Protein AF-0000000078982694 (afdb_homodimer)

Sequence (396 aa):
MKDDSRAERQQQIEEAAYTLLEQKGYAGTSMQGIARLARASNETLYSWYGDKQGLFRALVIRNAAEVRAQLEADLAAARPPRDTLTALGPRLLSLLLGDRAVALNRAAAADPSGELGGLIAQSGRDSVMPLIVQVLEAARAEGLLHFDDAGAAAGLYLDLLVGDQQIRRVIGRLPAPSEAACQARGAAAVTHLCRLLGMKDDSRAERQQQIEEAAYTLLEQKGYAGTSMQGIARLARASNETLYSWYGDKQGLFRALVIRNAAEVRAQLEADLAAARPPRDTLTALGPRLLSLLLGDRAVALNRAAAADPSGELGGLIAQSGRDSVMPLIVQVLEAARAEGLLHFDDAGAAAGLYLDLLVGDQQIRRVIGRLPAPSEAACQARGAAAVTHLCRLLG

Solvent-accessible surface area (backbone atoms only — not comparable to full-atom values): 20043 Å² total; per-residue (Å²): 119,71,66,66,44,50,55,50,49,48,49,41,39,52,52,29,43,51,52,36,33,67,74,48,32,51,88,65,43,45,64,63,57,28,17,60,69,39,72,47,53,58,64,57,51,38,70,73,31,59,48,66,66,41,41,50,44,50,51,36,35,56,64,40,40,62,60,43,52,50,51,52,49,44,63,72,65,65,54,57,38,68,59,50,51,48,58,41,32,28,50,49,44,51,46,58,46,24,71,68,38,34,43,51,47,31,35,11,30,70,36,89,82,18,58,56,20,46,39,41,40,61,45,28,52,62,62,41,47,60,57,50,30,49,46,50,51,50,23,32,76,70,65,55,34,59,79,94,48,56,66,58,52,43,50,50,45,47,12,55,49,55,17,60,49,50,46,34,37,38,16,50,69,41,77,69,76,48,70,67,54,27,47,54,39,14,50,49,22,52,54,50,43,40,67,74,25,78,121,71,65,65,45,49,55,49,49,50,49,40,39,51,50,29,42,52,52,36,32,67,75,47,32,52,88,65,43,46,64,64,57,27,17,61,71,39,72,47,51,58,66,57,51,37,72,74,31,58,49,67,66,42,41,50,44,49,52,34,36,55,64,40,40,61,58,43,51,51,51,52,50,46,60,72,64,64,53,58,39,68,59,50,51,48,59,42,32,28,50,49,44,52,47,59,46,26,69,68,38,34,45,53,48,32,36,11,32,71,34,88,82,17,60,54,20,46,41,43,39,62,43,28,50,62,62,43,48,61,57,50,31,49,48,51,50,51,21,32,75,71,65,54,33,59,79,94,48,56,68,60,52,41,50,51,45,47,12,56,48,54,17,58,50,51,47,35,39,37,17,50,69,42,77,70,75,49,71,68,55,28,46,53,39,13,48,50,23,51,55,52,44,40,68,73,25,77

Organism: Ruegeria pomeroyi (strain ATCC 700808 / DSM 15171 / DSS-3) (NCBI:txid246200)

pLDDT: mean 94.28, std 7.27, range [38.31, 98.44]

Nearest PDB structures (foldseek):
  3whc-assembly3_F  TM=7.906E-01  e=3.212E-05  Bacillus subtilis subsp. subtilis str. 168
  2gen-assembly1_A-2  TM=7.444E-01  e=3.070E-05  Pseudomonas aeruginosa PAO1
  3him-assembly1_A  TM=6.788E-01  e=2.804E-05  Rhodococcus jostii
  3dew-assembly1_A-2  TM=6.842E-01  e=4.831E-05  Geobacter sulfurreducens
  3anp-assembly2_B  TM=6.779E-01  e=6.341E-05  Thermus thermophilus

Secondary structure (DSSP, 8-state):
--HHHHHHHHHHHHHHHHHHHHHHTTTT--HHHHHHHHT--HHHHHHHH-SHHHHHHHHHHHHHHHHHHHHHHHHHTT--HHHHHHHHHHHHHHHHHSHHHHHHHHHHHT-TT-HHHHHHIIIIIHHHHHHHHHHHHHHHHTTS---S-HHHHHHHHHHHHHTTHHHHHHTTSSPPPPHHHHHHHHHHHHHHHHHHH-/--HHHHHHHHHHHHHHHHHHHHHHTTTT--HHHHHHHHT--HHHHHHHH-SHHHHHHHHHHHHHHHHHHHHHHHHHTT--HHHHHHHHHHHHHHHHHSHHHHHHHHHHHT-TTSHHHHHHIIIIIHHHHHHHHHHHHHHHHTTS---S-HHHHHHHHHHHHHTTHHHHHHTTSSPPPPHHHHHHHHHHHHHHHHHHH-

Structure (mmCIF, N/CA/C/O backbone):
data_AF-0000000078982694-model_v1
#
loop_
_entity.id
_entity.type
_entity.pdbx_description
1 polymer 'Transcriptional regulator, TetR family'
#
loop_
_atom_site.group_PDB
_atom_site.id
_atom_site.type_symbol
_atom_site.label_atom_id
_atom_site.label_alt_id
_atom_site.label_comp_id
_atom_site.label_asym_id
_atom_site.label_entity_id
_atom_site.label_seq_id
_atom_site.pdbx_PDB_ins_code
_atom_site.Cartn_x
_atom_site.Cartn_y
_atom_site.Cartn_z
_atom_site.occupancy
_atom_site.B_iso_or_equiv
_atom_site.auth_seq_id
_atom_site.auth_comp_id
_atom_site.auth_asym_id
_atom_site.auth_atom_id
_atom_site.pdbx_PDB_model_num
ATOM 1 N N . MET A 1 1 ? 40.438 6.848 8.984 1 38.56 1 MET A N 1
ATOM 2 C CA . MET A 1 1 ? 40.031 7.629 10.148 1 38.56 1 MET A CA 1
ATOM 3 C C . MET A 1 1 ? 39 8.688 9.758 1 38.56 1 MET A C 1
ATOM 5 O O . MET A 1 1 ? 38.031 8.914 10.477 1 38.56 1 MET A O 1
ATOM 9 N N . LYS A 1 2 ? 39.219 9.555 8.602 1 46 2 LYS A N 1
ATOM 10 C CA . LYS A 1 2 ? 38.469 10.688 8.078 1 46 2 LYS A CA 1
ATOM 11 C C . LYS A 1 2 ? 37.188 10.211 7.355 1 46 2 LYS A C 1
ATOM 13 O O . LYS A 1 2 ? 36.156 10.852 7.445 1 46 2 LYS A O 1
ATOM 18 N N . ASP A 1 3 ? 37.25 9.18 6.496 1 51.84 3 ASP A N 1
ATOM 19 C CA . ASP A 1 3 ? 36.219 8.477 5.734 1 51.84 3 ASP A CA 1
ATOM 20 C C . ASP A 1 3 ? 35.188 7.844 6.664 1 51.84 3 ASP A C 1
ATOM 22 O O . ASP A 1 3 ? 34 7.824 6.348 1 51.84 3 ASP A O 1
ATOM 26 N N . ASP A 1 4 ? 35.625 7.141 7.715 1 55.62 4 ASP A N 1
ATOM 27 C CA . ASP A 1 4 ? 34.844 6.547 8.789 1 55.62 4 ASP A CA 1
ATOM 28 C C . ASP A 1 4 ? 33.969 7.594 9.461 1 55.62 4 ASP A C 1
ATOM 30 O O . ASP A 1 4 ? 32.812 7.297 9.852 1 55.62 4 ASP A O 1
ATOM 34 N N . SER A 1 5 ? 34.469 8.852 9.133 1 79.56 5 SER A N 1
ATOM 35 C CA . SER A 1 5 ? 33.844 10.008 9.773 1 79.56 5 SER A CA 1
ATOM 36 C C . SER A 1 5 ? 32.656 10.523 8.961 1 79.56 5 SER A C 1
ATOM 38 O O . SER A 1 5 ? 31.609 10.844 9.516 1 79.56 5 SER A O 1
ATOM 40 N N . ARG A 1 6 ? 32.875 10.266 7.625 1 86.19 6 ARG A N 1
ATOM 41 C CA . ARG A 1 6 ? 31.812 10.773 6.766 1 86.19 6 ARG A CA 1
ATOM 42 C C . ARG A 1 6 ? 30.594 9.852 6.805 1 86.19 6 ARG A C 1
ATOM 44 O O . ARG A 1 6 ? 29.453 10.328 6.836 1 86.19 6 ARG A O 1
ATOM 51 N N . ALA A 1 7 ? 30.984 8.547 6.84 1 89.88 7 ALA A N 1
ATOM 52 C CA . ALA A 1 7 ? 29.906 7.566 6.887 1 89.88 7 ALA A CA 1
ATOM 53 C C . ALA A 1 7 ? 29.109 7.676 8.188 1 89.88 7 ALA A C 1
ATOM 55 O O . ALA A 1 7 ? 27.891 7.551 8.195 1 89.88 7 ALA A O 1
ATOM 56 N N . GLU A 1 8 ? 29.797 7.863 9.164 1 91.81 8 GLU A N 1
ATOM 57 C CA . GLU A 1 8 ? 29.141 8.016 10.461 1 91.81 8 GLU A CA 1
ATOM 58 C C . GLU A 1 8 ? 28.281 9.281 10.508 1 91.81 8 GLU A C 1
ATOM 60 O O . GLU A 1 8 ? 27.172 9.258 11.031 1 91.81 8 GLU A O 1
ATOM 65 N N . ARG A 1 9 ? 28.859 10.32 9.961 1 93.38 9 ARG A N 1
ATOM 66 C CA . ARG A 1 9 ? 28.125 11.578 9.922 1 93.38 9 ARG A CA 1
ATOM 67 C C . ARG A 1 9 ? 26.891 11.453 9.031 1 93.38 9 ARG A C 1
ATOM 69 O O . ARG A 1 9 ? 25.812 11.969 9.367 1 93.38 9 ARG A O 1
ATOM 76 N N . GLN A 1 10 ? 27.016 10.789 7.98 1 95.25 10 GLN A N 1
ATOM 77 C CA . GLN A 1 10 ? 25.891 10.539 7.078 1 95.25 10 GLN A CA 1
ATOM 78 C C . GLN A 1 10 ? 24.781 9.766 7.777 1 95.25 10 GLN A C 1
ATOM 80 O O . GLN A 1 10 ? 2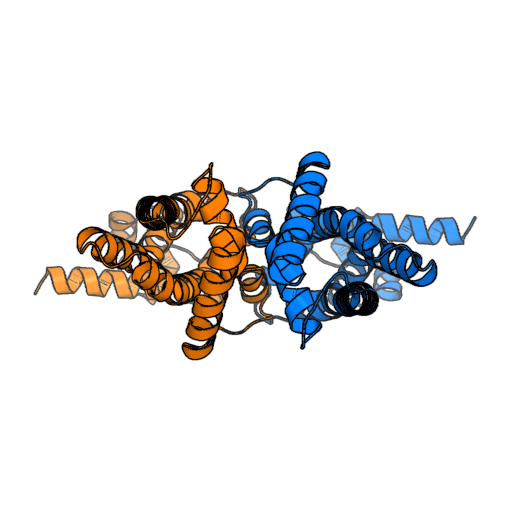3.609 10.109 7.664 1 95.25 10 GLN A O 1
ATOM 85 N N . GLN A 1 11 ? 25.203 8.781 8.5 1 95.12 11 GLN A N 1
ATOM 86 C CA . GLN A 1 11 ? 24.234 7.98 9.242 1 95.12 11 GLN A CA 1
ATOM 87 C C . GLN A 1 11 ? 23.5 8.828 10.281 1 95.12 11 GLN A C 1
ATOM 89 O O . GLN A 1 11 ? 22.281 8.703 10.453 1 95.12 11 GLN A O 1
ATOM 94 N N . GLN A 1 12 ? 24.219 9.648 10.898 1 96.12 12 GLN A N 1
ATOM 95 C CA . GLN A 1 12 ? 23.641 10.531 11.906 1 96.12 12 GLN A CA 1
ATOM 96 C C . GLN A 1 12 ? 22.609 11.469 11.281 1 96.12 12 GLN A C 1
ATOM 98 O O . GLN A 1 12 ? 21.516 11.672 11.844 1 96.12 12 GLN A O 1
ATOM 103 N N . ILE A 1 13 ? 22.953 12.023 10.195 1 97.38 13 ILE A N 1
ATOM 104 C CA . ILE A 1 13 ? 22.062 12.953 9.508 1 97.38 13 ILE A CA 1
ATOM 105 C C . ILE A 1 13 ? 20.812 12.227 9.031 1 97.38 13 ILE A C 1
ATOM 107 O O . ILE A 1 13 ? 19.703 12.703 9.234 1 97.38 13 ILE A O 1
ATOM 111 N N . GLU A 1 14 ? 21.016 11.086 8.5 1 97.56 14 GLU A N 1
ATOM 112 C CA . GLU A 1 14 ? 19.891 10.352 7.938 1 97.56 14 GLU A CA 1
ATOM 113 C C . GLU A 1 14 ? 18.984 9.789 9.047 1 97.56 14 GLU A C 1
ATOM 115 O O . GLU A 1 14 ? 17.766 9.75 8.898 1 97.56 14 GLU A O 1
ATOM 120 N N . GLU A 1 15 ? 19.578 9.414 10.164 1 97.81 15 GLU A N 1
ATOM 121 C CA . GLU A 1 15 ? 18.781 8.992 11.312 1 97.81 15 GLU A CA 1
ATOM 122 C C . GLU A 1 15 ? 17.938 10.148 11.859 1 97.81 15 GLU A C 1
ATOM 124 O O . GLU A 1 15 ? 16.781 9.961 12.227 1 97.81 15 GLU A O 1
ATOM 129 N N . ALA A 1 16 ? 18.516 11.336 11.891 1 98.25 16 ALA A N 1
ATOM 130 C CA . ALA A 1 16 ? 17.797 12.531 12.305 1 98.25 16 ALA A CA 1
ATOM 131 C C . ALA A 1 16 ? 16.641 12.82 11.352 1 98.25 16 ALA A C 1
ATOM 133 O O . ALA A 1 16 ? 15.539 13.172 11.781 1 98.25 16 ALA A O 1
ATOM 134 N N . ALA A 1 17 ? 16.891 12.656 10.078 1 98.44 17 ALA A N 1
ATOM 135 C CA . ALA A 1 17 ? 15.852 12.883 9.07 1 98.44 17 ALA A CA 1
ATOM 136 C C . ALA A 1 17 ? 14.672 11.938 9.273 1 98.44 17 ALA A C 1
ATOM 138 O O . ALA A 1 17 ? 13.516 12.375 9.289 1 98.44 17 ALA A O 1
ATOM 139 N N . TYR A 1 18 ? 14.977 10.656 9.484 1 98.06 18 TYR A N 1
ATOM 140 C CA . TYR A 1 18 ? 13.914 9.68 9.703 1 98.06 18 TYR A CA 1
ATOM 141 C C . TYR A 1 18 ? 13.133 10 10.969 1 98.06 18 TYR A C 1
ATOM 143 O O . TYR A 1 18 ? 11.906 9.891 10.992 1 98.06 18 TYR A O 1
ATOM 151 N N . THR A 1 19 ? 13.82 10.383 12.008 1 97.81 19 THR A N 1
ATOM 152 C CA . THR A 1 19 ? 13.18 10.734 13.266 1 97.81 19 THR A CA 1
ATOM 153 C C . THR A 1 19 ? 12.195 11.883 13.078 1 97.81 19 THR A C 1
ATOM 155 O O . THR A 1 19 ? 11.047 11.805 13.523 1 97.81 19 THR A O 1
ATOM 158 N N . LEU A 1 20 ? 12.594 12.914 12.367 1 97.5 20 LEU A N 1
ATOM 159 C CA . LEU A 1 20 ? 11.734 14.07 12.164 1 97.5 20 LEU A CA 1
ATOM 160 C C . LEU A 1 20 ? 10.578 13.734 11.227 1 97.5 20 LEU A C 1
ATOM 162 O O . LEU A 1 20 ? 9.461 14.211 11.422 1 97.5 20 LEU A O 1
ATOM 166 N N . LEU A 1 21 ? 10.852 12.906 10.203 1 96.62 21 LEU A N 1
ATOM 167 C CA . LEU A 1 21 ? 9.773 12.469 9.312 1 96.62 21 LEU A CA 1
ATOM 168 C C . LEU A 1 21 ? 8.695 11.727 10.094 1 96.62 21 LEU A C 1
ATOM 170 O O . LEU A 1 21 ? 7.504 11.914 9.836 1 96.62 21 LEU A O 1
ATOM 174 N N . GLU A 1 22 ? 9.109 10.93 11 1 93.75 22 GLU A N 1
ATOM 175 C CA . GLU A 1 22 ? 8.172 10.148 11.797 1 93.75 22 GLU A CA 1
ATOM 176 C C . GLU A 1 22 ? 7.379 11.039 12.75 1 93.75 22 GLU A C 1
ATOM 178 O O . GLU A 1 22 ? 6.18 10.844 12.945 1 93.75 22 GLU A O 1
ATOM 183 N N . GLN A 1 23 ? 8.031 12.078 13.258 1 92.94 23 GLN A N 1
ATOM 184 C CA . GLN A 1 23 ? 7.426 12.922 14.289 1 92.94 23 GLN A CA 1
ATOM 185 C C . GLN A 1 23 ? 6.574 14.023 13.664 1 92.94 23 GLN A C 1
ATOM 187 O O . GLN A 1 23 ? 5.492 14.336 14.164 1 92.94 23 GLN A O 1
ATOM 192 N N . LYS A 1 24 ? 7.086 14.57 12.484 1 92.88 24 LYS A N 1
ATOM 193 C CA . LYS A 1 24 ? 6.492 15.812 12.016 1 92.88 24 LYS A CA 1
ATOM 194 C C . LYS A 1 24 ? 5.973 15.672 10.586 1 92.88 24 LYS A C 1
ATOM 196 O O . LYS A 1 24 ? 5.355 16.594 10.047 1 92.88 24 LYS A O 1
ATOM 201 N N . GLY A 1 25 ? 6.199 14.5 10 1 92.12 25 GLY A N 1
ATOM 202 C CA . GLY A 1 25 ? 5.898 14.391 8.586 1 92.12 25 GLY A CA 1
ATOM 203 C C . GLY A 1 25 ? 6.867 15.164 7.703 1 92.12 25 GLY A C 1
ATOM 204 O O . GLY A 1 25 ? 7.762 15.844 8.211 1 92.12 25 GLY A O 1
ATOM 205 N N . TYR A 1 26 ? 6.723 15.086 6.422 1 93.75 26 TYR A N 1
ATOM 206 C CA . TYR A 1 26 ? 7.629 15.719 5.469 1 93.75 26 TYR A CA 1
ATOM 207 C C . TYR A 1 26 ? 7.484 17.234 5.5 1 93.75 26 TYR A C 1
ATOM 209 O O . TYR A 1 26 ? 8.477 17.953 5.5 1 93.75 26 TYR A O 1
ATOM 217 N N . ALA A 1 27 ? 6.242 17.672 5.484 1 91.38 27 ALA A N 1
ATOM 218 C CA . ALA A 1 27 ? 6.004 19.109 5.488 1 91.38 27 ALA A CA 1
ATOM 219 C C . ALA A 1 27 ? 6.605 19.766 6.73 1 91.38 27 ALA A C 1
ATOM 221 O O . ALA A 1 27 ? 7.164 20.859 6.652 1 91.38 27 ALA A O 1
ATOM 222 N N . GLY A 1 28 ? 6.605 19.078 7.852 1 93.38 28 GLY A N 1
ATOM 223 C CA . GLY A 1 28 ? 7.082 19.625 9.117 1 93.38 28 GLY A CA 1
ATOM 224 C C . GLY A 1 28 ? 8.578 19.453 9.305 1 93.38 28 GLY A C 1
ATOM 225 O O . GLY A 1 28 ? 9.141 19.938 10.297 1 93.38 28 GLY A O 1
ATOM 226 N N . THR A 1 29 ? 9.18 18.797 8.391 1 96.56 29 THR A N 1
ATOM 227 C CA . THR A 1 29 ? 10.617 18.547 8.461 1 96.56 29 THR A CA 1
ATOM 228 C C . THR A 1 29 ? 11.375 19.547 7.582 1 96.56 29 THR A C 1
ATOM 230 O O . THR A 1 29 ? 10.969 19.812 6.445 1 96.56 29 THR A O 1
ATOM 233 N N . SER A 1 30 ? 12.445 20.156 8.141 1 97.25 30 SER A N 1
ATOM 234 C CA . SER A 1 30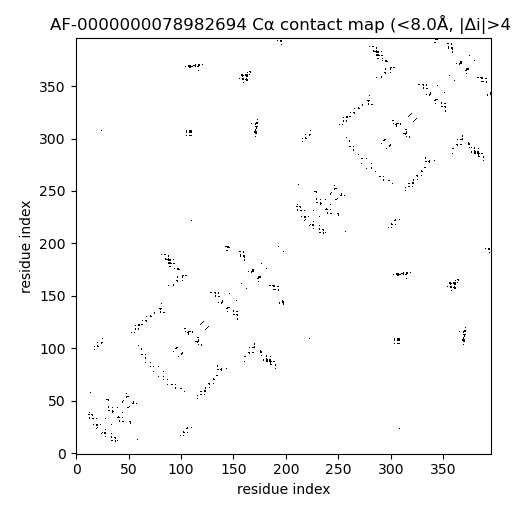 ? 13.258 21.109 7.391 1 97.25 30 SER A CA 1
ATOM 235 C C . SER A 1 30 ? 14.734 20.734 7.445 1 97.25 30 SER A C 1
ATOM 237 O O . SER A 1 30 ? 15.164 20 8.344 1 97.25 30 SER A O 1
ATOM 239 N N . MET A 1 31 ? 15.445 21.281 6.441 1 97.75 31 MET A N 1
ATOM 240 C CA . MET A 1 31 ? 16.891 21.062 6.445 1 97.75 31 MET A CA 1
ATOM 241 C C . MET A 1 31 ? 17.516 21.594 7.723 1 97.75 31 MET A C 1
ATOM 243 O O . MET A 1 31 ? 18.375 20.953 8.32 1 97.75 31 MET A O 1
ATOM 247 N N . GLN A 1 32 ? 17.062 22.688 8.133 1 97.69 32 GLN A N 1
ATOM 248 C CA . GLN A 1 32 ? 17.578 23.297 9.359 1 97.69 32 GLN A CA 1
ATOM 249 C C . GLN A 1 32 ? 17.25 22.438 10.578 1 97.69 32 GLN A C 1
ATOM 251 O O . GLN A 1 32 ? 18.094 22.234 11.453 1 97.69 32 GLN A O 1
ATOM 256 N N . GLY A 1 33 ? 16.047 21.953 10.648 1 98 33 GLY A N 1
ATOM 257 C CA . GLY A 1 33 ? 15.656 21.078 11.742 1 98 33 GLY A CA 1
ATOM 258 C C . GLY A 1 33 ? 16.484 19.812 11.812 1 98 33 GLY A C 1
ATOM 259 O O . GLY A 1 33 ? 16.859 19.359 12.898 1 98 33 GLY A O 1
ATOM 260 N N . ILE A 1 34 ? 16.75 19.203 10.648 1 98.38 34 ILE A N 1
ATOM 261 C CA . ILE A 1 34 ? 17.562 18 10.578 1 98.38 34 ILE A CA 1
ATOM 262 C C . ILE A 1 34 ? 18.984 18.297 11.039 1 98.38 34 ILE A C 1
ATOM 264 O O . ILE A 1 34 ? 19.578 17.547 11.812 1 98.38 34 ILE A O 1
ATOM 268 N N . ALA A 1 35 ? 19.5 19.391 10.562 1 97.88 35 ALA A N 1
ATOM 269 C CA . ALA A 1 35 ? 20.859 19.797 10.945 1 97.88 35 ALA A CA 1
ATOM 270 C C . ALA A 1 35 ? 20.969 19.953 12.461 1 97.88 35 ALA A C 1
ATOM 272 O O . ALA A 1 35 ? 21.922 19.438 13.07 1 97.88 35 ALA A O 1
ATOM 273 N N . ARG A 1 36 ? 20.047 20.578 13.039 1 97.88 36 ARG A N 1
ATOM 274 C CA . ARG A 1 36 ? 20.031 20.797 14.477 1 97.88 36 ARG A CA 1
ATOM 275 C C . ARG A 1 36 ? 19.984 19.484 15.242 1 97.88 36 ARG A C 1
ATOM 277 O O . ARG A 1 36 ? 20.797 19.25 16.141 1 97.88 36 ARG A O 1
ATOM 284 N N . LEU A 1 37 ? 19.156 18.609 14.844 1 97.75 37 LEU A N 1
ATOM 285 C CA . LEU A 1 37 ? 19 17.344 15.539 1 97.75 37 LEU A CA 1
ATOM 286 C C . LEU A 1 37 ? 20.234 16.469 15.359 1 97.75 37 LEU A C 1
ATOM 288 O O . LEU A 1 37 ? 20.625 15.734 16.266 1 97.75 37 LEU A O 1
ATOM 292 N N . ALA A 1 38 ? 20.828 16.547 14.211 1 97.44 38 ALA A N 1
ATOM 293 C CA . ALA A 1 38 ? 21.984 15.727 13.883 1 97.44 38 ALA A CA 1
ATOM 294 C C . ALA A 1 38 ? 23.281 16.359 14.406 1 97.44 38 ALA A C 1
ATOM 296 O O . ALA A 1 38 ? 24.359 15.773 14.281 1 97.44 38 ALA A O 1
ATOM 297 N N . ARG A 1 39 ? 23.172 17.547 14.93 1 96.5 39 ARG A N 1
ATOM 298 C CA . ARG A 1 39 ? 24.344 18.297 15.344 1 96.5 39 ARG A CA 1
ATOM 299 C C . ARG A 1 39 ? 25.328 18.484 14.188 1 9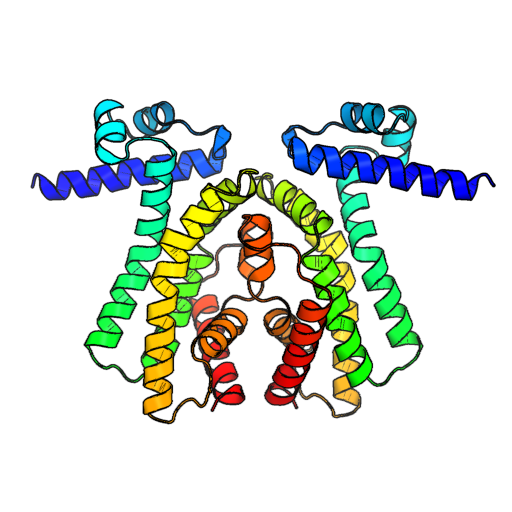6.5 39 ARG A C 1
ATOM 301 O O . ARG A 1 39 ? 26.516 18.219 14.328 1 96.5 39 ARG A O 1
ATOM 308 N N . ALA A 1 40 ? 24.781 18.812 13.07 1 95.56 40 ALA A N 1
ATOM 309 C CA . ALA A 1 40 ? 25.531 19.141 11.852 1 95.56 40 ALA A CA 1
ATOM 310 C C . ALA A 1 40 ? 25.25 20.578 11.414 1 95.56 40 ALA A C 1
ATOM 312 O O . ALA A 1 40 ? 24.281 21.188 11.867 1 95.56 40 ALA A O 1
ATOM 313 N N . SER A 1 41 ? 26.141 21.031 10.562 1 94.81 41 SER A N 1
ATOM 314 C CA . SER A 1 41 ? 25.906 22.375 10.039 1 94.81 41 SER A CA 1
ATOM 315 C C . SER A 1 41 ? 24.953 22.344 8.844 1 94.81 41 SER A C 1
ATOM 317 O O . SER A 1 41 ? 24.922 21.375 8.102 1 94.81 41 SER A O 1
ATOM 319 N N . ASN A 1 42 ? 24.234 23.438 8.648 1 95 42 ASN A N 1
ATOM 320 C CA . ASN A 1 42 ? 23.422 23.594 7.445 1 95 42 ASN A CA 1
ATOM 321 C C . ASN A 1 42 ? 24.281 23.516 6.188 1 95 42 ASN A C 1
ATOM 323 O O . ASN A 1 42 ? 23.875 22.938 5.18 1 95 42 ASN A O 1
ATOM 327 N N . GLU A 1 43 ? 25.438 24.062 6.301 1 94.94 43 GLU A N 1
ATOM 328 C CA . GLU A 1 43 ? 26.359 24.062 5.164 1 94.94 43 GLU A CA 1
ATOM 329 C C . GLU A 1 43 ? 26.703 22.641 4.723 1 94.94 43 GLU A C 1
ATOM 331 O O . GLU A 1 43 ? 26.672 22.344 3.529 1 94.94 43 GLU A O 1
ATOM 336 N N . THR A 1 44 ? 26.969 21.812 5.633 1 94.19 44 THR A N 1
ATOM 337 C CA . THR A 1 44 ? 27.266 20.422 5.348 1 94.19 44 THR A CA 1
ATOM 338 C C . THR A 1 44 ? 26.078 19.734 4.68 1 94.19 44 THR A C 1
ATOM 340 O O . THR A 1 44 ? 26.234 19.047 3.67 1 94.19 44 THR A O 1
ATOM 343 N N . LEU A 1 45 ? 24.828 19.922 5.207 1 96.25 45 LEU A N 1
ATOM 344 C CA . LEU A 1 45 ? 23.625 19.281 4.668 1 96.25 45 LEU A CA 1
ATOM 345 C C . LEU A 1 45 ? 23.359 19.734 3.236 1 96.25 45 LEU A C 1
ATOM 347 O O . LEU A 1 45 ? 23.141 18.906 2.35 1 96.25 45 LEU A O 1
ATOM 351 N N . TYR A 1 46 ? 23.5 21.031 3.049 1 96.75 46 TYR A N 1
ATOM 352 C CA . TYR A 1 46 ? 23.203 21.562 1.723 1 96.75 46 TYR A CA 1
ATOM 353 C C . TYR A 1 46 ? 24.297 21.188 0.729 1 96.75 46 TYR A C 1
ATOM 355 O O . TYR A 1 46 ? 24.016 20.953 -0.451 1 96.75 46 TYR A O 1
ATOM 363 N N . SER A 1 47 ? 25.5 21.109 1.21 1 96.12 47 SER A N 1
ATOM 364 C CA . SER A 1 47 ? 26.609 20.703 0.348 1 96.12 47 SER A CA 1
ATOM 365 C C . SER A 1 47 ? 26.453 19.25 -0.08 1 96.12 47 SER A C 1
ATOM 367 O O . SER A 1 47 ? 26.734 18.906 -1.229 1 96.12 47 SER A O 1
ATOM 369 N N . TRP A 1 48 ? 25.953 18.438 0.84 1 96.69 48 TRP A N 1
ATOM 370 C CA . TRP A 1 48 ? 25.906 17 0.597 1 96.69 48 TRP A CA 1
ATOM 371 C C . TRP A 1 48 ? 24.625 16.625 -0.155 1 96.69 48 TRP A C 1
ATOM 373 O O . TRP A 1 48 ? 24.641 15.742 -1.013 1 96.69 48 TRP A O 1
ATOM 383 N N . TYR A 1 49 ? 23.484 17.312 0.145 1 97.81 49 TYR A N 1
ATOM 384 C CA . TYR A 1 49 ? 22.188 16.828 -0.34 1 97.81 49 TYR A CA 1
ATOM 385 C C . TYR A 1 49 ? 21.531 17.844 -1.246 1 97.81 49 TYR A C 1
ATOM 387 O O . TYR A 1 49 ? 20.578 17.531 -1.97 1 97.81 49 TYR A O 1
ATOM 395 N N . GLY A 1 50 ? 22.016 19.094 -1.245 1 97.25 50 GLY A N 1
ATOM 396 C CA . GLY A 1 50 ? 21.359 20.172 -1.966 1 97.25 50 GLY A CA 1
ATOM 397 C C . GLY A 1 50 ? 20.156 20.734 -1.237 1 97.25 50 GLY A C 1
ATOM 398 O O . GLY A 1 50 ? 20.25 21.797 -0.614 1 97.25 50 GLY A O 1
ATOM 399 N N . ASP A 1 51 ? 18.984 20.141 -1.347 1 96.69 51 ASP A N 1
ATOM 400 C CA . ASP A 1 51 ? 17.75 20.578 -0.699 1 96.69 51 ASP A CA 1
ATOM 401 C C . ASP A 1 51 ? 17.016 19.391 -0.074 1 96.69 51 ASP A C 1
ATOM 403 O O . ASP A 1 51 ? 17.562 18.281 0.003 1 96.69 51 ASP A O 1
ATOM 407 N N . LYS A 1 52 ? 15.922 19.672 0.419 1 96.69 52 LYS A N 1
ATOM 408 C CA . LYS A 1 52 ? 15.125 18.672 1.128 1 96.69 52 LYS A CA 1
ATOM 409 C C . LYS A 1 52 ? 14.797 17.484 0.223 1 96.69 52 LYS A C 1
ATOM 411 O O . LYS A 1 52 ? 14.836 16.328 0.66 1 96.69 52 LYS A O 1
ATOM 416 N N . GLN A 1 53 ? 14.508 17.719 -1.056 1 96.69 53 GLN A N 1
ATOM 417 C CA . GLN A 1 53 ? 14.234 16.656 -2.014 1 96.69 53 GLN A CA 1
ATOM 418 C C . GLN A 1 53 ? 15.484 15.812 -2.281 1 96.69 53 GLN A C 1
ATOM 420 O O . GLN A 1 53 ? 15.398 14.594 -2.439 1 96.69 53 GLN A O 1
ATOM 425 N N . GLY A 1 54 ? 16.516 16.516 -2.379 1 97.69 54 GLY A N 1
ATOM 426 C CA . GLY A 1 54 ? 17.766 15.789 -2.531 1 97.69 54 GLY A CA 1
ATOM 427 C C . GLY A 1 54 ? 18.062 14.859 -1.37 1 97.69 54 GLY A C 1
ATOM 428 O O . GLY A 1 54 ? 18.547 13.742 -1.57 1 97.69 54 GLY A O 1
ATOM 429 N N . LEU A 1 55 ? 17.875 15.344 -0.146 1 98.12 55 LEU A N 1
ATOM 430 C CA . LEU A 1 55 ? 18.047 14.492 1.023 1 98.12 55 LEU A CA 1
ATOM 431 C C . LEU A 1 55 ? 17.078 13.312 0.982 1 98.12 55 LEU A C 1
ATOM 433 O O . LEU A 1 55 ? 17.469 12.172 1.251 1 98.12 55 LEU A O 1
ATOM 437 N N . PHE A 1 56 ? 15.836 13.562 0.615 1 98.19 56 PHE A N 1
ATOM 438 C CA . PHE A 1 56 ? 14.852 12.5 0.5 1 98.19 56 PHE A CA 1
ATOM 439 C C . PHE A 1 56 ? 15.297 11.453 -0.509 1 98.19 56 PHE A C 1
ATOM 441 O O . PHE A 1 56 ? 15.234 10.25 -0.235 1 98.19 56 PHE A O 1
ATOM 448 N N . ARG A 1 57 ? 15.781 11.867 -1.624 1 97.88 57 ARG A N 1
ATOM 449 C CA . ARG A 1 57 ? 16.297 10.961 -2.643 1 97.88 57 ARG A CA 1
ATOM 450 C C . ARG A 1 57 ? 17.422 10.094 -2.084 1 97.88 57 ARG A C 1
ATOM 452 O O . ARG A 1 57 ? 17.469 8.891 -2.336 1 97.88 57 ARG A O 1
ATOM 459 N N . ALA A 1 58 ? 18.281 10.695 -1.347 1 97.75 58 ALA A N 1
ATOM 460 C CA . ALA A 1 58 ? 19.391 9.969 -0.744 1 97.75 58 ALA A CA 1
ATOM 461 C C . ALA A 1 58 ? 18.891 8.906 0.229 1 97.75 58 ALA A C 1
ATOM 463 O O . ALA A 1 58 ? 19.422 7.793 0.277 1 97.75 58 ALA A O 1
ATOM 464 N N . LEU A 1 59 ? 17.875 9.258 1.039 1 98.19 59 LEU A N 1
ATOM 465 C CA . LEU A 1 59 ? 17.266 8.297 1.956 1 98.19 59 LEU A CA 1
ATOM 466 C C . LEU A 1 59 ? 16.703 7.102 1.195 1 98.19 59 LEU A C 1
ATOM 468 O O . LEU A 1 59 ? 16.891 5.953 1.598 1 98.19 59 LEU A O 1
ATOM 472 N N . VAL A 1 60 ? 15.992 7.332 0.076 1 97.94 60 VAL A N 1
ATOM 473 C CA . VAL A 1 60 ? 15.398 6.273 -0.733 1 97.94 60 VAL A CA 1
ATOM 474 C C . VAL A 1 60 ? 16.5 5.363 -1.28 1 97.94 60 VAL A C 1
ATOM 476 O O . VAL A 1 60 ? 16.406 4.137 -1.165 1 97.94 60 VAL A O 1
ATOM 479 N N . ILE A 1 61 ? 17.562 5.969 -1.813 1 97.06 61 ILE A N 1
ATOM 480 C CA . ILE A 1 61 ? 18.656 5.234 -2.422 1 97.06 61 ILE A CA 1
ATOM 481 C C . ILE A 1 61 ? 19.328 4.344 -1.375 1 97.06 61 ILE A C 1
ATOM 483 O O . ILE A 1 61 ? 19.547 3.154 -1.611 1 97.06 61 ILE A O 1
ATOM 487 N N . ARG A 1 62 ? 19.562 4.879 -0.237 1 96.06 62 ARG A N 1
ATOM 488 C CA . ARG A 1 62 ? 20.297 4.137 0.783 1 96.06 62 ARG A CA 1
ATOM 489 C C . ARG A 1 62 ? 19.406 3.062 1.414 1 96.06 62 ARG A C 1
ATOM 491 O O . ARG A 1 62 ? 19.906 1.997 1.795 1 96.06 62 ARG A O 1
ATOM 498 N N . ASN A 1 63 ? 18.141 3.371 1.541 1 95.62 63 ASN A N 1
ATOM 499 C CA . ASN A 1 63 ? 17.234 2.348 2.049 1 95.62 63 ASN A CA 1
ATOM 500 C C . ASN A 1 63 ? 17.25 1.101 1.17 1 95.62 63 ASN A C 1
ATOM 502 O O . ASN A 1 63 ? 17.125 -0.02 1.67 1 95.62 63 ASN A O 1
ATOM 506 N N . ALA A 1 64 ? 17.422 1.273 -0.147 1 95.75 64 ALA A N 1
ATOM 507 C CA . ALA A 1 64 ? 17.391 0.16 -1.092 1 95.75 64 ALA A CA 1
ATOM 508 C C . ALA A 1 64 ? 18.781 -0.431 -1.301 1 95.75 64 ALA A C 1
ATOM 510 O O . ALA A 1 64 ? 18.922 -1.49 -1.916 1 95.75 64 ALA A O 1
ATOM 511 N N . ALA A 1 65 ? 19.797 0.174 -0.803 1 94.38 65 ALA A N 1
ATOM 512 C CA . ALA A 1 65 ? 21.172 -0.094 -1.184 1 94.38 65 ALA A CA 1
ATOM 513 C C . ALA A 1 65 ? 21.594 -1.5 -0.766 1 94.38 65 ALA A C 1
ATOM 515 O O . ALA A 1 65 ? 22.266 -2.207 -1.525 1 94.38 65 ALA A O 1
ATOM 516 N N . GLU A 1 66 ? 21.219 -1.88 0.417 1 89.12 66 GLU A N 1
ATOM 517 C CA . GLU A 1 66 ? 21.641 -3.188 0.915 1 89.12 66 GLU A CA 1
ATOM 518 C C . GLU A 1 66 ? 21.047 -4.312 0.07 1 89.12 66 GLU A C 1
ATOM 520 O O . GLU A 1 66 ? 21.75 -5.25 -0.301 1 89.12 66 GLU A O 1
ATOM 525 N N . VAL A 1 67 ? 19.766 -4.25 -0.239 1 91.31 67 VAL A N 1
ATOM 526 C CA . VAL A 1 67 ? 19.125 -5.281 -1.038 1 91.31 67 VAL A CA 1
ATOM 527 C C . VAL A 1 67 ? 19.719 -5.309 -2.441 1 91.31 67 VAL A C 1
ATOM 529 O O . VAL A 1 67 ? 20 -6.379 -2.982 1 91.31 67 VAL A O 1
ATOM 532 N N . ARG A 1 68 ? 19.969 -4.164 -2.969 1 93.94 68 ARG A N 1
ATOM 533 C CA . ARG A 1 68 ? 20.578 -4.074 -4.289 1 93.94 68 ARG A CA 1
ATOM 534 C C . ARG A 1 68 ? 21.953 -4.727 -4.293 1 93.94 68 ARG A C 1
ATOM 536 O O . ARG A 1 68 ? 22.281 -5.52 -5.18 1 93.94 68 ARG A O 1
ATOM 543 N N . ALA A 1 69 ? 22.719 -4.383 -3.301 1 93.69 69 ALA A N 1
ATOM 544 C CA . ALA A 1 69 ? 24.094 -4.906 -3.213 1 93.69 69 ALA A CA 1
ATOM 545 C C . ALA A 1 69 ? 24.078 -6.426 -3.084 1 93.69 69 ALA A C 1
ATOM 547 O O . ALA A 1 69 ? 24.891 -7.113 -3.717 1 93.69 69 ALA A O 1
ATOM 548 N N . GLN A 1 70 ? 23.188 -6.926 -2.324 1 89.94 70 GLN A N 1
ATOM 549 C CA . GLN A 1 70 ? 23.094 -8.367 -2.127 1 89.94 70 GLN A CA 1
ATOM 550 C C . GLN A 1 70 ? 22.672 -9.078 -3.41 1 89.94 70 GLN A C 1
ATOM 552 O O . GLN A 1 70 ? 23.219 -10.125 -3.756 1 89.94 70 GLN A O 1
ATOM 557 N N . LEU A 1 71 ? 21.703 -8.531 -4.113 1 89.25 71 LEU A N 1
ATOM 558 C CA . LEU A 1 71 ? 21.234 -9.109 -5.367 1 89.25 71 LEU A CA 1
ATOM 559 C C . LEU A 1 71 ? 22.344 -9.109 -6.41 1 89.25 71 LEU A C 1
ATOM 561 O O . LEU A 1 71 ? 22.547 -10.102 -7.113 1 89.25 71 LEU A O 1
ATOM 565 N N . GLU A 1 72 ? 23.047 -8.016 -6.449 1 93.06 72 GLU A N 1
ATOM 566 C CA . GLU A 1 72 ? 24.156 -7.918 -7.387 1 93.06 72 GLU A CA 1
ATOM 567 C C . GLU A 1 72 ? 25.234 -8.953 -7.082 1 93.06 72 GLU A C 1
ATOM 569 O O . GLU A 1 72 ? 25.766 -9.594 -7.992 1 93.06 72 GLU A O 1
ATOM 574 N N . ALA A 1 73 ? 25.469 -9.141 -5.836 1 92.88 73 ALA A N 1
ATOM 575 C CA . ALA A 1 73 ? 26.469 -10.117 -5.414 1 92.88 73 ALA A CA 1
ATOM 576 C C . ALA A 1 73 ? 26.016 -11.539 -5.746 1 92.88 73 ALA A C 1
ATOM 578 O O . ALA A 1 73 ? 26.812 -12.352 -6.219 1 92.88 73 ALA A O 1
ATOM 579 N N . ASP A 1 74 ? 24.766 -11.891 -5.488 1 90.19 74 ASP A N 1
ATOM 580 C CA . ASP A 1 74 ? 24.234 -13.227 -5.773 1 90.19 74 ASP A CA 1
ATOM 581 C C . ASP A 1 74 ? 24.281 -13.523 -7.27 1 90.19 74 ASP A C 1
ATOM 583 O O . ASP A 1 74 ? 24.609 -14.641 -7.68 1 90.19 74 ASP A O 1
ATOM 587 N N . LEU A 1 75 ? 23.922 -12.555 -8.086 1 89.94 75 LEU A N 1
ATOM 588 C CA . LEU A 1 75 ? 23.922 -12.695 -9.539 1 89.94 75 LEU A CA 1
ATOM 589 C C . LEU A 1 75 ? 25.328 -12.883 -10.078 1 89.94 75 LEU A C 1
ATOM 591 O O . LEU A 1 75 ? 25.562 -13.711 -10.953 1 89.94 75 LEU A O 1
ATOM 595 N N . ALA A 1 76 ? 26.281 -12.156 -9.438 1 92.44 76 ALA A N 1
ATOM 596 C CA . ALA A 1 76 ? 27.672 -12.242 -9.852 1 92.44 76 ALA A CA 1
ATOM 597 C C . ALA A 1 76 ? 28.266 -13.609 -9.492 1 92.44 76 ALA A C 1
ATOM 599 O O . ALA A 1 76 ? 29.078 -14.156 -10.242 1 92.44 76 ALA A O 1
ATOM 600 N N . ALA A 1 77 ? 27.781 -14.18 -8.406 1 92.44 77 ALA A N 1
ATOM 601 C CA . ALA A 1 77 ? 28.312 -15.445 -7.91 1 92.44 77 ALA A CA 1
ATOM 602 C C . ALA A 1 77 ? 27.625 -16.625 -8.586 1 92.44 77 ALA A C 1
ATOM 604 O O . ALA A 1 77 ? 27.938 -17.781 -8.297 1 92.44 77 ALA A O 1
ATOM 605 N N . ALA A 1 78 ? 26.688 -16.422 -9.414 1 89.12 78 ALA A N 1
ATOM 606 C CA . ALA A 1 78 ? 25.938 -17.453 -10.141 1 89.12 78 ALA A CA 1
ATOM 607 C C . ALA A 1 78 ? 25.328 -18.469 -9.18 1 89.12 78 ALA A C 1
ATOM 609 O O . ALA A 1 78 ? 25.422 -19.672 -9.414 1 89.12 78 ALA A O 1
ATOM 610 N N . ARG A 1 79 ? 24.797 -18 -8.062 1 89.69 79 ARG A N 1
ATOM 611 C CA . ARG A 1 79 ? 24.062 -18.875 -7.148 1 89.69 79 ARG A CA 1
ATOM 612 C C . ARG A 1 79 ? 22.828 -19.469 -7.824 1 89.69 79 ARG A C 1
ATOM 614 O O . ARG A 1 79 ? 22.234 -18.828 -8.703 1 89.69 79 ARG A O 1
ATOM 621 N N . PRO A 1 80 ? 22.469 -20.688 -7.418 1 92.19 80 PRO A N 1
ATOM 622 C CA . PRO A 1 80 ? 21.25 -21.234 -8.008 1 92.19 80 PRO A CA 1
ATOM 623 C C . PRO A 1 80 ? 20.047 -20.297 -7.859 1 92.19 80 PRO A C 1
ATOM 625 O O . PRO A 1 80 ? 19.812 -19.766 -6.77 1 92.19 80 PRO A O 1
ATOM 628 N N . PRO A 1 81 ? 19.344 -20.109 -8.906 1 90.88 81 PRO A N 1
ATOM 629 C CA . PRO A 1 81 ? 18.266 -19.109 -8.906 1 90.88 81 PRO A CA 1
ATOM 630 C C . PRO A 1 81 ? 17.219 -19.375 -7.824 1 90.88 81 PRO A C 1
ATOM 632 O O . PRO A 1 81 ? 16.688 -18.438 -7.23 1 90.88 81 PRO A O 1
ATOM 635 N N . ARG A 1 82 ? 16.969 -20.609 -7.559 1 90.5 82 ARG A N 1
ATOM 636 C CA . ARG A 1 82 ? 16 -20.922 -6.516 1 90.5 82 ARG A CA 1
ATOM 637 C C . ARG A 1 82 ? 16.484 -20.438 -5.152 1 90.5 82 ARG A C 1
ATOM 639 O O . ARG A 1 82 ? 15.703 -19.891 -4.367 1 90.5 82 ARG A O 1
ATOM 646 N N . ASP A 1 83 ? 17.766 -20.641 -4.918 1 92.12 83 ASP A N 1
ATOM 647 C CA . ASP A 1 83 ? 18.344 -20.172 -3.666 1 92.12 83 ASP A CA 1
ATOM 648 C C . ASP A 1 83 ? 18.344 -18.641 -3.596 1 92.12 83 ASP A C 1
ATOM 650 O O . ASP A 1 83 ? 18.062 -18.062 -2.539 1 92.12 83 ASP A O 1
ATOM 654 N N . THR A 1 84 ? 18.594 -18.031 -4.68 1 93.19 84 THR A N 1
ATOM 655 C CA . THR A 1 84 ? 18.609 -16.562 -4.75 1 93.19 84 THR A CA 1
ATOM 656 C C . THR A 1 84 ? 17.203 -16 -4.484 1 93.19 84 THR A C 1
ATOM 658 O O . THR A 1 84 ? 17.047 -15.07 -3.693 1 93.19 84 THR A O 1
ATOM 661 N N . LEU A 1 85 ? 16.203 -16.672 -5.082 1 91.31 85 LEU A N 1
ATOM 662 C CA . LEU A 1 85 ? 14.828 -16.219 -4.883 1 91.31 85 LEU A CA 1
ATOM 663 C C . LEU A 1 85 ? 14.398 -16.422 -3.432 1 91.31 85 LEU A C 1
ATOM 665 O O . LEU A 1 85 ? 13.758 -15.539 -2.852 1 91.31 85 LEU A O 1
ATOM 669 N N . THR A 1 86 ? 14.789 -17.516 -2.879 1 91.38 86 THR A N 1
ATOM 670 C CA . THR A 1 86 ? 14.414 -17.844 -1.507 1 91.38 86 THR A CA 1
ATOM 671 C C . THR A 1 86 ? 15.055 -16.859 -0.525 1 91.38 86 THR A C 1
ATOM 673 O O . THR A 1 86 ? 14.438 -16.469 0.465 1 91.38 86 THR A O 1
ATOM 676 N N . ALA A 1 87 ? 16.266 -16.422 -0.799 1 93 87 ALA A N 1
ATOM 677 C CA . ALA A 1 87 ? 16.969 -15.492 0.071 1 93 87 ALA A CA 1
ATOM 678 C C . ALA A 1 87 ? 16.484 -14.062 -0.161 1 93 87 ALA A C 1
ATOM 680 O O . ALA A 1 87 ? 16.531 -13.227 0.748 1 93 87 ALA A O 1
ATOM 681 N N . LEU A 1 88 ? 16.016 -13.766 -1.299 1 93.31 88 LEU A N 1
ATOM 682 C CA . LEU A 1 88 ? 15.625 -12.43 -1.72 1 93.31 88 LEU A CA 1
ATOM 683 C C . LEU A 1 88 ? 14.328 -12 -1.036 1 93.31 88 LEU A C 1
ATOM 685 O O . LEU A 1 88 ? 14.195 -10.852 -0.62 1 93.31 88 LEU A O 1
ATOM 689 N N . GLY A 1 89 ? 13.406 -12.922 -0.901 1 95.75 89 GLY A N 1
ATOM 690 C CA . GLY A 1 89 ? 12.078 -12.625 -0.379 1 95.75 89 GLY A CA 1
ATOM 691 C C . GLY A 1 89 ? 12.117 -11.914 0.962 1 95.75 89 GLY A C 1
ATOM 692 O O . GLY A 1 89 ? 11.648 -10.781 1.082 1 95.75 89 GLY A O 1
ATOM 693 N N . PRO A 1 90 ? 12.781 -12.562 1.921 1 96.25 90 PRO A N 1
ATOM 694 C CA . PRO A 1 90 ? 12.836 -11.953 3.25 1 96.25 90 PRO A CA 1
ATOM 695 C C . PRO A 1 90 ? 13.539 -10.594 3.246 1 96.25 90 PRO A C 1
ATOM 697 O O . PRO A 1 90 ? 13.133 -9.68 3.967 1 96.25 90 PRO A O 1
ATOM 700 N N . ARG A 1 91 ? 14.523 -10.43 2.461 1 94.38 91 ARG A N 1
ATOM 701 C CA . ARG A 1 91 ? 15.25 -9.172 2.379 1 94.38 91 ARG A CA 1
ATOM 702 C C . ARG A 1 91 ? 14.367 -8.07 1.781 1 94.38 91 ARG A C 1
ATOM 704 O O . ARG A 1 91 ? 14.367 -6.941 2.268 1 94.38 91 ARG A O 1
ATOM 711 N N . LEU A 1 92 ? 13.664 -8.422 0.746 1 96 92 LEU A N 1
ATOM 712 C CA . LEU A 1 92 ? 12.758 -7.473 0.117 1 96 92 LEU A CA 1
ATOM 713 C C . LEU A 1 92 ? 11.641 -7.07 1.075 1 96 92 LEU A C 1
ATOM 715 O O . LEU A 1 92 ? 11.281 -5.895 1.159 1 96 92 LEU A O 1
ATOM 719 N N . LEU A 1 93 ? 11.133 -8.047 1.787 1 96.94 93 LEU A N 1
ATOM 720 C CA . LEU A 1 93 ? 10.078 -7.762 2.752 1 96.94 93 LEU A CA 1
ATOM 721 C C . LEU A 1 93 ? 10.578 -6.816 3.838 1 96.94 93 LEU A C 1
ATOM 723 O O . LEU A 1 93 ? 9.898 -5.844 4.184 1 96.94 93 LEU A O 1
ATOM 727 N N . SER A 1 94 ? 11.758 -7.07 4.367 1 94.31 94 SER A N 1
ATOM 728 C CA . SER A 1 94 ? 12.328 -6.203 5.391 1 94.31 94 SER A CA 1
ATOM 729 C C . SER A 1 94 ? 12.531 -4.785 4.867 1 94.31 94 SER A C 1
ATOM 731 O O . SER A 1 94 ? 12.305 -3.812 5.59 1 94.31 94 SER A O 1
ATOM 733 N N . LEU A 1 95 ? 12.914 -4.664 3.652 1 93.81 95 LEU A N 1
ATOM 734 C CA . LEU A 1 95 ? 13.117 -3.371 3.006 1 93.81 95 LEU A CA 1
ATOM 735 C C . LEU A 1 95 ? 11.789 -2.637 2.838 1 93.81 95 LEU A C 1
ATOM 737 O O . LEU A 1 95 ? 11.641 -1.497 3.289 1 93.81 95 LEU A O 1
ATOM 741 N N . LEU A 1 96 ? 10.836 -3.328 2.316 1 96.5 96 LEU A N 1
ATOM 742 C CA . LEU A 1 96 ? 9.609 -2.688 1.859 1 96.5 96 LEU A CA 1
ATOM 743 C C . LEU A 1 96 ? 8.656 -2.445 3.025 1 96.5 96 LEU A C 1
ATOM 745 O O . LEU A 1 96 ? 7.824 -1.536 2.973 1 96.5 96 LEU A O 1
ATOM 749 N N . LEU A 1 97 ? 8.836 -3.246 4.078 1 97.31 97 LEU A N 1
ATOM 750 C CA . LEU A 1 97 ? 7.875 -3.176 5.18 1 97.31 97 LEU A CA 1
ATOM 751 C C . LEU A 1 97 ? 8.531 -2.609 6.434 1 97.31 97 LEU A C 1
ATOM 753 O O . LEU A 1 97 ? 7.871 -2.455 7.465 1 97.31 97 LEU A O 1
ATOM 757 N N . GLY A 1 98 ? 9.766 -2.297 6.328 1 96.19 98 GLY A N 1
ATOM 758 C CA . GLY A 1 98 ? 10.477 -1.754 7.477 1 96.19 98 GLY A CA 1
ATOM 759 C C . GLY A 1 98 ? 10.047 -0.338 7.824 1 96.19 98 GLY A C 1
ATOM 760 O O . GLY A 1 98 ? 9.367 0.322 7.035 1 96.19 98 GLY A O 1
ATOM 761 N N . ASP A 1 99 ? 10.516 0.139 8.938 1 95.94 99 ASP A N 1
ATOM 762 C CA . ASP A 1 99 ? 10.086 1.436 9.453 1 95.94 99 ASP A CA 1
ATOM 763 C C . ASP A 1 99 ? 10.562 2.57 8.555 1 95.94 99 ASP A C 1
ATOM 765 O O . ASP A 1 99 ? 9.875 3.576 8.391 1 95.94 99 ASP A O 1
ATOM 769 N N . ARG A 1 100 ? 11.711 2.451 8 1 96.69 100 ARG A N 1
ATOM 770 C CA . ARG A 1 100 ? 12.234 3.48 7.105 1 96.69 100 ARG A CA 1
ATOM 771 C C . ARG A 1 100 ? 11.367 3.598 5.852 1 96.69 100 ARG A C 1
ATOM 773 O O . ARG A 1 100 ? 11.039 4.703 5.418 1 96.69 100 ARG A O 1
ATOM 780 N N . ALA A 1 101 ? 10.992 2.455 5.289 1 97 101 ALA A N 1
ATOM 781 C CA . ALA A 1 101 ? 10.117 2.443 4.121 1 97 101 ALA A CA 1
ATOM 782 C C . ALA A 1 101 ? 8.766 3.07 4.441 1 97 101 ALA A C 1
ATOM 784 O O . ALA A 1 101 ? 8.211 3.814 3.629 1 97 101 ALA A O 1
ATOM 785 N N . VAL A 1 102 ? 8.258 2.795 5.598 1 96.81 102 VAL A N 1
ATOM 786 C CA . VAL A 1 102 ? 6.977 3.348 6.027 1 96.81 102 VAL A CA 1
ATOM 787 C C . VAL A 1 102 ? 7.074 4.871 6.113 1 96.81 102 VAL A C 1
ATOM 789 O O . VAL A 1 102 ? 6.203 5.586 5.617 1 96.81 102 VAL A O 1
ATOM 792 N N . ALA A 1 103 ? 8.141 5.352 6.73 1 97.31 103 ALA A N 1
ATOM 793 C CA . ALA A 1 103 ? 8.336 6.793 6.867 1 97.31 103 ALA A CA 1
ATOM 794 C C . ALA A 1 103 ? 8.398 7.469 5.5 1 97.31 103 ALA A C 1
ATOM 796 O O . ALA A 1 103 ? 7.793 8.523 5.293 1 97.31 103 ALA A O 1
ATOM 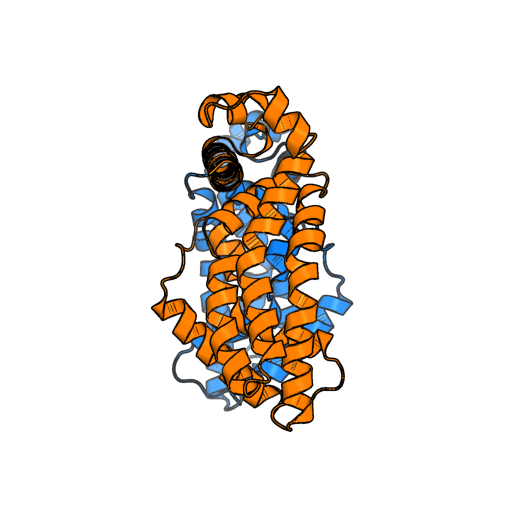797 N N . LEU A 1 104 ? 9.109 6.855 4.609 1 98 104 LEU A N 1
ATOM 798 C CA . LEU A 1 104 ? 9.258 7.406 3.268 1 98 104 LEU A CA 1
ATOM 799 C C . LEU A 1 104 ? 7.93 7.395 2.521 1 98 104 LEU A C 1
ATOM 801 O O . LEU A 1 104 ? 7.562 8.383 1.881 1 98 104 LEU A O 1
ATOM 805 N N . ASN A 1 105 ? 7.184 6.348 2.588 1 97.94 105 ASN A N 1
ATOM 806 C CA . ASN A 1 105 ? 5.902 6.25 1.902 1 97.94 105 ASN A CA 1
ATOM 807 C C . ASN A 1 105 ? 4.871 7.199 2.504 1 97.94 105 ASN A C 1
ATOM 809 O O . ASN A 1 105 ? 4.039 7.754 1.784 1 97.94 105 ASN A O 1
ATOM 813 N N . ARG A 1 106 ? 4.906 7.375 3.83 1 97.56 106 ARG A N 1
ATOM 814 C CA . ARG A 1 106 ? 4.008 8.336 4.457 1 97.56 106 ARG A CA 1
ATOM 815 C C . ARG A 1 106 ? 4.312 9.758 3.992 1 97.56 106 ARG A C 1
ATOM 817 O O . ARG A 1 106 ? 3.398 10.547 3.736 1 97.56 106 ARG A O 1
ATOM 824 N N . ALA A 1 107 ? 5.574 10.086 3.867 1 97.38 107 ALA A N 1
ATOM 825 C CA . ALA A 1 107 ? 5.961 11.391 3.332 1 97.38 107 ALA A CA 1
ATOM 826 C C . ALA A 1 107 ? 5.43 11.586 1.916 1 97.38 107 ALA A C 1
ATOM 828 O O . ALA A 1 107 ? 4.863 12.633 1.596 1 97.38 107 ALA A O 1
ATOM 829 N N . ALA A 1 108 ? 5.551 10.555 1.128 1 97.44 108 ALA A N 1
ATOM 830 C CA . ALA A 1 108 ? 5.102 10.617 -0.26 1 97.44 108 ALA A CA 1
ATOM 831 C C . ALA A 1 108 ? 3.58 10.703 -0.342 1 97.44 108 ALA A C 1
ATOM 833 O O . ALA A 1 108 ? 3.035 11.398 -1.2 1 97.44 108 ALA A O 1
ATOM 834 N N . ALA A 1 109 ? 2.912 9.992 0.509 1 96.75 109 ALA A N 1
ATOM 835 C CA . ALA A 1 109 ? 1.451 10 0.533 1 96.75 109 ALA A CA 1
ATOM 836 C C . ALA A 1 109 ? 0.917 11.398 0.851 1 96.75 109 ALA A C 1
ATOM 838 O O . ALA A 1 109 ? -0.17 11.766 0.4 1 96.75 109 ALA A O 1
ATOM 839 N N . ALA A 1 110 ? 1.668 12.156 1.59 1 94.56 110 ALA A N 1
ATOM 840 C CA . ALA A 1 110 ? 1.237 13.484 2.021 1 94.56 110 ALA A CA 1
ATOM 841 C C . ALA A 1 110 ? 1.599 14.539 0.984 1 94.56 110 ALA A C 1
ATOM 843 O O . ALA A 1 110 ? 1.281 15.719 1.154 1 94.56 110 ALA A O 1
ATOM 844 N N . ASP A 1 111 ? 2.297 14.078 -0.103 1 92.81 111 ASP A N 1
ATOM 845 C CA . ASP A 1 111 ? 2.756 14.992 -1.144 1 92.81 111 ASP A CA 1
ATOM 846 C C . ASP A 1 111 ? 1.828 14.953 -2.355 1 92.81 111 ASP A C 1
ATOM 848 O O . ASP A 1 111 ? 1.947 14.078 -3.211 1 92.81 111 ASP A O 1
ATOM 852 N N . PRO A 1 112 ? 0.98 15.906 -2.502 1 83.81 112 PRO A N 1
ATOM 853 C CA . PRO A 1 112 ? 0.004 15.883 -3.594 1 83.81 112 PRO A CA 1
ATOM 854 C C . PRO A 1 112 ? 0.651 16.047 -4.969 1 83.81 112 PRO A C 1
ATOM 856 O O . PRO A 1 112 ? 0.046 15.695 -5.984 1 83.81 112 PRO A O 1
ATOM 859 N N . SER A 1 113 ? 1.854 16.531 -4.996 1 89.12 113 SER A N 1
ATOM 860 C CA . SER A 1 113 ? 2.51 16.734 -6.281 1 89.12 113 SER A CA 1
ATOM 861 C C . SER A 1 113 ? 2.932 15.406 -6.906 1 89.12 113 SER A C 1
ATOM 863 O O . SER A 1 113 ? 3.154 15.328 -8.117 1 89.12 113 SER A O 1
ATOM 865 N N . GLY A 1 114 ? 3.104 14.414 -6.098 1 93.44 114 GLY A N 1
ATOM 866 C CA . GLY A 1 114 ? 3.574 13.125 -6.574 1 93.44 114 GLY A CA 1
ATOM 867 C C . GLY A 1 114 ? 5.074 13.078 -6.789 1 93.44 114 GLY A C 1
ATOM 868 O O . GLY A 1 114 ? 5.617 12.047 -7.207 1 93.44 114 GLY A O 1
ATOM 869 N N . GLU A 1 115 ? 5.758 14.164 -6.461 1 95.75 115 GLU A N 1
ATOM 870 C CA . GLU A 1 115 ? 7.199 14.242 -6.68 1 95.75 115 GLU A CA 1
ATOM 871 C C . GLU A 1 115 ? 7.945 13.242 -5.801 1 95.75 115 GLU A C 1
ATOM 873 O O . GLU A 1 115 ? 8.859 12.555 -6.266 1 95.75 115 GLU A O 1
ATOM 878 N N . LEU A 1 116 ? 7.582 13.164 -4.555 1 97.38 116 LEU A N 1
ATOM 879 C CA . LEU A 1 116 ? 8.242 12.234 -3.645 1 97.38 116 LEU A CA 1
ATOM 880 C C . LEU A 1 116 ? 7.961 10.789 -4.047 1 97.38 116 LEU A C 1
ATOM 882 O O . LEU A 1 116 ? 8.852 9.938 -3.967 1 97.38 116 LEU A O 1
ATOM 886 N N . GLY A 1 117 ? 6.711 10.508 -4.465 1 97.69 117 GLY A N 1
ATOM 887 C CA . GLY A 1 117 ? 6.426 9.188 -5.008 1 97.69 117 GLY A CA 1
ATOM 888 C C . GLY A 1 117 ? 7.273 8.844 -6.215 1 97.69 117 GLY A C 1
ATOM 889 O O . GLY A 1 117 ? 7.703 7.699 -6.375 1 97.69 117 GLY A O 1
ATOM 890 N N . GLY A 1 118 ? 7.461 9.82 -7.004 1 97.5 118 GLY A N 1
ATOM 891 C CA . GLY A 1 118 ? 8.352 9.641 -8.141 1 97.5 118 GLY A CA 1
ATOM 892 C C . GLY A 1 118 ? 9.766 9.273 -7.742 1 97.5 118 GLY A C 1
ATOM 893 O O . GLY A 1 118 ? 10.391 8.414 -8.367 1 97.5 118 GLY A O 1
ATOM 894 N N . LEU A 1 119 ? 10.266 9.859 -6.715 1 96.81 119 LEU A N 1
ATOM 895 C CA . LEU A 1 119 ? 11.609 9.578 -6.223 1 96.81 119 LEU A CA 1
ATOM 896 C C . LEU A 1 119 ? 11.688 8.164 -5.66 1 96.81 119 LEU A C 1
ATOM 898 O O . LEU A 1 119 ? 12.688 7.461 -5.863 1 96.81 119 LEU A O 1
ATOM 902 N N . ILE A 1 120 ? 10.664 7.75 -4.961 1 97.31 120 ILE A N 1
ATOM 903 C CA . ILE A 1 120 ? 10.625 6.391 -4.441 1 97.31 120 ILE A CA 1
ATOM 904 C C . ILE A 1 120 ? 10.648 5.395 -5.598 1 97.31 120 ILE A C 1
ATOM 906 O O . ILE A 1 120 ? 11.398 4.414 -5.566 1 97.31 120 ILE A O 1
ATOM 910 N N . ALA A 1 121 ? 9.898 5.68 -6.605 1 95.38 121 ALA A N 1
ATOM 911 C CA . ALA A 1 121 ? 9.867 4.797 -7.766 1 95.38 121 ALA A CA 1
ATOM 912 C C . ALA A 1 121 ? 11.211 4.793 -8.492 1 95.38 121 ALA A C 1
ATOM 914 O O . ALA A 1 121 ? 11.82 3.74 -8.672 1 95.38 121 ALA A O 1
ATOM 915 N N . GLN A 1 122 ? 11.727 5.863 -8.781 1 93.69 122 GLN A N 1
ATOM 916 C CA . GLN A 1 122 ? 12.906 6.02 -9.617 1 93.69 122 GLN A CA 1
ATOM 917 C C . GLN A 1 122 ? 14.164 5.535 -8.898 1 93.69 122 GLN A C 1
ATOM 919 O O . GLN A 1 122 ? 15.008 4.871 -9.5 1 93.69 122 GLN A O 1
ATOM 924 N N . SER A 1 123 ? 14.203 5.844 -7.598 1 92.44 123 SER A N 1
ATOM 925 C CA . SER A 1 123 ? 15.445 5.594 -6.867 1 92.44 123 SER A CA 1
ATOM 926 C C . SER A 1 123 ? 15.328 4.359 -5.984 1 92.44 123 SER A C 1
ATOM 928 O O . SER A 1 123 ? 16.312 3.93 -5.375 1 92.44 123 SER A O 1
ATOM 930 N N . GLY A 1 124 ? 14.172 3.779 -5.926 1 94.38 124 GLY A N 1
ATOM 931 C CA . GLY A 1 124 ? 13.93 2.576 -5.145 1 94.38 124 GLY A CA 1
ATOM 932 C C . GLY A 1 124 ? 13.477 1.398 -5.984 1 94.38 124 GLY A C 1
ATOM 933 O O . GLY A 1 124 ? 14.289 0.576 -6.402 1 94.38 124 GLY A O 1
ATOM 934 N N . ARG A 1 125 ? 12.25 1.46 -6.387 1 91.25 125 ARG A N 1
ATOM 935 C CA . ARG A 1 125 ? 11.633 0.348 -7.098 1 91.25 125 ARG A CA 1
ATOM 936 C C . ARG A 1 125 ? 12.344 0.078 -8.422 1 91.25 125 ARG A C 1
ATOM 938 O O . ARG A 1 125 ? 12.688 -1.065 -8.727 1 91.25 125 ARG A O 1
ATOM 945 N N . ASP A 1 126 ? 12.547 1.096 -9.148 1 92.94 126 ASP A N 1
ATOM 946 C CA . ASP A 1 126 ? 13.109 0.948 -10.484 1 92.94 126 ASP A CA 1
ATOM 947 C C . ASP A 1 126 ? 14.578 0.527 -10.43 1 92.94 126 ASP A C 1
ATOM 949 O O . ASP A 1 126 ? 15.148 0.094 -11.43 1 92.94 126 ASP A O 1
ATOM 953 N N . SER A 1 127 ? 15.164 0.698 -9.281 1 92.81 127 SER A N 1
ATOM 954 C CA . SER A 1 127 ? 16.562 0.292 -9.133 1 92.81 127 SER A CA 1
ATOM 955 C C . SER A 1 127 ? 16.672 -1.18 -8.75 1 92.81 127 SER A C 1
ATOM 957 O O . SER A 1 127 ? 17.703 -1.815 -8.992 1 92.81 127 SER A O 1
ATOM 959 N N . VAL A 1 128 ? 15.656 -1.738 -8.172 1 94.19 128 VAL A N 1
ATOM 960 C CA . VAL A 1 128 ? 15.688 -3.105 -7.664 1 94.19 128 VAL A CA 1
ATOM 961 C C . VAL A 1 128 ? 15.016 -4.043 -8.664 1 94.19 128 VAL A C 1
ATOM 963 O O . VAL A 1 128 ? 15.445 -5.188 -8.836 1 94.19 128 VAL A O 1
ATOM 966 N N . MET A 1 129 ? 14.039 -3.59 -9.398 1 94.88 129 MET A N 1
ATOM 967 C CA . MET A 1 129 ? 13.195 -4.398 -10.273 1 94.88 129 MET A CA 1
ATOM 968 C C . MET A 1 129 ? 14.031 -5.074 -11.359 1 94.88 129 MET A C 1
ATOM 970 O O . MET A 1 129 ? 13.891 -6.273 -11.602 1 94.88 129 MET A O 1
ATOM 974 N N . PRO A 1 130 ? 14.984 -4.367 -11.977 1 95.69 130 PRO A N 1
ATOM 975 C CA . PRO A 1 130 ? 15.789 -5.023 -13.016 1 95.69 130 PRO A CA 1
ATOM 976 C C . PRO A 1 130 ? 16.594 -6.203 -12.477 1 95.69 130 PRO A C 1
ATOM 978 O O . PRO A 1 130 ? 16.828 -7.176 -13.195 1 95.69 130 PRO A O 1
ATOM 981 N N . LEU A 1 131 ? 17 -6.078 -11.242 1 94.44 131 LEU A N 1
ATOM 982 C CA . LEU A 1 131 ? 17.766 -7.168 -10.633 1 94.44 131 LEU A CA 1
ATOM 983 C C . LEU A 1 131 ? 16.859 -8.367 -10.367 1 94.44 131 LEU A C 1
ATOM 985 O O . LEU A 1 131 ? 17.281 -9.516 -10.539 1 94.44 131 LEU A O 1
ATOM 989 N N . ILE A 1 132 ? 15.625 -8.133 -9.961 1 95.31 132 ILE A N 1
ATOM 990 C CA . ILE A 1 132 ? 14.656 -9.211 -9.773 1 95.31 132 ILE A CA 1
ATOM 991 C C . ILE A 1 132 ? 14.391 -9.906 -11.109 1 95.31 132 ILE A C 1
ATOM 993 O O . ILE A 1 132 ? 14.375 -11.133 -11.18 1 95.31 132 ILE A O 1
ATOM 997 N N . VAL A 1 133 ? 14.234 -9.133 -12.125 1 97.06 133 VAL A N 1
ATOM 998 C CA . VAL A 1 133 ? 14.016 -9.648 -13.469 1 97.06 133 VAL A CA 1
ATOM 999 C C . VAL A 1 133 ? 15.188 -10.539 -13.883 1 97.06 133 VAL A C 1
ATOM 1001 O O . VAL A 1 133 ? 14.984 -11.625 -14.438 1 97.06 133 VAL A O 1
ATOM 1004 N N . GLN A 1 134 ? 16.375 -10.117 -13.578 1 95.88 134 GLN A N 1
ATOM 1005 C CA . GLN A 1 134 ? 17.562 -10.891 -13.914 1 95.88 134 GLN A CA 1
ATOM 1006 C C . GLN A 1 134 ? 17.562 -12.234 -13.188 1 95.88 134 GLN A C 1
ATOM 1008 O O . GLN A 1 134 ? 17.922 -13.266 -13.773 1 95.88 134 GLN A O 1
ATOM 1013 N N . VAL A 1 135 ? 17.188 -12.242 -11.93 1 95.38 135 VAL A N 1
ATOM 1014 C CA . VAL A 1 135 ? 17.125 -13.484 -11.172 1 95.38 135 VAL A CA 1
ATOM 1015 C C . VAL A 1 135 ? 16.094 -14.422 -11.797 1 95.38 135 VAL A C 1
ATOM 1017 O O . VAL A 1 135 ? 16.344 -15.625 -11.938 1 95.38 135 VAL A O 1
ATOM 1020 N N . LEU A 1 136 ? 14.938 -13.891 -12.25 1 96.81 136 LEU A N 1
ATOM 1021 C CA . LEU A 1 136 ? 13.883 -14.703 -12.852 1 96.81 136 LEU A CA 1
ATOM 1022 C C . LEU A 1 136 ? 14.312 -15.234 -14.211 1 96.81 136 LEU A C 1
ATOM 1024 O O . LEU A 1 136 ? 13.992 -16.375 -14.562 1 96.81 136 LEU A O 1
ATOM 1028 N N . GLU A 1 137 ? 15.039 -14.398 -14.922 1 96.75 137 GLU A N 1
ATOM 1029 C CA . GLU A 1 137 ? 15.555 -14.844 -16.219 1 96.75 137 GLU A CA 1
ATOM 1030 C C . GLU A 1 137 ? 16.547 -15.992 -16.031 1 96.75 137 GLU A C 1
ATOM 1032 O O . GLU A 1 137 ? 16.578 -16.938 -16.828 1 96.75 137 GLU A O 1
ATOM 1037 N N . ALA A 1 138 ? 17.375 -15.891 -15.031 1 95.19 138 ALA A N 1
ATOM 1038 C CA . ALA A 1 138 ? 18.297 -16.984 -14.719 1 95.19 138 ALA A CA 1
ATOM 1039 C C . ALA A 1 138 ? 17.531 -18.25 -14.375 1 95.19 138 ALA A C 1
ATOM 1041 O O . ALA A 1 138 ? 17.922 -19.344 -14.797 1 95.19 138 ALA A O 1
ATOM 1042 N N . ALA A 1 139 ? 16.484 -18.141 -13.609 1 95.81 139 ALA A N 1
ATOM 1043 C CA . ALA A 1 139 ? 15.641 -19.281 -13.242 1 95.81 139 ALA A CA 1
ATOM 1044 C C . ALA A 1 139 ? 14.984 -19.891 -14.477 1 95.81 139 ALA A C 1
ATOM 1046 O O . ALA A 1 139 ? 14.844 -21.109 -14.562 1 95.81 139 ALA A O 1
ATOM 1047 N N . ARG A 1 140 ? 14.586 -19.047 -15.406 1 97.12 140 ARG A N 1
ATOM 1048 C CA . ARG A 1 140 ? 14.008 -19.516 -16.656 1 97.12 140 ARG A CA 1
ATOM 1049 C C . ARG A 1 140 ? 15.047 -20.266 -17.484 1 97.12 140 ARG A C 1
ATOM 1051 O O . ARG A 1 140 ? 14.75 -21.328 -18.031 1 97.12 140 ARG A O 1
ATOM 1058 N N . ALA A 1 141 ? 16.203 -19.703 -17.562 1 95.25 141 ALA A N 1
ATOM 1059 C CA . ALA A 1 141 ? 17.281 -20.312 -18.344 1 95.25 141 ALA A CA 1
ATOM 1060 C C . ALA A 1 141 ? 17.609 -21.703 -17.812 1 95.25 141 ALA A C 1
ATOM 1062 O O . ALA A 1 141 ? 17.969 -22.594 -18.578 1 95.25 141 ALA A O 1
ATOM 1063 N N . GLU A 1 142 ? 17.375 -21.906 -16.531 1 94.38 142 GLU A N 1
ATOM 1064 C CA . GLU A 1 142 ? 17.672 -23.188 -15.906 1 94.38 142 GLU A CA 1
ATOM 1065 C C . GLU A 1 142 ? 16.453 -24.109 -15.938 1 94.38 142 GLU A C 1
ATOM 1067 O O . GLU A 1 142 ? 16.5 -25.234 -15.438 1 94.38 142 GLU A O 1
ATOM 1072 N N . GLY A 1 143 ? 15.414 -23.625 -16.422 1 95.44 143 GLY A N 1
ATOM 1073 C CA . GLY A 1 143 ? 14.227 -24.438 -16.594 1 95.44 143 GLY A CA 1
ATOM 1074 C C . GLY A 1 143 ? 13.352 -24.5 -15.352 1 95.44 143 GLY A C 1
ATOM 1075 O O . GLY A 1 143 ? 12.383 -25.266 -15.305 1 95.44 143 GLY A O 1
ATOM 1076 N N . LEU A 1 144 ? 13.672 -23.656 -14.352 1 95.06 144 LEU A N 1
ATOM 1077 C CA . LEU A 1 144 ? 12.898 -23.625 -13.109 1 95.06 144 LEU A CA 1
ATOM 1078 C C . LEU A 1 144 ? 11.57 -22.922 -13.32 1 95.06 144 LEU A C 1
ATOM 1080 O O . LEU A 1 144 ? 10.562 -23.297 -12.711 1 95.06 144 LEU A O 1
ATOM 1084 N N . LEU A 1 145 ? 11.602 -21.875 -14.148 1 97.5 145 LEU A N 1
ATOM 1085 C CA . LEU A 1 145 ? 10.414 -21.078 -14.43 1 97.5 145 LEU A CA 1
ATOM 1086 C C . LEU A 1 145 ? 10.195 -20.938 -15.938 1 97.5 145 LEU A C 1
ATOM 1088 O O . LEU A 1 145 ? 11.148 -20.953 -16.719 1 97.5 145 LEU A O 1
ATOM 1092 N N . HIS A 1 146 ? 8.961 -20.812 -16.359 1 98.12 146 HIS A N 1
ATOM 1093 C CA . HIS A 1 146 ? 8.562 -20.578 -17.75 1 98.12 146 HIS A CA 1
ATOM 1094 C C . HIS A 1 146 ? 7.641 -19.375 -17.859 1 98.12 146 HIS A C 1
ATOM 1096 O O . HIS A 1 146 ? 6.59 -19.328 -17.219 1 98.12 146 HIS A O 1
ATOM 1102 N N . PHE A 1 147 ? 8.031 -18.422 -18.625 1 97.69 147 PHE A N 1
ATOM 1103 C CA . PHE A 1 147 ? 7.234 -17.219 -18.875 1 97.69 147 PHE A CA 1
ATOM 1104 C C . PHE A 1 147 ? 7.684 -16.531 -20.156 1 97.69 147 PHE A C 1
ATOM 1106 O O . PHE A 1 147 ? 8.828 -16.688 -20.594 1 97.69 147 PHE A O 1
ATOM 1113 N N . ASP A 1 148 ? 6.773 -15.727 -20.75 1 97.06 148 ASP A N 1
ATOM 1114 C CA . ASP A 1 148 ? 7.082 -14.984 -21.969 1 97.06 148 ASP A CA 1
ATOM 1115 C C . ASP A 1 148 ? 7.555 -13.57 -21.641 1 97.06 148 ASP A C 1
ATOM 1117 O O . ASP A 1 148 ? 8.359 -13 -22.375 1 97.06 148 ASP A O 1
ATOM 1121 N N . ASP A 1 149 ? 7.066 -13.008 -20.5 1 97.56 149 ASP A N 1
ATOM 1122 C CA . ASP A 1 149 ? 7.355 -11.633 -20.109 1 97.56 149 ASP A CA 1
ATOM 1123 C C . ASP A 1 149 ? 7.957 -11.578 -18.703 1 97.56 149 ASP A C 1
ATOM 1125 O O . ASP A 1 149 ? 7.25 -11.773 -17.703 1 97.56 149 ASP A O 1
ATOM 1129 N N . ALA A 1 150 ? 9.258 -11.234 -18.625 1 97.44 150 ALA A N 1
ATOM 1130 C CA . ALA A 1 150 ? 9.977 -11.25 -17.359 1 97.44 150 ALA A CA 1
ATOM 1131 C C . ALA A 1 150 ? 9.438 -10.188 -16.406 1 97.44 150 ALA A C 1
ATOM 1133 O O . ALA A 1 150 ? 9.43 -10.375 -15.188 1 97.44 150 ALA A O 1
ATOM 1134 N N . GLY A 1 151 ? 9.023 -9.094 -16.984 1 96.81 151 GLY A N 1
ATOM 1135 C CA . GLY A 1 151 ? 8.406 -8.055 -16.172 1 96.81 151 GLY A CA 1
ATOM 1136 C C . GLY A 1 151 ? 7.133 -8.508 -15.484 1 96.81 151 GLY A C 1
ATOM 1137 O O . GLY A 1 151 ? 6.934 -8.25 -14.297 1 96.81 151 GLY A O 1
ATOM 1138 N N . ALA A 1 152 ? 6.336 -9.227 -16.25 1 96.25 152 ALA A N 1
ATOM 1139 C CA . ALA A 1 152 ? 5.098 -9.758 -15.695 1 96.25 152 ALA A CA 1
ATOM 1140 C C . ALA A 1 152 ? 5.383 -10.805 -14.625 1 96.25 152 ALA A C 1
ATOM 1142 O O . ALA A 1 152 ? 4.707 -10.844 -13.594 1 96.25 152 ALA A O 1
ATOM 1143 N N . ALA A 1 153 ? 6.383 -11.625 -14.875 1 97.56 153 ALA A N 1
ATOM 1144 C CA . ALA A 1 153 ? 6.777 -12.633 -13.898 1 97.56 153 ALA A CA 1
ATOM 1145 C C . ALA A 1 153 ? 7.273 -11.984 -12.609 1 97.56 153 ALA A C 1
ATOM 1147 O O . ALA A 1 153 ? 6.938 -12.43 -11.508 1 97.56 153 ALA A O 1
ATOM 1148 N N . ALA A 1 154 ? 8.055 -10.906 -12.758 1 96.94 154 ALA A N 1
ATOM 1149 C CA . ALA A 1 154 ? 8.555 -10.188 -11.586 1 96.94 154 ALA A CA 1
ATOM 1150 C C . ALA A 1 154 ? 7.418 -9.539 -10.805 1 96.94 154 ALA A C 1
ATOM 1152 O O . ALA A 1 154 ? 7.414 -9.562 -9.57 1 96.94 154 ALA A O 1
ATOM 1153 N N . GLY A 1 155 ? 6.477 -8.961 -11.492 1 96.06 155 GLY A N 1
ATOM 1154 C CA . GLY A 1 155 ? 5.289 -8.414 -10.852 1 96.06 155 GLY A CA 1
ATOM 1155 C C . GLY A 1 155 ? 4.504 -9.453 -10.078 1 96.06 155 GLY A C 1
ATOM 1156 O O . GLY A 1 155 ? 4.074 -9.195 -8.953 1 96.06 155 GLY A O 1
ATOM 1157 N N . LEU A 1 156 ? 4.363 -10.594 -10.703 1 97.06 156 LEU A N 1
ATOM 1158 C CA . LEU A 1 156 ? 3.65 -11.688 -10.047 1 97.06 156 LEU A CA 1
ATOM 1159 C C . LEU A 1 156 ? 4.375 -12.117 -8.781 1 97.06 156 LEU A C 1
ATOM 1161 O O . LEU A 1 156 ? 3.742 -12.344 -7.746 1 97.06 156 LEU A O 1
ATOM 1165 N N . TYR A 1 157 ? 5.691 -12.227 -8.852 1 97 157 TYR A N 1
ATOM 1166 C CA . TYR A 1 157 ? 6.48 -12.57 -7.676 1 97 157 TYR A CA 1
ATOM 1167 C C . TYR A 1 157 ? 6.262 -11.562 -6.551 1 97 157 TYR A C 1
ATOM 1169 O O . TYR A 1 157 ? 6.031 -11.945 -5.402 1 97 157 TYR A O 1
ATOM 1177 N N . LEU A 1 158 ? 6.305 -10.312 -6.871 1 96.31 158 LEU A N 1
ATOM 1178 C CA . LEU A 1 158 ? 6.133 -9.273 -5.863 1 96.31 158 LEU A CA 1
ATOM 1179 C C . LEU A 1 158 ? 4.719 -9.289 -5.301 1 96.31 158 LEU A C 1
ATOM 1181 O O . LEU A 1 158 ? 4.516 -9.047 -4.109 1 96.31 158 LEU A O 1
ATOM 1185 N N . ASP A 1 159 ? 3.738 -9.539 -6.168 1 96.75 159 ASP A N 1
ATOM 1186 C CA . ASP A 1 159 ? 2.365 -9.672 -5.691 1 96.75 159 ASP A CA 1
ATOM 1187 C C . ASP A 1 159 ? 2.252 -10.758 -4.625 1 96.75 159 ASP A C 1
ATOM 1189 O O . ASP A 1 159 ? 1.696 -10.531 -3.551 1 96.75 159 ASP A O 1
ATOM 1193 N N . LEU A 1 160 ? 2.838 -11.883 -4.91 1 96.81 160 LEU A N 1
ATOM 1194 C CA . LEU A 1 160 ? 2.781 -13.031 -4.016 1 96.81 160 LEU A CA 1
ATOM 1195 C C . LEU A 1 160 ? 3.564 -12.758 -2.734 1 96.81 160 LEU A C 1
ATOM 1197 O O . LEU A 1 160 ? 3.195 -13.242 -1.662 1 96.81 160 LEU A O 1
ATOM 1201 N N . LEU A 1 161 ? 4.609 -11.984 -2.863 1 97.38 161 LEU A N 1
ATOM 1202 C CA . LEU A 1 161 ? 5.539 -11.781 -1.758 1 97.38 161 LEU A CA 1
ATOM 1203 C C . LEU A 1 161 ? 5.027 -10.695 -0.815 1 97.38 161 LEU A C 1
ATOM 1205 O O . LEU A 1 161 ? 4.988 -10.891 0.401 1 97.38 161 LEU A O 1
ATOM 1209 N N . VAL A 1 162 ? 4.613 -9.578 -1.309 1 96.69 162 VAL A N 1
ATOM 1210 C CA . VAL A 1 162 ? 4.324 -8.391 -0.508 1 96.69 162 VAL A CA 1
ATOM 1211 C C . VAL A 1 162 ? 2.822 -8.281 -0.264 1 96.69 162 VAL A C 1
ATOM 1213 O O . VAL A 1 162 ? 2.383 -8.109 0.875 1 96.69 162 VAL A O 1
ATOM 1216 N N . GLY A 1 163 ? 2.02 -8.492 -1.308 1 94.81 163 GLY A N 1
ATOM 1217 C CA . GLY A 1 163 ? 0.584 -8.289 -1.202 1 94.81 163 GLY A CA 1
ATOM 1218 C C . GLY A 1 163 ? 0.208 -6.879 -0.793 1 94.81 163 GLY A C 1
ATOM 1219 O O . GLY A 1 163 ? 0.798 -5.906 -1.274 1 94.81 163 GLY A O 1
ATOM 1220 N N . ASP A 1 164 ? -0.73 -6.77 0.093 1 94.06 164 ASP A N 1
ATOM 1221 C CA . ASP A 1 164 ? -1.214 -5.453 0.501 1 94.06 164 ASP A CA 1
ATOM 1222 C C . ASP A 1 164 ? -0.544 -5 1.796 1 94.06 164 ASP A C 1
ATOM 1224 O O . ASP A 1 164 ? -1.043 -4.102 2.479 1 94.06 164 ASP A O 1
ATOM 1228 N N . GLN A 1 165 ? 0.523 -5.613 2.166 1 96.56 165 GLN A N 1
ATOM 1229 C CA . GLN A 1 165 ? 1.137 -5.375 3.469 1 96.56 165 GLN A CA 1
ATOM 1230 C C . GLN A 1 165 ? 1.701 -3.959 3.559 1 96.56 165 GLN A C 1
ATOM 1232 O O . GLN A 1 165 ? 1.715 -3.357 4.633 1 96.56 165 GLN A O 1
ATOM 1237 N N . GLN A 1 166 ? 2.143 -3.426 2.439 1 97.12 166 GLN A N 1
ATOM 1238 C CA . GLN A 1 166 ? 2.746 -2.098 2.482 1 97.12 166 GLN A CA 1
ATOM 1239 C C . GLN A 1 166 ? 1.721 -1.042 2.885 1 97.12 166 GLN A C 1
ATOM 1241 O O . GLN A 1 166 ? 1.995 -0.197 3.738 1 97.12 166 GLN A O 1
ATOM 1246 N N . ILE A 1 167 ? 0.533 -1.117 2.279 1 97.38 167 ILE A N 1
ATOM 1247 C CA . ILE A 1 167 ? -0.478 -0.116 2.6 1 97.38 167 ILE A CA 1
ATOM 1248 C C . ILE A 1 167 ? -0.953 -0.305 4.039 1 97.38 167 ILE A C 1
ATOM 1250 O O . ILE A 1 167 ? -1.2 0.671 4.75 1 97.38 167 ILE A O 1
ATOM 1254 N N . ARG A 1 168 ? -1.028 -1.525 4.516 1 96.69 168 ARG A N 1
ATOM 1255 C CA . ARG A 1 168 ? -1.45 -1.792 5.887 1 96.69 168 ARG A CA 1
ATOM 1256 C C . ARG A 1 168 ? -0.423 -1.272 6.887 1 96.69 168 ARG A C 1
ATOM 1258 O O . ARG A 1 168 ? -0.782 -0.822 7.977 1 96.69 168 ARG A O 1
ATOM 1265 N N . ARG A 1 169 ? 0.858 -1.387 6.512 1 97.06 169 ARG A N 1
ATOM 1266 C CA . ARG A 1 169 ? 1.916 -0.797 7.328 1 97.06 169 ARG A CA 1
ATOM 1267 C C . ARG A 1 169 ? 1.791 0.722 7.371 1 97.06 169 ARG A C 1
ATOM 1269 O O . ARG A 1 169 ? 1.831 1.322 8.445 1 97.06 169 ARG A O 1
ATOM 1276 N N . VAL A 1 170 ? 1.581 1.302 6.262 1 97.44 170 VAL A N 1
ATOM 1277 C CA . VAL A 1 170 ? 1.604 2.752 6.098 1 97.44 170 VAL A CA 1
ATOM 1278 C C . VAL A 1 170 ? 0.428 3.375 6.844 1 97.44 170 VAL A C 1
ATOM 1280 O O . VAL A 1 170 ? 0.561 4.445 7.441 1 97.44 170 VAL A O 1
ATOM 1283 N N . ILE A 1 171 ? -0.693 2.66 6.941 1 97.38 171 ILE A N 1
ATOM 1284 C CA . ILE A 1 171 ? -1.857 3.236 7.605 1 97.38 171 ILE A CA 1
ATOM 1285 C C . ILE A 1 171 ? -1.891 2.789 9.062 1 97.38 171 ILE A C 1
ATOM 1287 O O . ILE A 1 171 ? -2.869 3.039 9.773 1 97.38 171 ILE A O 1
ATOM 1291 N N . GLY A 1 172 ? -0.928 1.985 9.508 1 96.19 172 GLY A N 1
ATOM 1292 C CA . GLY A 1 172 ? -0.729 1.695 10.922 1 96.19 172 GLY A CA 1
ATOM 1293 C C . GLY A 1 172 ? -1.48 0.464 11.391 1 96.19 172 GLY A C 1
ATOM 1294 O O . GLY A 1 172 ? -1.746 0.308 12.586 1 96.19 172 GLY A O 1
ATOM 1295 N N . ARG A 1 173 ? -1.793 -0.458 10.469 1 95.25 173 ARG A N 1
ATOM 1296 C CA . ARG A 1 173 ? -2.604 -1.616 10.828 1 95.25 173 ARG A CA 1
ATOM 1297 C C . ARG A 1 173 ? -1.731 -2.85 11.039 1 95.25 173 ARG A C 1
ATOM 1299 O O . ARG A 1 173 ? -2.18 -3.842 11.617 1 95.25 173 ARG A O 1
ATOM 1306 N N . LEU A 1 174 ? -0.6 -2.824 10.516 1 95.06 174 LEU A N 1
ATOM 1307 C CA . LEU A 1 174 ? 0.333 -3.938 10.648 1 95.06 174 LEU A CA 1
ATOM 1308 C C . LEU A 1 174 ? 1.637 -3.479 11.297 1 95.06 174 LEU A C 1
ATOM 1310 O O . LEU A 1 174 ? 2.17 -2.424 10.945 1 95.06 174 LEU A O 1
ATOM 1314 N N . PRO A 1 175 ? 2.1 -4.207 12.258 1 94.75 175 PRO A N 1
ATOM 1315 C CA . PRO A 1 175 ? 3.449 -3.914 12.742 1 94.75 175 PRO A CA 1
ATOM 1316 C C . PRO A 1 175 ? 4.539 -4.371 11.781 1 94.75 175 PRO A C 1
ATOM 1318 O O . PRO A 1 175 ? 4.25 -5.039 10.781 1 94.75 175 PRO A O 1
ATOM 1321 N N . ALA A 1 176 ? 5.777 -3.928 12 1 95.62 176 ALA A N 1
ATOM 1322 C CA . ALA A 1 176 ? 6.902 -4.453 11.234 1 95.62 176 ALA A CA 1
ATOM 1323 C C . ALA A 1 176 ? 6.957 -5.977 11.312 1 95.62 176 ALA A C 1
ATOM 1325 O O . ALA A 1 176 ? 6.727 -6.559 12.375 1 95.62 176 ALA A O 1
ATOM 1326 N N . PRO A 1 177 ? 7.199 -6.574 10.227 1 95.75 177 PRO A N 1
ATOM 1327 C CA . PRO A 1 177 ? 7.215 -8.039 10.242 1 95.75 177 PRO A CA 1
ATOM 1328 C C . PRO A 1 177 ? 8.414 -8.602 11 1 95.75 177 PRO A C 1
ATOM 1330 O O . PRO A 1 177 ? 9.5 -8.016 10.977 1 95.75 177 PRO A O 1
ATOM 1333 N N . SER A 1 178 ? 8.203 -9.742 11.648 1 96.56 178 SER A N 1
ATOM 1334 C CA . SER A 1 178 ? 9.305 -10.477 12.258 1 96.56 178 SER A CA 1
ATOM 1335 C C . SER A 1 178 ? 10.141 -11.188 11.195 1 96.56 178 SER A C 1
ATOM 1337 O O . SER A 1 178 ? 9.68 -11.414 10.078 1 96.56 178 SER A O 1
ATOM 1339 N N . GLU A 1 179 ? 11.312 -11.469 11.562 1 95.25 179 GLU A N 1
ATOM 1340 C CA . GLU A 1 179 ? 12.18 -12.227 10.664 1 95.25 179 GLU A CA 1
ATOM 1341 C C . GLU A 1 179 ? 11.531 -13.555 10.273 1 95.25 179 GLU A C 1
ATOM 1343 O O . GLU A 1 179 ? 11.594 -13.961 9.109 1 95.25 179 GLU A O 1
ATOM 1348 N N . ALA A 1 180 ? 10.898 -14.211 11.203 1 96.69 180 ALA A N 1
ATOM 1349 C CA . ALA A 1 180 ? 10.25 -15.5 10.953 1 96.69 180 ALA A CA 1
ATOM 1350 C C . ALA A 1 180 ? 9.094 -15.344 9.961 1 96.69 180 ALA A C 1
ATOM 1352 O O . ALA A 1 180 ? 8.914 -16.188 9.078 1 96.69 180 ALA A O 1
ATOM 1353 N N . ALA A 1 181 ? 8.352 -14.297 10.094 1 96.38 181 ALA A N 1
ATOM 1354 C CA . ALA A 1 181 ? 7.238 -14.039 9.18 1 96.38 181 ALA A CA 1
ATOM 1355 C C . ALA A 1 181 ? 7.742 -13.773 7.766 1 96.38 181 ALA A C 1
ATOM 1357 O O . ALA A 1 181 ? 7.141 -14.227 6.789 1 96.38 181 ALA A O 1
ATOM 1358 N N . CYS A 1 182 ? 8.867 -13.047 7.688 1 97.19 182 CYS A N 1
ATOM 1359 C CA . CYS A 1 182 ? 9.453 -12.758 6.387 1 97.19 182 CYS A CA 1
ATOM 1360 C C . CYS A 1 182 ? 9.953 -14.023 5.715 1 97.19 182 CYS A C 1
ATOM 1362 O O . CYS A 1 182 ? 9.773 -14.211 4.508 1 97.19 182 CYS A O 1
ATOM 1364 N N . GLN A 1 183 ? 10.547 -14.891 6.508 1 96.56 183 GLN A N 1
ATOM 1365 C CA . GLN A 1 183 ? 11.039 -16.156 5.965 1 96.56 183 GLN A CA 1
ATOM 1366 C C . GLN A 1 183 ? 9.891 -17.016 5.457 1 96.56 183 GLN A C 1
ATOM 1368 O O . GLN A 1 183 ? 9.953 -17.547 4.352 1 96.56 183 GLN A O 1
ATOM 1373 N N . ALA A 1 184 ? 8.852 -17.109 6.277 1 96.81 184 ALA A N 1
ATOM 1374 C CA . ALA A 1 184 ? 7.703 -17.922 5.906 1 96.81 184 ALA A CA 1
ATOM 1375 C C . ALA A 1 184 ? 7.027 -17.391 4.652 1 96.81 184 ALA A C 1
ATOM 1377 O O . ALA A 1 184 ? 6.688 -18.156 3.744 1 96.81 184 ALA A O 1
ATOM 1378 N N . ARG A 1 185 ? 6.879 -16.062 4.57 1 97.06 185 ARG A N 1
ATOM 1379 C CA . ARG A 1 185 ? 6.242 -15.422 3.424 1 97.06 185 ARG A CA 1
ATOM 1380 C C . ARG A 1 185 ? 7.098 -15.57 2.17 1 97.06 185 ARG A C 1
ATOM 1382 O O . ARG A 1 185 ? 6.574 -15.789 1.076 1 97.06 185 ARG A O 1
ATOM 1389 N N . GLY A 1 186 ? 8.383 -15.383 2.348 1 96.88 186 GLY A N 1
ATOM 1390 C CA . GLY A 1 186 ? 9.289 -15.57 1.222 1 96.88 186 GLY A CA 1
ATOM 1391 C C . GLY A 1 186 ? 9.242 -16.969 0.644 1 96.88 186 GLY A C 1
ATOM 1392 O O . GLY A 1 186 ? 9.164 -17.141 -0.574 1 96.88 186 GLY A O 1
ATOM 1393 N N . ALA A 1 187 ? 9.281 -17.953 1.518 1 96.5 187 ALA A N 1
ATOM 1394 C CA . ALA A 1 187 ? 9.219 -19.359 1.079 1 96.5 187 ALA A CA 1
ATOM 1395 C C . ALA A 1 187 ? 7.902 -19.656 0.371 1 96.5 187 ALA A C 1
ATOM 1397 O O . ALA A 1 187 ? 7.883 -20.328 -0.664 1 96.5 187 ALA A O 1
ATOM 1398 N N . ALA A 1 188 ? 6.836 -19.125 0.877 1 96.38 188 ALA A N 1
ATOM 1399 C CA . ALA A 1 188 ? 5.523 -19.344 0.272 1 96.38 188 ALA A CA 1
ATOM 1400 C C . ALA A 1 188 ? 5.449 -18.703 -1.11 1 96.38 188 ALA A C 1
ATOM 1402 O O . ALA A 1 188 ? 4.883 -19.281 -2.039 1 96.38 188 ALA A O 1
ATOM 1403 N N . ALA A 1 189 ? 6.004 -17.516 -1.239 1 97.19 189 ALA A N 1
ATOM 1404 C CA . ALA A 1 189 ? 5.973 -16.797 -2.516 1 97.19 189 ALA A CA 1
ATOM 1405 C C . ALA A 1 189 ? 6.703 -17.594 -3.6 1 97.19 189 ALA A C 1
ATOM 1407 O O . ALA A 1 189 ? 6.215 -17.703 -4.727 1 97.19 189 ALA A O 1
ATOM 1408 N N . VAL A 1 190 ? 7.863 -18.156 -3.248 1 96.5 190 VAL A N 1
ATOM 1409 C CA . VAL A 1 190 ? 8.633 -18.922 -4.215 1 96.5 190 VAL A CA 1
ATOM 1410 C C . VAL A 1 190 ? 7.875 -20.203 -4.586 1 96.5 190 VAL A C 1
ATOM 1412 O O . VAL A 1 190 ? 7.793 -20.562 -5.766 1 96.5 190 VAL A O 1
ATOM 1415 N N . THR A 1 191 ? 7.281 -20.875 -3.625 1 95.88 191 THR A N 1
ATOM 1416 C CA . THR A 1 191 ? 6.5 -22.078 -3.873 1 95.88 191 THR A CA 1
ATOM 1417 C C . THR A 1 191 ? 5.336 -21.781 -4.816 1 95.88 191 THR A C 1
ATOM 1419 O O . THR A 1 191 ? 5.121 -22.516 -5.789 1 95.88 191 THR A O 1
ATOM 1422 N N . HIS A 1 192 ? 4.598 -20.703 -4.543 1 96.88 192 HIS A N 1
ATOM 1423 C CA . HIS A 1 192 ? 3.467 -20.328 -5.383 1 96.88 192 HIS A CA 1
ATOM 1424 C C . HIS A 1 192 ? 3.926 -19.938 -6.785 1 96.88 192 HIS A C 1
ATOM 1426 O O . HIS A 1 192 ? 3.277 -20.297 -7.773 1 96.88 192 HIS A O 1
ATOM 1432 N N . LEU A 1 193 ? 5.027 -19.188 -6.836 1 97.25 193 LEU A N 1
ATOM 1433 C CA . LEU A 1 193 ? 5.535 -18.781 -8.141 1 97.25 193 LEU A CA 1
ATOM 1434 C C . LEU A 1 193 ? 5.906 -19.984 -8.984 1 97.25 193 LEU A C 1
ATOM 1436 O O . LEU A 1 193 ? 5.57 -20.047 -10.172 1 97.25 193 LEU A O 1
ATOM 1440 N N . CYS A 1 194 ? 6.574 -20.969 -8.383 1 95.88 194 CYS A N 1
ATOM 1441 C CA . CYS A 1 194 ? 6.98 -22.188 -9.094 1 95.88 194 CYS A CA 1
ATOM 1442 C C . CYS A 1 194 ? 5.766 -22.984 -9.547 1 95.88 194 CYS A C 1
ATOM 1444 O O . CYS A 1 194 ? 5.781 -23.594 -10.617 1 95.88 194 CYS A O 1
ATOM 1446 N N . ARG A 1 195 ? 4.762 -22.984 -8.781 1 95.62 195 ARG A N 1
ATOM 1447 C CA . ARG A 1 195 ? 3.539 -23.672 -9.172 1 95.62 195 ARG A CA 1
ATOM 1448 C C . ARG A 1 195 ? 2.875 -22.984 -10.359 1 95.62 195 ARG A C 1
ATOM 1450 O O . ARG A 1 195 ? 2.314 -23.641 -11.234 1 95.62 195 ARG A O 1
ATOM 1457 N N . LEU A 1 196 ? 2.98 -21.672 -10.414 1 97 196 LEU A N 1
ATOM 1458 C CA . LEU A 1 196 ? 2.287 -20.906 -11.438 1 97 196 LEU A CA 1
ATOM 1459 C C . LEU A 1 196 ? 3.09 -20.875 -12.734 1 97 196 LEU A C 1
ATOM 1461 O O . LEU A 1 196 ? 2.518 -20.922 -13.828 1 97 196 LEU A O 1
ATOM 1465 N N . LEU A 1 197 ? 4.457 -20.828 -12.531 1 96.31 197 LEU A N 1
ATOM 1466 C CA . LEU A 1 197 ? 5.281 -20.594 -13.703 1 96.31 197 LEU A CA 1
ATOM 1467 C C . LEU A 1 197 ? 6.25 -21.75 -13.93 1 96.31 197 LEU A C 1
ATOM 1469 O O . LEU A 1 197 ? 7.16 -21.656 -14.758 1 96.31 197 LEU A O 1
ATOM 1473 N N . GLY A 1 198 ? 6.148 -22.75 -13.117 1 89.5 198 GLY A N 1
ATOM 1474 C CA . GLY A 1 198 ? 7.07 -23.859 -13.273 1 89.5 198 GLY A CA 1
ATOM 1475 C C . GLY A 1 198 ? 6.703 -24.781 -14.422 1 89.5 198 GLY A C 1
ATOM 1476 O O . GLY A 1 198 ? 5.605 -24.703 -14.969 1 89.5 198 GLY A O 1
ATOM 1477 N N . MET B 1 1 ? -40.188 12.133 -1.207 1 38.31 1 MET B N 1
ATOM 1478 C CA . MET B 1 1 ? -39.781 13.516 -1.461 1 38.31 1 MET B CA 1
ATOM 1479 C C . MET B 1 1 ? -38.719 13.969 -0.455 1 38.31 1 MET B C 1
ATOM 1481 O O . MET B 1 1 ? -37.75 14.633 -0.821 1 38.31 1 MET B O 1
ATOM 1485 N N . LYS B 1 2 ? -38.906 13.742 0.969 1 45.69 2 LYS B N 1
ATOM 1486 C CA . LYS B 1 2 ? -38.125 14.141 2.131 1 45.69 2 LYS B CA 1
ATOM 1487 C C . LYS B 1 2 ? -36.875 13.273 2.264 1 45.69 2 LYS B C 1
ATOM 1489 O O . LYS B 1 2 ? -35.781 13.766 2.639 1 45.69 2 LYS B O 1
ATOM 1494 N N . ASP B 1 3 ? -36.906 11.945 2.141 1 51.88 3 ASP B N 1
ATOM 1495 C CA . ASP B 1 3 ? -35.906 10.891 2.141 1 51.88 3 ASP B CA 1
ATOM 1496 C C . ASP B 1 3 ? -34.906 11.102 1.025 1 51.88 3 ASP B C 1
ATOM 1498 O O . ASP B 1 3 ? -33.719 10.812 1.201 1 51.88 3 ASP B O 1
ATOM 1502 N N . ASP B 1 4 ? -35.344 11.375 -0.194 1 55.81 4 ASP B N 1
ATOM 1503 C CA . ASP B 1 4 ? -34.594 11.711 -1.384 1 55.81 4 ASP B CA 1
ATOM 1504 C C . ASP B 1 4 ? -33.656 12.898 -1.122 1 55.81 4 ASP B C 1
ATOM 1506 O O . ASP B 1 4 ? -32.531 12.938 -1.622 1 55.81 4 ASP B O 1
ATOM 1510 N N . SER B 1 5 ? -34.125 13.57 0.025 1 79.62 5 SER B N 1
ATOM 1511 C CA . SER B 1 5 ? -33.469 14.82 0.391 1 79.62 5 SER B CA 1
ATOM 1512 C C . SER B 1 5 ? -32.281 14.57 1.311 1 79.62 5 SER B C 1
ATOM 1514 O O . SER B 1 5 ? -31.219 15.164 1.131 1 79.62 5 SER B O 1
ATOM 1516 N N . ARG B 1 6 ? -32.5 13.453 2.068 1 85.94 6 ARG B N 1
ATOM 1517 C CA . ARG B 1 6 ? -31.438 13.172 3.018 1 85.94 6 ARG B CA 1
ATOM 1518 C C . ARG B 1 6 ? -30.25 12.523 2.322 1 85.94 6 ARG B C 1
ATOM 1520 O O . ARG B 1 6 ? -29.094 12.852 2.617 1 85.94 6 ARG B O 1
ATOM 1527 N N . ALA B 1 7 ? -30.656 11.641 1.373 1 89.75 7 ALA B N 1
ATOM 1528 C CA . ALA B 1 7 ? -29.609 10.953 0.625 1 89.75 7 ALA B CA 1
ATOM 1529 C C . ALA B 1 7 ? -28.812 11.945 -0.223 1 89.75 7 ALA B C 1
ATOM 1531 O O . ALA B 1 7 ? -27.594 11.828 -0.333 1 89.75 7 ALA B O 1
ATOM 1532 N N . GLU B 1 8 ? -29.484 12.773 -0.771 1 91.75 8 GLU B N 1
ATOM 1533 C CA . GLU B 1 8 ? -28.828 13.797 -1.583 1 91.75 8 GLU B CA 1
ATOM 1534 C C . GLU B 1 8 ? -27.938 14.695 -0.729 1 91.75 8 GLU B C 1
ATOM 1536 O O . GLU B 1 8 ? -26.828 15.031 -1.129 1 91.75 8 GLU B O 1
ATOM 1541 N N . ARG B 1 9 ? -28.484 15.047 0.414 1 93.31 9 ARG B N 1
ATOM 1542 C CA . ARG B 1 9 ? -27.703 15.883 1.328 1 93.31 9 ARG B CA 1
ATOM 1543 C C . ARG B 1 9 ? -26.484 15.141 1.846 1 93.31 9 ARG B C 1
ATOM 1545 O O . ARG B 1 9 ? -25.406 15.711 1.956 1 93.31 9 ARG B O 1
ATOM 1552 N N . GLN B 1 10 ? -26.625 13.938 2.119 1 95.12 10 GLN B N 1
ATOM 1553 C CA . GLN B 1 10 ? -25.516 13.102 2.562 1 95.12 10 GLN B CA 1
ATOM 1554 C C . GLN B 1 10 ? -24.422 13.023 1.502 1 95.12 10 GLN B C 1
ATOM 1556 O O . GLN B 1 10 ? -23.234 13.164 1.814 1 95.12 10 GLN B O 1
ATOM 1561 N N . GLN B 1 11 ? -24.859 12.852 0.294 1 95 11 GLN B N 1
ATOM 1562 C CA . GLN B 1 11 ? -23.906 12.805 -0.81 1 95 11 GLN B CA 1
ATOM 1563 C C . GLN B 1 11 ? -23.141 14.117 -0.946 1 95 11 GLN B C 1
ATOM 1565 O O . GLN B 1 11 ? -21.938 14.125 -1.171 1 95 11 GLN B O 1
ATOM 1570 N N . GLN B 1 12 ? -23.844 15.141 -0.792 1 96.06 12 GLN B N 1
ATOM 1571 C CA . GLN B 1 12 ? -23.234 16.469 -0.881 1 96.06 12 GLN B CA 1
ATOM 1572 C C . GLN B 1 12 ? -22.188 16.672 0.209 1 96.06 12 GLN B C 1
ATOM 1574 O O . GLN B 1 12 ? -21.094 17.172 -0.057 1 96.06 12 GLN B O 1
ATOM 1579 N N . ILE B 1 13 ? -22.531 16.281 1.375 1 97.38 13 ILE B N 1
ATOM 1580 C CA . ILE B 1 13 ? -21.625 16.438 2.514 1 97.38 13 ILE B CA 1
ATOM 1581 C C . ILE B 1 13 ? -20.391 15.562 2.312 1 97.38 13 ILE B C 1
ATOM 1583 O O . ILE B 1 13 ? -19.266 16.016 2.5 1 97.38 13 ILE B O 1
ATOM 1587 N N . GLU B 1 14 ? -20.625 14.383 1.892 1 97.5 14 GLU B N 1
ATOM 1588 C CA . GLU B 1 14 ? -19.5 13.445 1.752 1 97.5 14 GLU B CA 1
ATOM 1589 C C . GLU B 1 14 ? -18.625 13.82 0.568 1 97.5 14 GLU B C 1
ATOM 1591 O O . GLU B 1 14 ? -17.406 13.664 0.626 1 97.5 14 GLU B O 1
ATOM 1596 N N . GLU B 1 15 ? -19.203 14.367 -0.495 1 97.75 15 GLU B N 1
ATOM 1597 C CA . GLU B 1 15 ? -18.406 14.875 -1.61 1 97.75 15 GLU B CA 1
ATOM 1598 C C . GLU B 1 15 ? -17.531 16.047 -1.181 1 97.75 15 GLU B C 1
ATOM 1600 O O . GLU B 1 15 ? -16.375 16.156 -1.586 1 97.75 15 GLU B O 1
ATOM 1605 N N . ALA B 1 16 ? -18.094 16.906 -0.353 1 98.25 16 ALA B N 1
ATOM 1606 C CA . ALA B 1 16 ? -17.344 18.031 0.195 1 98.25 16 ALA B CA 1
ATOM 1607 C C . ALA B 1 16 ? -16.188 17.531 1.062 1 98.25 16 ALA B C 1
ATOM 1609 O O . ALA B 1 16 ? -15.078 18.078 0.998 1 98.25 16 ALA B O 1
ATOM 1610 N N . ALA B 1 17 ? -16.438 16.531 1.843 1 98.38 17 ALA B N 1
ATOM 1611 C CA . ALA B 1 17 ? -15.414 15.961 2.703 1 98.38 17 ALA B CA 1
ATOM 1612 C C . ALA B 1 17 ? -14.25 15.414 1.877 1 98.38 17 ALA B C 1
ATOM 1614 O O . ALA B 1 17 ? -13.086 15.711 2.162 1 98.38 17 ALA B O 1
ATOM 1615 N N . TYR B 1 18 ? -14.57 14.664 0.823 1 98 18 TYR B N 1
ATOM 1616 C CA . TYR B 1 18 ? -13.531 14.109 -0.033 1 98 18 TYR B CA 1
ATOM 1617 C C . TYR B 1 18 ? -12.727 15.219 -0.706 1 98 18 TYR B C 1
ATOM 1619 O O . TYR B 1 18 ? -11.508 15.133 -0.813 1 98 18 TYR B O 1
ATOM 1627 N N . THR B 1 19 ? -13.398 16.234 -1.166 1 97.62 19 THR B N 1
ATOM 1628 C CA . THR B 1 19 ? -12.75 17.375 -1.814 1 97.62 19 THR B CA 1
ATOM 1629 C C . THR B 1 19 ? -11.734 18.016 -0.875 1 97.62 19 THR B C 1
ATOM 1631 O O . THR B 1 19 ? -10.586 18.266 -1.257 1 97.62 19 THR B O 1
ATOM 1634 N N . LEU B 1 20 ? -12.125 18.234 0.357 1 97.38 20 LEU B N 1
ATOM 1635 C CA . LEU B 1 20 ? -11.242 18.891 1.317 1 97.38 20 LEU B CA 1
ATOM 1636 C C . LEU B 1 20 ? -10.102 17.969 1.727 1 97.38 20 LEU B C 1
ATOM 1638 O O . LEU B 1 20 ? -8.969 18.422 1.912 1 97.38 20 LEU B O 1
ATOM 1642 N N . LEU B 1 21 ? -10.391 16.672 1.848 1 96.38 21 LEU B N 1
ATOM 1643 C CA . LEU B 1 21 ? -9.336 15.719 2.145 1 96.38 21 LEU B CA 1
ATOM 1644 C C . LEU B 1 21 ? -8.266 15.734 1.058 1 96.38 21 LEU B C 1
ATOM 1646 O O . LEU B 1 21 ? -7.07 15.664 1.354 1 96.38 21 LEU B O 1
ATOM 1650 N N . GLU B 1 22 ? -8.695 15.812 -0.134 1 93.5 22 GLU B N 1
ATOM 1651 C CA . GLU B 1 22 ? -7.773 15.812 -1.265 1 93.5 22 GLU B CA 1
ATOM 1652 C C . GLU B 1 22 ? -6.957 17.094 -1.313 1 93.5 22 GLU B C 1
ATOM 1654 O O . GLU B 1 22 ? -5.758 17.078 -1.606 1 93.5 22 GLU B O 1
ATOM 1659 N N . GLN B 1 23 ? -7.574 18.203 -0.925 1 92.69 23 GLN B N 1
ATOM 1660 C CA . GLN B 1 23 ? -6.949 19.516 -1.058 1 92.69 23 GLN B CA 1
ATOM 1661 C C . GLN B 1 23 ? -6.074 19.828 0.154 1 92.69 23 GLN B C 1
ATOM 1663 O O . GLN B 1 23 ? -4.984 20.391 0.01 1 92.69 23 GLN B O 1
ATOM 1668 N N . LYS B 1 24 ? -6.586 19.391 1.387 1 92.69 24 LYS B N 1
ATOM 1669 C CA . LYS B 1 24 ? -5.969 19.922 2.598 1 92.69 24 LYS B CA 1
ATOM 1670 C C . LYS B 1 24 ? -5.465 18.797 3.496 1 92.69 24 LYS B C 1
ATOM 1672 O O . LYS B 1 24 ? -4.836 19.047 4.527 1 92.69 24 LYS B O 1
ATOM 1677 N N . GLY B 1 25 ? -5.727 17.562 3.07 1 91.75 25 GLY B N 1
ATOM 1678 C CA . GLY B 1 25 ? -5.434 16.469 3.984 1 91.75 25 GLY B CA 1
ATOM 1679 C C . GLY B 1 25 ? -6.383 16.406 5.164 1 91.75 25 GLY B C 1
ATOM 1680 O O . GLY B 1 25 ? -7.258 17.266 5.312 1 91.75 25 GLY B O 1
ATOM 1681 N N . TYR B 1 26 ? -6.25 15.43 6.012 1 93.5 26 TYR B N 1
ATOM 1682 C CA . TYR B 1 26 ? -7.145 15.219 7.145 1 93.5 26 TYR B CA 1
ATOM 1683 C C . TYR B 1 26 ? -6.961 16.312 8.195 1 93.5 26 TYR B C 1
ATOM 1685 O O . TYR B 1 26 ? -7.938 16.844 8.727 1 93.5 26 TYR B O 1
ATOM 1693 N N . ALA B 1 27 ? -5.703 16.578 8.508 1 91.12 27 ALA B N 1
ATOM 1694 C CA . ALA B 1 27 ? -5.43 17.578 9.523 1 91.12 27 ALA B CA 1
ATOM 1695 C C . ALA B 1 27 ? -6.012 18.938 9.125 1 91.12 27 ALA B C 1
ATOM 1697 O O . ALA B 1 27 ? -6.543 19.672 9.961 1 91.12 27 ALA B O 1
ATOM 1698 N N . GLY B 1 28 ? -6.012 19.25 7.855 1 93.31 28 GLY B N 1
ATOM 1699 C CA . GLY B 1 28 ? -6.469 20.531 7.355 1 93.31 28 GLY B CA 1
ATOM 1700 C C . GLY B 1 28 ? -7.969 20.594 7.121 1 93.31 28 GLY B C 1
ATOM 1701 O O . GLY B 1 28 ? -8.508 21.641 6.773 1 93.31 28 GLY B O 1
ATOM 1702 N N . THR B 1 29 ? -8.609 19.484 7.297 1 96.5 29 THR B N 1
ATOM 1703 C CA . THR B 1 29 ? -10.047 19.391 7.094 1 96.5 29 THR B CA 1
ATOM 1704 C C . THR B 1 29 ? -10.789 19.469 8.422 1 96.5 29 THR B C 1
ATOM 1706 O O . THR B 1 29 ? -10.383 18.844 9.406 1 96.5 29 THR B O 1
ATOM 1709 N N . SER B 1 30 ? -11.844 20.312 8.484 1 97.19 30 SER B N 1
ATOM 1710 C CA . SER B 1 30 ? -12.648 20.469 9.695 1 97.19 30 SER B CA 1
ATOM 1711 C C . SER B 1 30 ? -14.133 20.281 9.406 1 97.19 30 SER B C 1
ATOM 1713 O O . SER B 1 30 ? -14.57 20.406 8.266 1 97.19 30 SER B O 1
ATOM 1715 N N . MET B 1 31 ? -14.836 19.969 10.508 1 97.75 31 MET B N 1
ATOM 1716 C CA . MET B 1 31 ? -16.281 19.844 10.367 1 97.75 31 MET B CA 1
ATOM 1717 C C . MET B 1 31 ? -16.891 21.141 9.859 1 97.75 31 MET B C 1
ATOM 1719 O O . MET B 1 31 ? -17.766 21.125 8.992 1 97.75 31 MET B O 1
ATOM 1723 N N . GLN B 1 32 ? -16.406 22.188 10.336 1 97.69 32 GLN B N 1
ATOM 1724 C CA . GLN B 1 32 ? -16.891 23.5 9.906 1 97.69 32 GLN B CA 1
ATOM 1725 C C . GLN B 1 32 ? -16.578 23.75 8.438 1 97.69 32 GLN B C 1
ATOM 1727 O O . GLN B 1 32 ? -17.422 24.25 7.695 1 97.69 32 GLN B O 1
ATOM 1732 N N . GLY B 1 33 ? -15.383 23.438 8.031 1 97.94 33 GLY B N 1
ATOM 1733 C CA . GLY B 1 33 ? -15.008 23.594 6.633 1 97.94 33 GLY B CA 1
ATOM 1734 C C . GLY B 1 33 ? -15.867 22.766 5.695 1 97.94 33 GLY B C 1
ATOM 1735 O O . GLY B 1 33 ? -16.25 23.234 4.621 1 97.94 33 GLY B O 1
ATOM 1736 N N . ILE B 1 34 ? -16.172 21.516 6.105 1 98.38 34 ILE B N 1
ATOM 1737 C CA . ILE B 1 34 ? -17 20.641 5.305 1 98.38 34 ILE B CA 1
ATOM 1738 C C . ILE B 1 34 ? -18.422 21.203 5.215 1 98.38 34 ILE B C 1
ATOM 1740 O O . ILE B 1 34 ? -19.016 21.234 4.137 1 98.38 34 ILE B O 1
ATOM 1744 N N . ALA B 1 35 ? -18.906 21.641 6.324 1 97.88 35 ALA B N 1
ATOM 1745 C CA . ALA B 1 35 ? -20.25 22.234 6.359 1 97.88 35 ALA B CA 1
ATOM 1746 C C . ALA B 1 35 ? -20.359 23.406 5.398 1 97.88 35 ALA B C 1
ATOM 1748 O O . ALA B 1 35 ? -21.297 23.5 4.613 1 97.88 35 ALA B O 1
ATOM 1749 N N . ARG B 1 36 ? -19.406 24.25 5.438 1 97.81 36 ARG B N 1
ATOM 1750 C CA . ARG B 1 36 ? -19.375 25.438 4.586 1 97.81 36 ARG B CA 1
ATOM 1751 C C . ARG B 1 36 ? -19.359 25.047 3.109 1 97.81 36 ARG B C 1
ATOM 1753 O O . ARG B 1 36 ? -20.172 25.547 2.322 1 97.81 36 ARG B O 1
ATOM 1760 N N . LEU B 1 37 ? -18.547 24.141 2.764 1 97.75 37 LEU B N 1
ATOM 1761 C CA . LEU B 1 37 ? -18.422 23.734 1.367 1 97.75 37 LEU B CA 1
ATOM 1762 C C . LEU B 1 37 ? -19.672 23.016 0.889 1 97.75 37 LEU B C 1
ATOM 1764 O O . LEU B 1 37 ? -20.078 23.156 -0.268 1 97.75 37 LEU B O 1
ATOM 1768 N N . ALA B 1 38 ? -20.297 22.266 1.763 1 97.38 38 ALA B N 1
ATOM 1769 C CA . ALA B 1 38 ? -21.469 21.469 1.424 1 97.38 38 ALA B CA 1
ATOM 1770 C C . ALA B 1 38 ? -22.734 22.312 1.523 1 97.38 38 ALA B C 1
ATOM 1772 O O . ALA B 1 38 ? -23.828 21.844 1.205 1 97.38 38 ALA B O 1
ATOM 1773 N N . ARG B 1 39 ? -22.609 23.516 1.987 1 96.44 39 ARG B N 1
ATOM 1774 C CA . ARG B 1 39 ? -23.766 24.375 2.242 1 96.44 39 ARG B CA 1
ATOM 1775 C C . ARG B 1 39 ? -24.75 23.688 3.193 1 96.44 39 ARG B C 1
ATOM 1777 O O . ARG B 1 39 ? -25.938 23.625 2.92 1 96.44 39 ARG B O 1
ATOM 1784 N N . ALA B 1 40 ? -24.203 23.125 4.207 1 95.5 40 ALA B N 1
ATOM 1785 C CA . ALA B 1 40 ? -24.953 22.5 5.301 1 95.5 40 ALA B CA 1
ATOM 1786 C C . ALA B 1 40 ? -24.641 23.188 6.629 1 95.5 40 ALA B C 1
ATOM 1788 O O . ALA B 1 40 ? -23.656 23.922 6.742 1 95.5 40 ALA B O 1
ATOM 1789 N N . SER B 1 41 ? -25.5 22.906 7.578 1 94.75 41 SER B N 1
ATOM 1790 C CA . SER B 1 41 ? -25.25 23.484 8.898 1 94.75 41 SER B CA 1
ATOM 1791 C C . SER B 1 41 ? -24.312 22.594 9.703 1 94.75 41 SER B C 1
ATOM 1793 O O . SER B 1 41 ? -24.297 21.375 9.531 1 94.75 41 SER B O 1
ATOM 1795 N N . ASN B 1 42 ? -23.562 23.219 10.602 1 95 42 ASN B N 1
ATOM 1796 C CA . ASN B 1 42 ? -22.766 22.453 11.555 1 95 42 ASN B CA 1
ATOM 1797 C C . ASN B 1 42 ? -23.625 21.516 12.398 1 95 42 ASN B C 1
ATOM 1799 O O . ASN B 1 42 ? -23.234 20.391 12.688 1 95 42 ASN B O 1
ATOM 1803 N N . GLU B 1 43 ? -24.766 22.016 12.719 1 95 43 GLU B N 1
ATOM 1804 C CA . GLU B 1 43 ? -25.688 21.219 13.523 1 95 43 GLU B CA 1
ATOM 1805 C C . GLU B 1 43 ? -26.062 19.922 12.828 1 95 43 GLU B C 1
ATOM 1807 O O . GLU B 1 43 ? -26.047 18.859 13.453 1 95 43 GLU B O 1
ATOM 1812 N N . THR B 1 44 ? -26.344 19.984 11.609 1 94.25 44 THR B N 1
ATOM 1813 C CA . THR B 1 44 ? -26.672 18.812 10.812 1 94.25 44 THR B CA 1
ATOM 1814 C C . THR B 1 44 ? -25.5 17.828 10.781 1 94.25 44 THR B C 1
ATOM 1816 O O . THR B 1 44 ? -25.688 16.625 11.008 1 94.25 44 THR B O 1
ATOM 1819 N N . LEU B 1 45 ? -24.25 18.312 10.531 1 96.31 45 LEU B N 1
ATOM 1820 C CA . LEU B 1 45 ? -23.078 17.453 10.438 1 96.31 45 LEU B CA 1
ATOM 1821 C C . LEU B 1 45 ? -22.812 16.75 11.766 1 96.31 45 LEU B C 1
ATOM 1823 O O . LEU B 1 45 ? -22.609 15.531 11.797 1 96.31 45 LEU B O 1
ATOM 1827 N N . TYR B 1 46 ? -22.906 17.547 12.82 1 96.81 46 TYR B N 1
ATOM 1828 C CA . TYR B 1 46 ? -22.609 16.969 14.133 1 96.81 46 TYR B CA 1
ATOM 1829 C C . TYR B 1 46 ? -23.719 16.016 14.57 1 96.81 46 TYR B C 1
ATOM 1831 O O . TYR B 1 46 ? -23.453 15.008 15.234 1 96.81 46 TYR B O 1
ATOM 1839 N N . SER B 1 47 ? -24.922 16.328 14.203 1 96.12 47 SER B N 1
ATOM 1840 C CA . SER B 1 47 ? -26.047 15.453 14.523 1 96.12 47 SER B CA 1
ATOM 1841 C C . SER B 1 47 ? -25.922 14.125 13.789 1 96.12 47 SER B C 1
ATOM 1843 O O . SER B 1 47 ? -26.219 13.062 14.352 1 96.12 47 SER B O 1
ATOM 1845 N N . TRP B 1 48 ? -25.453 14.203 12.555 1 96.62 48 TRP B N 1
ATOM 1846 C CA . TRP B 1 48 ? -25.422 13.016 11.703 1 96.62 48 TRP B CA 1
ATOM 1847 C C . TRP B 1 48 ? -24.172 12.188 11.945 1 96.62 48 TRP B C 1
ATOM 1849 O O . TRP B 1 48 ? -24.203 10.961 11.922 1 96.62 48 TRP B O 1
ATOM 1859 N N . TYR B 1 49 ? -23.016 12.867 12.211 1 97.81 49 TYR B N 1
ATOM 1860 C CA . TYR B 1 49 ? -21.734 12.156 12.188 1 97.81 49 TYR B CA 1
ATOM 1861 C C . TYR B 1 49 ? -21.062 12.219 13.547 1 97.81 49 TYR B C 1
ATOM 1863 O O . TYR B 1 49 ? -20.125 11.461 13.82 1 97.81 49 TYR B O 1
ATOM 1871 N N . GLY B 1 50 ? -21.516 13.094 14.438 1 97.25 50 GLY B N 1
ATOM 1872 C CA . GLY B 1 50 ? -20.844 13.336 15.703 1 97.25 50 GLY B CA 1
ATOM 1873 C C . GLY B 1 50 ? -19.625 14.227 15.562 1 97.25 50 GLY B C 1
ATOM 1874 O O . GLY B 1 50 ? -19.688 15.422 15.852 1 97.25 50 GLY B O 1
ATOM 1875 N N . ASP B 1 51 ? -18.469 13.695 15.227 1 96.75 51 ASP B N 1
ATOM 1876 C CA . ASP B 1 51 ? -17.219 14.438 15.062 1 96.75 51 ASP B CA 1
ATOM 1877 C C . ASP B 1 51 ? -16.5 14.039 13.773 1 96.75 51 ASP B C 1
ATOM 1879 O O . ASP B 1 51 ? -17.078 13.328 12.938 1 96.75 51 ASP B O 1
ATOM 1883 N N . LYS B 1 52 ? -15.398 14.562 13.609 1 96.56 52 LYS B N 1
ATOM 1884 C CA . LYS B 1 52 ? -14.617 14.352 12.398 1 96.56 52 LYS B CA 1
ATOM 1885 C C . LYS B 1 52 ? -14.32 12.875 12.18 1 96.56 52 LYS B C 1
ATOM 1887 O O . LYS B 1 52 ? -14.383 12.375 11.055 1 96.56 52 LYS B O 1
ATOM 1892 N N . GLN B 1 53 ? -14.039 12.117 13.242 1 96.56 53 GLN B N 1
ATOM 1893 C CA . GLN B 1 53 ? -13.797 10.68 13.148 1 96.56 53 GLN B CA 1
ATOM 1894 C C . GLN B 1 53 ? -15.062 9.93 12.758 1 96.56 53 GLN B C 1
ATOM 1896 O O . GLN B 1 53 ? -15.008 8.961 12 1 96.56 53 GLN B O 1
ATOM 1901 N N . GLY B 1 54 ? -16.078 10.375 13.328 1 97.69 54 GLY B N 1
ATOM 1902 C CA . GLY B 1 54 ? -17.359 9.781 12.938 1 97.69 54 GLY B CA 1
ATOM 1903 C C . GLY B 1 54 ? -17.672 9.961 11.461 1 97.69 54 GLY B C 1
ATOM 1904 O O . GLY B 1 54 ? -18.172 9.039 10.82 1 97.69 54 GLY B O 1
ATOM 1905 N N . LEU B 1 55 ? -17.438 11.164 10.945 1 98.06 55 LEU B N 1
ATOM 1906 C CA . LEU B 1 55 ? -17.625 11.398 9.516 1 98.06 55 LEU B CA 1
ATOM 1907 C C . LEU B 1 55 ? -16.688 10.516 8.695 1 98.06 55 LEU B C 1
ATOM 1909 O O . LEU B 1 55 ? -17.109 9.914 7.703 1 98.06 55 LEU B O 1
ATOM 1913 N N . PHE B 1 56 ? -15.453 10.406 9.125 1 98.12 56 PHE B N 1
ATOM 1914 C CA . PHE B 1 56 ? -14.484 9.562 8.438 1 98.12 56 PHE B CA 1
ATOM 1915 C C . PHE B 1 56 ? -14.969 8.109 8.398 1 98.12 56 PHE B C 1
ATOM 1917 O O . PHE B 1 56 ? -14.93 7.465 7.355 1 98.12 56 PHE B O 1
ATOM 1924 N N . ARG B 1 57 ? -15.453 7.633 9.492 1 97.75 57 ARG B N 1
ATOM 1925 C CA . ARG B 1 57 ? -16 6.281 9.57 1 97.75 57 ARG B CA 1
ATOM 1926 C C . ARG B 1 57 ? -17.141 6.098 8.578 1 97.75 57 ARG B C 1
ATOM 1928 O O . ARG B 1 57 ? -17.234 5.074 7.895 1 97.75 57 ARG B O 1
ATOM 1935 N N . ALA B 1 58 ? -17.969 7.066 8.492 1 97.62 58 ALA B N 1
ATOM 1936 C CA . ALA B 1 58 ? -19.094 7.004 7.562 1 97.62 58 ALA B CA 1
ATOM 1937 C C . ALA B 1 58 ? -18.609 6.941 6.121 1 97.62 58 ALA B C 1
ATOM 1939 O O . ALA B 1 58 ? -19.172 6.211 5.301 1 97.62 58 ALA B O 1
ATOM 1940 N N . LEU B 1 59 ? -17.578 7.738 5.785 1 98 59 LEU B N 1
ATOM 1941 C CA . LEU B 1 59 ? -17 7.699 4.449 1 98 59 LEU B CA 1
ATOM 1942 C C . LEU B 1 59 ? -16.469 6.309 4.125 1 98 59 LEU B C 1
ATOM 1944 O O . LEU B 1 59 ? -16.688 5.793 3.027 1 98 59 LEU B O 1
ATOM 1948 N N . VAL B 1 60 ? -15.773 5.652 5.078 1 97.88 60 VAL B N 1
ATOM 1949 C CA . VAL B 1 60 ? -15.211 4.32 4.887 1 97.88 60 VAL B CA 1
ATOM 1950 C C . VAL B 1 60 ? -16.344 3.316 4.633 1 97.88 60 VAL B C 1
ATOM 1952 O O . VAL B 1 60 ? -16.281 2.541 3.676 1 97.88 60 VAL B O 1
ATOM 1955 N N . ILE B 1 61 ? -17.375 3.389 5.461 1 96.94 61 ILE B N 1
ATOM 1956 C CA . ILE B 1 61 ? -18.5 2.465 5.375 1 96.94 61 ILE B CA 1
ATOM 1957 C C . ILE B 1 61 ? -19.188 2.604 4.016 1 96.94 61 ILE B C 1
ATOM 1959 O O . ILE B 1 61 ? -19.422 1.606 3.332 1 96.94 61 ILE B O 1
ATOM 1963 N N . ARG B 1 62 ? -19.391 3.797 3.6 1 95.81 62 ARG B N 1
ATOM 1964 C CA . ARG B 1 62 ? -20.125 4.02 2.359 1 95.81 62 ARG B CA 1
ATOM 1965 C C . ARG B 1 62 ? -19.266 3.686 1.145 1 95.81 62 ARG B C 1
ATOM 1967 O O . ARG B 1 62 ? -19.766 3.203 0.131 1 95.81 62 ARG B O 1
ATOM 1974 N N . ASN B 1 63 ? -17.984 3.982 1.247 1 95.38 63 ASN B N 1
ATOM 1975 C CA . ASN B 1 63 ? -17.094 3.609 0.15 1 95.38 63 ASN B CA 1
ATOM 1976 C C . ASN B 1 63 ? -17.141 2.107 -0.116 1 95.38 63 ASN B C 1
ATOM 1978 O O . ASN B 1 63 ? -17.047 1.674 -1.266 1 95.38 63 ASN B O 1
ATOM 1982 N N . ALA B 1 64 ? -17.297 1.301 0.952 1 95.56 64 ALA B N 1
ATOM 1983 C CA . ALA B 1 64 ? -17.297 -0.154 0.825 1 95.56 64 ALA B CA 1
ATOM 1984 C C . ALA B 1 64 ? -18.688 -0.692 0.558 1 95.56 64 ALA B C 1
ATOM 1986 O O . ALA B 1 64 ? -18.859 -1.872 0.24 1 95.56 64 ALA B O 1
ATOM 1987 N N . ALA B 1 65 ? -19.688 0.123 0.677 1 93.44 65 ALA B N 1
ATOM 1988 C CA . ALA B 1 65 ? -21.078 -0.311 0.743 1 93.44 65 ALA B CA 1
ATOM 1989 C C . ALA B 1 65 ? -21.516 -0.966 -0.566 1 93.44 65 ALA B C 1
ATOM 1991 O O . ALA B 1 65 ? -22.203 -1.985 -0.557 1 93.44 65 ALA B O 1
ATOM 1992 N N . GLU B 1 66 ? -21.109 -0.346 -1.656 1 87.38 66 GLU B N 1
ATOM 1993 C CA . GLU B 1 66 ? -21.547 -0.88 -2.943 1 87.38 66 GLU B CA 1
ATOM 1994 C C . GLU B 1 66 ? -20.984 -2.279 -3.178 1 87.38 66 GLU B C 1
ATOM 1996 O O . GLU B 1 66 ? -21.703 -3.178 -3.617 1 87.38 66 GLU B O 1
ATOM 2001 N N . VAL B 1 67 ? -19.719 -2.496 -2.904 1 89.62 67 VAL B N 1
ATOM 2002 C CA . VAL B 1 67 ? -19.094 -3.801 -3.096 1 89.62 67 VAL B CA 1
ATOM 2003 C C . VAL B 1 67 ? -19.719 -4.82 -2.146 1 89.62 67 VAL B C 1
ATOM 2005 O O . VAL B 1 67 ? -20.031 -5.945 -2.545 1 89.62 67 VAL B O 1
ATOM 2008 N N . ARG B 1 68 ? -19.938 -4.422 -0.951 1 92.75 68 ARG B N 1
ATOM 2009 C CA . ARG B 1 68 ? -20.578 -5.301 0.024 1 92.75 68 ARG B CA 1
ATOM 2010 C C . ARG B 1 68 ? -21.953 -5.738 -0.452 1 92.75 68 ARG B C 1
ATOM 2012 O O . ARG B 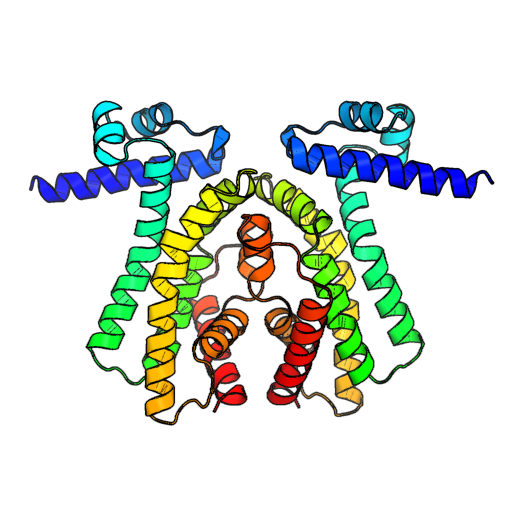1 68 ? -22.281 -6.93 -0.432 1 92.75 68 ARG B O 1
ATOM 2019 N N . ALA B 1 69 ? -22.703 -4.77 -0.883 1 92.25 69 ALA B N 1
ATOM 2020 C CA . ALA B 1 69 ? -24.078 -5.047 -1.322 1 92.25 69 ALA B CA 1
ATOM 2021 C C . ALA B 1 69 ? -24.078 -5.992 -2.52 1 92.25 69 ALA B C 1
ATOM 2023 O O . ALA B 1 69 ? -24.906 -6.914 -2.584 1 92.25 69 ALA B O 1
ATOM 2024 N N . GLN B 1 70 ? -23.203 -5.77 -3.408 1 88.44 70 GLN B N 1
ATOM 2025 C CA . GLN B 1 70 ? -23.141 -6.613 -4.598 1 88.44 70 GLN B CA 1
ATOM 2026 C C . GLN B 1 70 ? -22.719 -8.039 -4.238 1 88.44 70 GLN B C 1
ATOM 2028 O O . GLN B 1 70 ? -23.266 -9 -4.77 1 88.44 70 GLN B O 1
ATOM 2033 N N . LEU B 1 71 ? -21.734 -8.211 -3.348 1 88 71 LEU B N 1
ATOM 2034 C CA . LEU B 1 71 ? -21.281 -9.531 -2.918 1 88 71 LEU B CA 1
ATOM 2035 C C . LEU B 1 71 ? -22.406 -10.281 -2.195 1 88 71 LEU B C 1
ATOM 2037 O O . LEU B 1 71 ? -22.609 -11.469 -2.434 1 88 71 LEU B O 1
ATOM 2041 N N . GLU B 1 72 ? -23.094 -9.562 -1.392 1 91.62 72 GLU B N 1
ATOM 2042 C CA . GLU B 1 72 ? -24.203 -10.164 -0.676 1 91.62 72 GLU B CA 1
ATOM 2043 C C . GLU B 1 72 ? -25.281 -10.641 -1.644 1 91.62 72 GLU B C 1
ATOM 2045 O O . GLU B 1 72 ? -25.828 -11.734 -1.483 1 91.62 72 GLU B O 1
ATOM 2050 N N . ALA B 1 73 ? -25.5 -9.852 -2.631 1 91.62 73 ALA B N 1
ATOM 2051 C CA . ALA B 1 73 ? -26.5 -10.203 -3.631 1 91.62 73 ALA B CA 1
ATOM 2052 C C . ALA B 1 73 ? -26.078 -11.422 -4.441 1 91.62 73 ALA B C 1
ATOM 2054 O O . ALA B 1 73 ? -26.875 -12.32 -4.711 1 91.62 73 ALA B O 1
ATOM 2055 N N . ASP B 1 74 ? -24.828 -11.484 -4.883 1 88.69 74 ASP B N 1
ATOM 2056 C CA . ASP B 1 74 ? -24.297 -12.602 -5.66 1 88.69 74 ASP B CA 1
ATOM 2057 C C . ASP B 1 74 ? -24.344 -13.898 -4.855 1 88.69 74 ASP B C 1
ATOM 2059 O O . ASP B 1 74 ? -24.688 -14.961 -5.391 1 88.69 74 ASP B O 1
ATOM 2063 N N . LEU B 1 75 ? -24.047 -13.844 -3.566 1 89.12 75 LEU B N 1
ATOM 2064 C CA . LEU B 1 75 ? -24.047 -15 -2.678 1 89.12 75 LEU B CA 1
ATOM 2065 C C . LEU B 1 75 ? -25.469 -15.5 -2.445 1 89.12 75 LEU B C 1
ATOM 2067 O O . LEU B 1 75 ? -25.734 -16.703 -2.48 1 89.12 75 LEU B O 1
ATOM 2071 N N . ALA B 1 76 ? -26.391 -14.508 -2.346 1 91.38 76 ALA B N 1
ATOM 2072 C CA . ALA B 1 76 ? -27.781 -14.852 -2.127 1 91.38 76 ALA B CA 1
ATOM 2073 C C . ALA B 1 76 ? -28.391 -15.523 -3.359 1 91.38 76 ALA B C 1
ATOM 2075 O O . ALA B 1 76 ? -29.219 -16.422 -3.238 1 91.38 76 ALA B O 1
ATOM 2076 N N . ALA B 1 77 ? -27.906 -15.164 -4.512 1 91.75 77 ALA B N 1
ATOM 2077 C CA . ALA B 1 77 ? -28.438 -15.68 -5.773 1 91.75 77 ALA B CA 1
ATOM 2078 C C . ALA B 1 77 ? -27.797 -17.016 -6.125 1 91.75 77 ALA B C 1
ATOM 2080 O O . ALA B 1 77 ? -28.141 -17.641 -7.137 1 91.75 77 ALA B O 1
ATOM 2081 N N . ALA B 1 78 ? -26.906 -17.5 -5.375 1 88.38 78 ALA B N 1
ATOM 2082 C CA . ALA B 1 78 ? -26.203 -18.75 -5.574 1 88.38 78 ALA B CA 1
ATOM 2083 C C . ALA B 1 78 ? -25.594 -18.828 -6.973 1 88.38 78 ALA B C 1
ATOM 2085 O O . ALA B 1 78 ? -25.719 -19.844 -7.66 1 88.38 78 ALA B O 1
ATOM 2086 N N . ARG B 1 79 ? -25.031 -17.734 -7.473 1 89.75 79 ARG B N 1
ATOM 2087 C CA . ARG B 1 79 ? -24.297 -17.75 -8.734 1 89.75 79 ARG B CA 1
ATOM 2088 C C . ARG B 1 79 ? -23.109 -18.703 -8.672 1 89.75 79 ARG B C 1
ATOM 2090 O O . ARG B 1 79 ? -22.531 -18.906 -7.605 1 89.75 79 ARG B O 1
ATOM 2097 N N . PRO B 1 80 ? -22.812 -19.328 -9.805 1 91.81 80 PRO B N 1
ATOM 2098 C CA . PRO B 1 80 ? -21.625 -20.172 -9.773 1 91.81 80 PRO B CA 1
ATOM 2099 C C . PRO B 1 80 ? -20.406 -19.453 -9.219 1 91.81 80 PRO B C 1
ATOM 2101 O O . PRO B 1 80 ? -20.125 -18.312 -9.602 1 91.81 80 PRO B O 1
ATOM 2104 N N . PRO B 1 81 ? -19.719 -20.062 -8.336 1 90.31 81 PRO B N 1
ATOM 2105 C CA . PRO B 1 81 ? -18.625 -19.406 -7.629 1 90.31 81 PRO B CA 1
ATOM 2106 C C . PRO B 1 81 ? -17.578 -18.828 -8.578 1 90.31 81 PRO B C 1
ATOM 2108 O O . PRO B 1 81 ? -17.031 -17.766 -8.32 1 90.31 81 PRO B O 1
ATOM 2111 N N . ARG B 1 82 ? -17.312 -19.484 -9.648 1 90 82 ARG B N 1
ATOM 2112 C CA . ARG B 1 82 ? -16.344 -18.969 -10.602 1 90 82 ARG B CA 1
ATOM 2113 C C . ARG B 1 82 ? -16.812 -17.641 -11.188 1 90 82 ARG B C 1
ATOM 2115 O O . ARG B 1 82 ? -16.016 -16.719 -11.352 1 90 82 ARG B O 1
ATOM 2122 N N . ASP B 1 83 ? -18.094 -17.594 -11.484 1 91.5 83 ASP B N 1
ATOM 2123 C CA . ASP B 1 83 ? -18.656 -16.359 -12.008 1 91.5 83 ASP B CA 1
ATOM 2124 C C . ASP B 1 83 ? -18.625 -15.25 -10.953 1 91.5 83 ASP B C 1
ATOM 2126 O O . ASP B 1 83 ? -18.328 -14.102 -11.273 1 91.5 83 ASP B O 1
ATOM 2130 N N . THR B 1 84 ? -18.875 -15.609 -9.758 1 92.25 84 THR B N 1
ATOM 2131 C CA . THR B 1 84 ? -18.859 -14.648 -8.664 1 92.25 84 THR B CA 1
ATOM 2132 C C . THR B 1 84 ? -17.453 -14.102 -8.453 1 92.25 84 THR B C 1
ATOM 2134 O O . THR B 1 84 ? -17.266 -12.891 -8.305 1 92.25 84 THR B O 1
ATOM 2137 N N . LEU B 1 85 ? -16.469 -15.008 -8.531 1 91 85 LEU B N 1
ATOM 2138 C CA . LEU B 1 85 ? -15.078 -14.586 -8.352 1 91 85 LEU B CA 1
ATOM 2139 C C . LEU B 1 85 ? -14.633 -13.68 -9.5 1 91 85 LEU B C 1
ATOM 2141 O O . LEU B 1 85 ? -13.953 -12.68 -9.273 1 91 85 LEU B O 1
ATOM 2145 N N . THR B 1 86 ? -15.055 -14.016 -10.664 1 90.75 86 THR B N 1
ATOM 2146 C CA . THR B 1 86 ? -14.68 -13.25 -11.844 1 90.75 86 THR B CA 1
ATOM 2147 C C . THR B 1 86 ? -15.297 -11.852 -11.797 1 90.75 86 THR B C 1
ATOM 2149 O O . THR B 1 86 ? -14.656 -10.875 -12.188 1 90.75 86 THR B O 1
ATOM 2152 N N . ALA B 1 87 ? -16.5 -11.734 -11.289 1 92.12 87 ALA B N 1
ATOM 2153 C CA . ALA B 1 87 ? -17.188 -10.453 -11.195 1 92.12 87 ALA B CA 1
ATOM 2154 C C . ALA B 1 87 ? -16.672 -9.641 -10.008 1 92.12 87 ALA B C 1
ATOM 2156 O O . ALA B 1 87 ? -16.719 -8.406 -10.031 1 92.12 87 ALA B O 1
ATOM 2157 N N . LEU B 1 88 ? -16.188 -10.281 -9.016 1 92.94 88 LEU B N 1
ATOM 2158 C CA . LEU B 1 88 ? -15.742 -9.664 -7.773 1 92.94 88 LEU B CA 1
ATOM 2159 C C . LEU B 1 88 ? -14.461 -8.867 -7.988 1 92.94 88 LEU B C 1
ATOM 2161 O O . LEU B 1 88 ? -14.312 -7.758 -7.469 1 92.94 88 LEU B O 1
ATOM 2165 N N . GLY B 1 89 ? -13.531 -9.398 -8.758 1 95.06 89 GLY B N 1
ATOM 2166 C CA . GLY B 1 89 ? -12.203 -8.82 -8.93 1 95.06 89 GLY B CA 1
ATOM 2167 C C . GLY B 1 89 ? -12.234 -7.367 -9.359 1 95.06 89 GLY B C 1
ATOM 2168 O O . GLY B 1 89 ? -11.758 -6.488 -8.633 1 95.06 89 GLY B O 1
ATOM 2169 N N . PRO B 1 90 ? -12.922 -7.117 -10.484 1 95.19 90 PRO B N 1
ATOM 2170 C CA . PRO B 1 90 ? -12.977 -5.738 -10.977 1 95.19 90 PRO B CA 1
ATOM 2171 C C . PRO B 1 90 ? -13.664 -4.789 -9.992 1 95.19 90 PRO B C 1
ATOM 2173 O O . PRO B 1 90 ? -13.25 -3.637 -9.852 1 95.19 90 PRO B O 1
ATOM 2176 N N . ARG B 1 91 ? -14.633 -5.242 -9.312 1 93.56 91 ARG B N 1
ATOM 2177 C CA . ARG B 1 91 ? -15.344 -4.414 -8.336 1 93.56 91 ARG B CA 1
ATOM 2178 C C . ARG B 1 91 ? -14.445 -4.074 -7.152 1 93.56 91 ARG B C 1
ATOM 2180 O O . ARG B 1 91 ? -14.43 -2.932 -6.688 1 93.56 91 ARG B O 1
ATOM 2187 N N . LEU B 1 92 ? -13.742 -5.051 -6.699 1 95.5 92 LEU B N 1
ATOM 2188 C CA . LEU B 1 92 ? -12.828 -4.836 -5.582 1 95.5 92 LEU B CA 1
ATOM 2189 C C . LEU B 1 92 ? -11.695 -3.891 -5.98 1 95.5 92 LEU B C 1
ATOM 2191 O O . LEU B 1 92 ? -11.32 -3.006 -5.207 1 95.5 92 LEU B O 1
ATOM 2195 N N . LEU B 1 93 ? -11.203 -4.086 -7.176 1 96.56 93 LEU B N 1
ATOM 2196 C CA . LEU B 1 93 ? -10.141 -3.207 -7.66 1 96.56 93 LEU B CA 1
ATOM 2197 C C . LEU B 1 93 ? -10.633 -1.765 -7.746 1 96.56 93 LEU B C 1
ATOM 2199 O O . LEU B 1 93 ? -9.938 -0.844 -7.305 1 96.56 93 LEU B O 1
ATOM 2203 N N . SER B 1 94 ? -11.812 -1.56 -8.281 1 93.75 94 SER B N 1
ATOM 2204 C CA . SER B 1 94 ? -12.383 -0.218 -8.383 1 93.75 94 SER B CA 1
ATOM 2205 C C . SER B 1 94 ? -12.547 0.413 -7 1 93.75 94 SER B C 1
ATOM 2207 O O . SER B 1 94 ? -12.305 1.608 -6.824 1 93.75 94 SER B O 1
ATOM 2209 N N . LEU B 1 95 ? -12.93 -0.353 -6.047 1 94 95 LEU B N 1
ATOM 2210 C CA . LEU B 1 95 ? -13.094 0.112 -4.672 1 94 95 LEU B CA 1
ATOM 2211 C C . LEU B 1 95 ? -11.742 0.485 -4.062 1 94 95 LEU B C 1
ATOM 2213 O O . LEU B 1 95 ? -11.562 1.61 -3.592 1 94 95 LEU B O 1
ATOM 2217 N N . LEU B 1 96 ? -10.812 -0.389 -4.18 1 96.56 96 LEU B N 1
ATOM 2218 C CA . LEU B 1 96 ? -9.57 -0.283 -3.418 1 96.56 96 LEU B CA 1
ATOM 2219 C C . LEU B 1 96 ? -8.617 0.706 -4.074 1 96.56 96 LEU B C 1
ATOM 2221 O O . LEU B 1 96 ? -7.77 1.299 -3.4 1 96.56 96 LEU B O 1
ATOM 2225 N N . LEU B 1 97 ? -8.797 0.901 -5.379 1 97.25 97 LEU B N 1
ATOM 2226 C CA . LEU B 1 97 ? -7.832 1.719 -6.109 1 97.25 97 LEU B CA 1
ATOM 2227 C C . LEU B 1 97 ? -8.469 3.025 -6.57 1 97.25 97 LEU B C 1
ATOM 2229 O O . LEU B 1 97 ? -7.805 3.855 -7.199 1 97.25 97 LEU B O 1
ATOM 2233 N N . GLY B 1 98 ? -9.695 3.201 -6.262 1 95.94 98 GLY B N 1
ATOM 2234 C CA . GLY B 1 98 ? -10.383 4.418 -6.668 1 95.94 98 GLY B CA 1
ATOM 2235 C C . GLY B 1 98 ? -9.922 5.645 -5.902 1 95.94 98 GLY B C 1
ATOM 2236 O O . GLY B 1 98 ? -9.234 5.527 -4.887 1 95.94 98 GLY B O 1
ATOM 2237 N N . ASP B 1 99 ? -10.367 6.797 -6.328 1 95.69 99 ASP B N 1
ATOM 2238 C CA . ASP B 1 99 ? -9.906 8.062 -5.766 1 95.69 99 ASP B CA 1
ATOM 2239 C C . ASP B 1 99 ? -10.367 8.227 -4.32 1 95.69 99 ASP B C 1
ATOM 2241 O O . ASP B 1 99 ? -9.656 8.797 -3.494 1 95.69 99 ASP B O 1
ATOM 2245 N N . ARG B 1 100 ? -11.523 7.777 -4.016 1 96.5 100 ARG B N 1
ATOM 2246 C CA . ARG B 1 100 ? -12.023 7.871 -2.65 1 96.5 100 ARG B CA 1
ATOM 2247 C C . ARG B 1 100 ? -11.172 7.039 -1.695 1 96.5 100 ARG B C 1
ATOM 2249 O O . ARG B 1 100 ? -10.828 7.496 -0.604 1 96.5 100 ARG B O 1
ATOM 2256 N N . ALA B 1 101 ? -10.828 5.836 -2.121 1 96.94 101 ALA B N 1
ATOM 2257 C CA . ALA B 1 101 ? -9.969 4.977 -1.316 1 96.94 101 ALA B CA 1
ATOM 2258 C C . ALA B 1 101 ? -8.594 5.617 -1.107 1 96.94 101 ALA B C 1
ATOM 2260 O O . ALA B 1 101 ? -8.031 5.547 -0.012 1 96.94 101 ALA B O 1
ATOM 2261 N N . VAL B 1 102 ? -8.078 6.234 -2.123 1 96.75 102 VAL B N 1
ATOM 2262 C CA . VAL B 1 102 ? -6.781 6.902 -2.037 1 96.75 102 VAL B CA 1
ATOM 2263 C C . VAL B 1 102 ? -6.848 8.031 -1.009 1 96.75 102 VAL B C 1
ATOM 2265 O O . VAL B 1 102 ? -5.965 8.156 -0.158 1 96.75 102 VAL B O 1
ATOM 2268 N N . ALA B 1 103 ? -7.902 8.828 -1.083 1 97.19 103 ALA B N 1
ATOM 2269 C CA . ALA B 1 103 ? -8.062 9.938 -0.147 1 97.19 103 ALA B CA 1
ATOM 2270 C C . ALA B 1 103 ? -8.125 9.438 1.293 1 97.19 103 ALA B C 1
ATOM 2272 O O . ALA B 1 103 ? -7.504 10.016 2.186 1 97.19 103 ALA B O 1
ATOM 2273 N N . LEU B 1 104 ? -8.867 8.391 1.484 1 97.88 104 LEU B N 1
ATOM 2274 C CA . LEU B 1 104 ? -9.016 7.816 2.818 1 97.88 104 LEU B CA 1
ATOM 2275 C C . LEU B 1 104 ? -7.688 7.254 3.318 1 97.88 104 LEU B C 1
ATOM 2277 O O . LEU B 1 104 ? -7.305 7.484 4.469 1 97.88 104 LEU B O 1
ATOM 2281 N N . ASN B 1 105 ? -6.965 6.559 2.506 1 97.88 105 ASN B N 1
ATOM 2282 C CA . ASN B 1 105 ? -5.688 5.973 2.902 1 97.88 105 ASN B CA 1
ATOM 2283 C C . ASN B 1 105 ? -4.633 7.047 3.154 1 97.88 105 ASN B C 1
ATOM 2285 O O . ASN B 1 105 ? -3.797 6.906 4.047 1 97.88 105 ASN B O 1
ATOM 2289 N N . ARG B 1 106 ? -4.645 8.125 2.359 1 97.56 106 ARG B N 1
ATOM 2290 C CA . ARG B 1 106 ? -3.721 9.227 2.602 1 97.56 106 ARG B CA 1
ATOM 2291 C C . ARG B 1 106 ? -4 9.891 3.945 1 97.56 106 ARG B C 1
ATOM 2293 O O . ARG B 1 106 ? -3.072 10.234 4.676 1 97.56 106 ARG B O 1
ATOM 2300 N N . ALA B 1 107 ? -5.25 10.055 4.281 1 97.31 107 ALA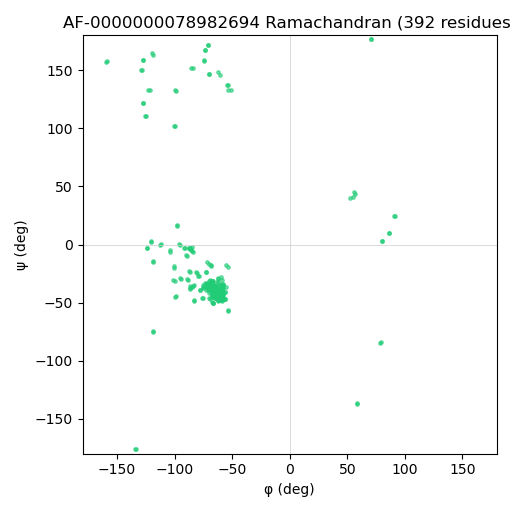 B N 1
ATOM 2301 C CA . ALA B 1 107 ? -5.617 10.586 5.59 1 97.31 107 ALA B CA 1
ATOM 2302 C C . ALA B 1 107 ? -5.098 9.703 6.715 1 97.31 107 ALA B C 1
ATOM 2304 O O . ALA B 1 107 ? -4.52 10.195 7.688 1 97.31 107 ALA B O 1
ATOM 2305 N N . ALA B 1 108 ? -5.25 8.414 6.523 1 97.44 108 ALA B N 1
ATOM 2306 C CA . ALA B 1 108 ? -4.812 7.461 7.539 1 97.44 108 ALA B CA 1
ATOM 2307 C C . ALA B 1 108 ? -3.291 7.43 7.641 1 97.44 108 ALA B C 1
ATOM 2309 O O . ALA B 1 108 ? -2.738 7.297 8.734 1 97.44 108 ALA B O 1
ATOM 2310 N N . ALA B 1 109 ? -2.627 7.535 6.535 1 96.81 109 ALA B N 1
ATOM 2311 C CA . ALA B 1 109 ? -1.167 7.527 6.512 1 96.81 109 ALA B CA 1
ATOM 2312 C C . ALA B 1 109 ? -0.601 8.719 7.277 1 96.81 109 ALA B C 1
ATOM 2314 O O . ALA B 1 109 ? 0.484 8.633 7.855 1 96.81 109 ALA B O 1
ATOM 2315 N N . ALA B 1 110 ? -1.328 9.781 7.305 1 94.56 110 ALA B N 1
ATOM 2316 C CA . ALA B 1 110 ? -0.869 11.016 7.945 1 94.56 110 ALA B CA 1
ATOM 2317 C C . ALA B 1 110 ? -1.219 11.023 9.43 1 94.56 110 ALA B C 1
ATOM 2319 O O . ALA B 1 110 ? -0.867 11.961 10.148 1 94.56 110 ALA B O 1
ATOM 2320 N N . ASP B 1 111 ? -1.939 9.938 9.867 1 93.19 111 ASP B N 1
ATOM 2321 C CA . ASP B 1 111 ? -2.387 9.844 11.25 1 93.19 111 ASP B CA 1
ATOM 2322 C C . ASP B 1 111 ? -1.461 8.945 12.07 1 93.19 111 ASP B C 1
ATOM 2324 O O . ASP B 1 111 ? -1.596 7.723 12.039 1 93.19 111 ASP B O 1
ATOM 2328 N N . PRO B 1 112 ? -0.604 9.492 12.852 1 84.25 112 PRO B N 1
ATOM 2329 C CA . PRO B 1 112 ? 0.371 8.68 13.586 1 84.25 112 PRO B CA 1
ATOM 2330 C C . PRO B 1 112 ? -0.275 7.82 14.664 1 84.25 112 PRO B C 1
ATOM 2332 O O . PRO B 1 112 ? 0.324 6.844 15.125 1 84.25 112 PRO B O 1
ATOM 2335 N N . SER B 1 113 ? -1.466 8.156 15.047 1 90 113 SER B N 1
ATOM 2336 C CA . SER B 1 113 ? -2.119 7.395 16.109 1 90 113 SER B CA 1
ATOM 2337 C C . SER B 1 113 ? -2.564 6.023 15.602 1 90 113 SER B C 1
ATOM 2339 O O . SER B 1 113 ? -2.789 5.109 16.391 1 90 113 SER B O 1
ATOM 2341 N N . GLY B 1 114 ? -2.758 5.898 14.32 1 93.75 114 GLY B N 1
ATOM 2342 C CA . GLY B 1 114 ? -3.256 4.66 13.742 1 93.75 114 GLY B CA 1
ATOM 2343 C C . GLY B 1 114 ? -4.762 4.508 13.867 1 93.75 114 GLY B C 1
ATOM 2344 O O . GLY B 1 114 ? -5.324 3.502 13.43 1 93.75 114 GLY B O 1
ATOM 2345 N N . GLU B 1 115 ? -5.434 5.516 14.422 1 96 115 GLU B N 1
ATOM 2346 C CA . GLU B 1 115 ? -6.875 5.438 14.641 1 96 115 GLU B CA 1
ATOM 2347 C C . GLU B 1 115 ? -7.633 5.387 13.312 1 96 115 GLU B C 1
ATOM 2349 O O . GLU B 1 115 ? -8.562 4.598 13.156 1 96 115 GLU B O 1
ATOM 2354 N N . LEU B 1 116 ? -7.25 6.219 12.383 1 97.38 116 LEU B N 1
ATOM 2355 C CA . LEU B 1 116 ? -7.926 6.238 11.094 1 97.38 116 LEU B CA 1
ATOM 2356 C C . LEU B 1 116 ? -7.68 4.934 10.336 1 97.38 116 LEU B C 1
ATOM 2358 O O . LEU B 1 116 ? -8.586 4.418 9.672 1 97.38 116 LEU B O 1
ATOM 2362 N N . GLY B 1 117 ? -6.445 4.406 10.414 1 97.69 117 GLY B N 1
ATOM 2363 C CA . GLY B 1 117 ? -6.195 3.088 9.852 1 97.69 117 GLY B CA 1
ATOM 2364 C C . GLY B 1 117 ? -7.066 2.004 10.461 1 97.69 117 GLY B C 1
ATOM 2365 O O . GLY B 1 117 ? -7.523 1.101 9.758 1 97.69 117 GLY B O 1
ATOM 2366 N N . GLY B 1 118 ? -7.242 2.131 11.711 1 97.5 118 GLY B N 1
ATOM 2367 C CA . GLY B 1 118 ? -8.148 1.22 12.391 1 97.5 118 GLY B CA 1
ATOM 2368 C C . GLY B 1 118 ? -9.57 1.286 11.859 1 97.5 118 GLY B C 1
ATOM 2369 O O . GLY B 1 118 ? -10.219 0.254 11.688 1 97.5 118 GLY B O 1
ATOM 2370 N N . LEU B 1 119 ? -10.039 2.445 11.578 1 96.81 119 LEU B N 1
ATOM 2371 C CA . LEU B 1 119 ? -11.383 2.629 11.039 1 96.81 119 LEU B CA 1
ATOM 2372 C C . LEU B 1 119 ? -11.492 2.043 9.633 1 96.81 119 LEU B C 1
ATOM 2374 O O . LEU B 1 119 ? -12.508 1.43 9.289 1 96.81 119 LEU B O 1
ATOM 2378 N N . ILE B 1 120 ? -10.477 2.23 8.836 1 97.25 120 ILE B N 1
ATOM 2379 C CA . ILE B 1 120 ? -10.453 1.651 7.5 1 97.25 120 ILE B CA 1
ATOM 2380 C C . ILE B 1 120 ? -10.523 0.129 7.594 1 97.25 120 ILE B C 1
ATOM 2382 O O . ILE B 1 120 ? -11.297 -0.511 6.883 1 97.25 120 ILE B O 1
ATOM 2386 N N . ALA B 1 121 ? -9.781 -0.424 8.492 1 95.25 121 ALA B N 1
ATOM 2387 C CA . ALA B 1 121 ? -9.789 -1.873 8.672 1 95.25 121 ALA B CA 1
ATOM 2388 C C . ALA B 1 121 ? -11.141 -2.357 9.195 1 95.25 121 ALA B C 1
ATOM 2390 O O . ALA B 1 121 ? -11.789 -3.199 8.57 1 95.25 121 ALA B O 1
ATOM 2391 N N . GLN B 1 122 ? -11.617 -1.796 10.164 1 93.62 122 GLN B N 1
ATOM 2392 C CA . GLN B 1 122 ? -12.812 -2.256 10.867 1 93.62 122 GLN B CA 1
ATOM 2393 C C . GLN B 1 122 ? -14.062 -2.053 10.031 1 93.62 122 GLN B C 1
ATOM 2395 O O . GLN B 1 122 ? -14.938 -2.92 9.992 1 93.62 122 GLN B O 1
ATOM 2400 N N . SER B 1 123 ? -14.078 -0.919 9.328 1 92.56 123 SER B N 1
ATOM 2401 C CA . SER B 1 123 ? -15.312 -0.547 8.648 1 92.56 123 SER B CA 1
ATOM 2402 C C . SER B 1 123 ? -15.219 -0.8 7.148 1 92.56 123 SER B C 1
ATOM 2404 O O . SER B 1 123 ? -16.203 -0.658 6.426 1 92.56 123 SER B O 1
ATOM 2406 N N . GLY B 1 124 ? -14.078 -1.17 6.684 1 94.19 124 GLY B N 1
ATOM 2407 C CA . GLY B 1 124 ? -13.859 -1.462 5.277 1 94.19 124 GLY B CA 1
ATOM 2408 C C . GLY B 1 124 ? -13.43 -2.895 5.027 1 94.19 124 GLY B C 1
ATOM 2409 O O . GLY B 1 124 ? -14.258 -3.754 4.73 1 94.19 124 GLY B O 1
ATOM 2410 N N . ARG B 1 125 ? -12.203 -3.168 5.352 1 91.19 125 ARG B N 1
ATOM 2411 C CA . ARG B 1 125 ? -11.602 -4.469 5.062 1 91.19 125 ARG B CA 1
ATOM 2412 C C . ARG B 1 125 ? -12.344 -5.586 5.793 1 91.19 125 ARG B C 1
ATOM 2414 O O . ARG B 1 125 ? -12.703 -6.598 5.191 1 91.19 125 ARG B O 1
ATOM 2421 N N . ASP B 1 126 ? -12.57 -5.379 7.016 1 92.62 126 ASP B N 1
ATOM 2422 C CA . ASP B 1 126 ? -13.156 -6.43 7.848 1 92.62 126 ASP B CA 1
ATOM 2423 C C . ASP B 1 126 ? -14.625 -6.645 7.504 1 92.62 126 ASP B C 1
ATOM 2425 O O . ASP B 1 126 ? -15.219 -7.648 7.902 1 92.62 126 ASP B O 1
ATOM 2429 N N . SER B 1 127 ? -15.195 -5.727 6.809 1 92.38 127 SER B N 1
ATOM 2430 C CA . SER B 1 127 ? -16.594 -5.875 6.406 1 92.38 127 SER B CA 1
ATOM 2431 C C . SER B 1 127 ? -16.703 -6.633 5.09 1 92.38 127 SER B C 1
ATOM 2433 O O . SER B 1 127 ? -17.75 -7.215 4.793 1 92.38 127 SER B O 1
ATOM 2435 N N . VAL B 1 128 ? -15.664 -6.641 4.305 1 94 128 VAL B N 1
ATOM 2436 C CA . VAL B 1 128 ? -15.703 -7.223 2.967 1 94 128 VAL B CA 1
ATOM 2437 C C . VAL B 1 128 ? -15.047 -8.602 2.986 1 94 128 VAL B C 1
ATOM 2439 O O . VAL B 1 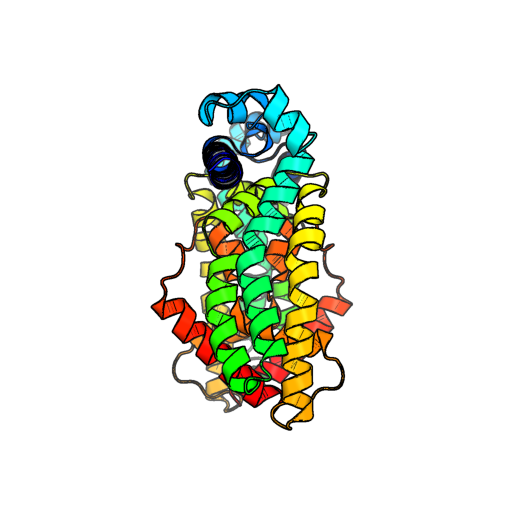128 ? -15.492 -9.516 2.289 1 94 128 VAL B O 1
ATOM 2442 N N . MET B 1 129 ? -14.094 -8.82 3.832 1 94.81 129 MET B N 1
ATOM 2443 C CA . MET B 1 129 ? -13.266 -10.031 3.861 1 94.81 129 MET B CA 1
ATOM 2444 C C . MET B 1 129 ? -14.117 -11.258 4.145 1 94.81 129 MET B C 1
ATOM 2446 O O . MET B 1 129 ? -14 -12.273 3.459 1 94.81 129 MET B O 1
ATOM 2450 N N . PRO B 1 130 ? -15.07 -11.188 5.062 1 95.5 130 PRO B N 1
ATOM 2451 C CA . PRO B 1 130 ? -15.891 -12.375 5.328 1 95.5 130 PRO B CA 1
ATOM 2452 C C . PRO B 1 130 ? -16.719 -12.805 4.113 1 95.5 130 PRO B C 1
ATOM 2454 O O . PRO B 1 130 ? -16.969 -13.992 3.926 1 95.5 130 PRO B O 1
ATOM 2457 N N . LEU B 1 131 ? -17.109 -11.828 3.324 1 94.06 131 LEU B N 1
ATOM 2458 C CA . LEU B 1 131 ? -17.859 -12.141 2.119 1 94.06 131 LEU B CA 1
ATOM 2459 C C . LEU B 1 131 ? -16.984 -12.812 1.075 1 94.06 131 LEU B C 1
ATOM 2461 O O . LEU B 1 131 ? -17.422 -13.734 0.385 1 94.06 131 LEU B O 1
ATOM 2465 N N . ILE B 1 132 ? -15.742 -12.398 0.976 1 95.44 132 ILE B N 1
ATOM 2466 C CA . ILE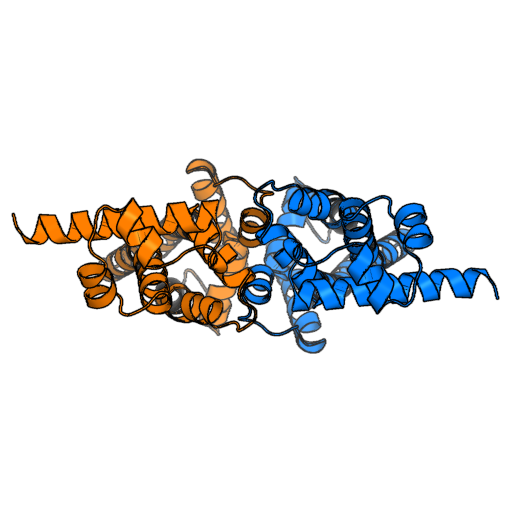 B 1 132 ? -14.789 -13.031 0.075 1 95.44 132 ILE B CA 1
ATOM 2467 C C . ILE B 1 132 ? -14.547 -14.477 0.512 1 95.44 132 ILE B C 1
ATOM 2469 O O . ILE B 1 132 ? -14.539 -15.391 -0.316 1 95.44 132 ILE B O 1
ATOM 2473 N N . VAL B 1 133 ? -14.398 -14.656 1.783 1 97.12 133 VAL B N 1
ATOM 2474 C CA . VAL B 1 133 ? -14.195 -15.984 2.354 1 97.12 133 VAL B CA 1
ATOM 2475 C C . VAL B 1 133 ? -15.391 -16.875 2.012 1 97.12 133 VAL B C 1
ATOM 2477 O O . VAL B 1 133 ? -15.211 -18.047 1.626 1 97.12 133 VAL B O 1
ATOM 2480 N N . GLN B 1 134 ? -16.578 -16.344 2.1 1 95.75 134 GLN B N 1
ATOM 2481 C CA . GLN B 1 134 ? -17.781 -17.109 1.782 1 95.75 134 GLN B CA 1
ATOM 2482 C C . GLN B 1 134 ? -17.781 -17.531 0.316 1 95.75 134 GLN B C 1
ATOM 2484 O O . GLN B 1 134 ? -18.172 -18.656 -0.006 1 95.75 134 GLN B O 1
ATOM 2489 N N . VAL B 1 135 ? -17.391 -16.656 -0.569 1 95.38 135 VAL B N 1
ATOM 2490 C CA . VAL B 1 135 ? -17.328 -16.984 -1.991 1 95.38 135 VAL B CA 1
ATOM 2491 C C . VAL B 1 135 ? -16.328 -18.109 -2.221 1 95.38 135 VAL B C 1
ATOM 2493 O O . VAL B 1 135 ? -16.609 -19.047 -2.973 1 95.38 135 VAL B O 1
ATOM 2496 N N . LEU B 1 136 ? -15.18 -18.078 -1.526 1 96.88 136 LEU B N 1
ATOM 2497 C CA . LEU B 1 136 ? -14.141 -19.094 -1.69 1 96.88 136 LEU B CA 1
ATOM 2498 C C . LEU B 1 136 ? -14.594 -20.422 -1.108 1 96.88 136 LEU B C 1
ATOM 2500 O O . LEU B 1 136 ? -14.297 -21.484 -1.666 1 96.88 136 LEU B O 1
ATOM 2504 N N . GLU B 1 137 ? -15.312 -20.328 -0.013 1 96.75 137 GLU B N 1
ATOM 2505 C CA . GLU B 1 137 ? -15.852 -21.562 0.574 1 96.75 137 GLU B CA 1
ATOM 2506 C C . GLU B 1 137 ? -16.859 -22.219 -0.36 1 96.75 137 GLU B C 1
ATOM 2508 O O . GLU B 1 137 ? -16.906 -23.438 -0.471 1 96.75 137 GLU B O 1
ATOM 2513 N N . ALA B 1 138 ? -17.672 -21.422 -0.989 1 95.06 138 ALA B N 1
ATOM 2514 C CA . ALA B 1 138 ? -18.609 -21.953 -1.979 1 95.06 138 ALA B CA 1
ATOM 2515 C C . ALA B 1 138 ? -17.859 -22.609 -3.135 1 95.06 138 ALA B C 1
ATOM 2517 O O . ALA B 1 138 ? -18.266 -23.672 -3.609 1 95.06 138 ALA B O 1
ATOM 2518 N N . ALA B 1 139 ? -16.797 -21.984 -3.588 1 95.81 139 ALA B N 1
ATOM 2519 C CA . ALA B 1 139 ? -15.977 -22.547 -4.656 1 95.81 139 ALA B CA 1
ATOM 2520 C C . ALA B 1 139 ? -15.344 -23.859 -4.234 1 95.81 139 ALA B C 1
ATOM 2522 O O . ALA B 1 139 ? -15.227 -24.797 -5.043 1 95.81 139 ALA B O 1
ATOM 2523 N N . ARG B 1 140 ? -14.938 -23.938 -2.979 1 97.19 140 ARG B N 1
ATOM 2524 C CA . ARG B 1 140 ? -14.375 -25.172 -2.434 1 97.19 140 ARG B CA 1
ATOM 2525 C C . ARG B 1 140 ? -15.43 -26.281 -2.379 1 97.19 140 ARG B C 1
ATOM 2527 O O . ARG B 1 140 ? -15.164 -27.422 -2.758 1 97.19 140 ARG B O 1
ATOM 2534 N N . ALA B 1 141 ? -16.578 -25.938 -1.919 1 95.38 141 ALA B N 1
ATOM 2535 C CA . ALA B 1 141 ? -17.672 -26.891 -1.798 1 95.38 141 ALA B CA 1
ATOM 2536 C C . ALA B 1 141 ? -18.016 -27.5 -3.154 1 95.38 141 ALA B C 1
ATOM 2538 O O . ALA B 1 141 ? -18.391 -28.672 -3.238 1 95.38 141 ALA B O 1
ATOM 2539 N N . GLU B 1 142 ? -17.797 -26.719 -4.203 1 94.62 142 GLU B N 1
ATOM 2540 C CA . GLU B 1 142 ? -18.109 -27.188 -5.551 1 94.62 142 GLU B CA 1
ATOM 2541 C C . GLU B 1 142 ? -16.906 -27.875 -6.195 1 94.62 142 GLU B C 1
ATOM 2543 O O . GLU B 1 142 ? -16.984 -28.312 -7.344 1 94.62 142 GLU B O 1
ATOM 2548 N N . GLY B 1 143 ? -15.867 -27.875 -5.508 1 95.44 143 GLY B N 1
ATOM 2549 C CA . GLY B 1 143 ? -14.695 -28.594 -5.98 1 95.44 143 GLY B CA 1
ATOM 2550 C C . GLY B 1 143 ? -13.82 -27.766 -6.902 1 95.44 143 GLY B C 1
ATOM 2551 O O . GLY B 1 143 ? -12.875 -28.297 -7.496 1 95.44 143 GLY B O 1
ATOM 2552 N N . LEU B 1 144 ? -14.109 -26.453 -7.004 1 95.12 144 LEU B N 1
ATOM 2553 C CA . LEU B 1 144 ? -13.336 -25.562 -7.859 1 95.12 144 LEU B CA 1
ATOM 2554 C C . LEU B 1 144 ? -11.984 -25.234 -7.227 1 95.12 144 LEU B C 1
ATOM 2556 O O . LEU B 1 144 ? -10.984 -25.109 -7.93 1 95.12 144 LEU B O 1
ATOM 2560 N N . LEU B 1 145 ? -12.008 -25.109 -5.895 1 97.5 145 LEU B N 1
ATOM 2561 C CA . LEU B 1 145 ? -10.805 -24.766 -5.141 1 97.5 145 LEU B CA 1
ATOM 2562 C C . LEU B 1 145 ? -10.594 -25.75 -3.994 1 97.5 145 LEU B C 1
ATOM 2564 O O . LEU B 1 145 ? -11.555 -26.297 -3.445 1 97.5 145 LEU B O 1
ATOM 2568 N N . HIS B 1 146 ? -9.359 -25.984 -3.619 1 98.12 146 HIS B N 1
ATOM 2569 C CA . HIS B 1 146 ? -8.969 -26.812 -2.49 1 98.12 146 HIS B CA 1
ATOM 2570 C C . HIS B 1 146 ? -8.023 -26.078 -1.554 1 98.12 146 HIS B C 1
ATOM 2572 O O . HIS B 1 146 ? -6.969 -25.609 -1.979 1 98.12 146 HIS B O 1
ATOM 2578 N N . PHE B 1 147 ? -8.391 -25.938 -0.327 1 97.62 147 PHE B N 1
ATOM 2579 C CA . PHE B 1 147 ? -7.578 -25.297 0.695 1 97.62 147 PHE B CA 1
ATOM 2580 C C . PHE B 1 147 ? -8.016 -25.734 2.09 1 97.62 147 PHE B C 1
ATOM 2582 O O . PHE B 1 147 ? -9.172 -26.125 2.287 1 97.62 147 PHE B O 1
ATOM 2589 N N . ASP B 1 148 ? -7.09 -25.594 3.061 1 97.06 148 ASP B N 1
ATOM 2590 C CA . ASP B 1 148 ? -7.391 -25.938 4.445 1 97.06 148 ASP B CA 1
ATOM 2591 C C . ASP B 1 148 ? -7.836 -24.703 5.238 1 97.06 148 ASP B C 1
ATOM 2593 O O . ASP B 1 148 ? -8.625 -24.828 6.18 1 97.06 148 ASP B O 1
ATOM 2597 N N . ASP B 1 149 ? -7.34 -23.5 4.828 1 97.5 149 ASP B N 1
ATOM 2598 C CA . ASP B 1 149 ? -7.605 -22.266 5.539 1 97.5 149 ASP B CA 1
ATOM 2599 C C . ASP B 1 149 ? -8.195 -21.203 4.602 1 97.5 149 ASP B C 1
ATOM 2601 O O . ASP B 1 149 ? -7.484 -20.656 3.76 1 97.5 149 ASP B O 1
ATOM 2605 N N . ALA B 1 150 ? -9.484 -20.891 4.809 1 97.38 150 ALA B N 1
ATOM 2606 C CA . ALA B 1 150 ? -10.195 -19.969 3.918 1 97.38 150 ALA B CA 1
ATOM 2607 C C . ALA B 1 150 ? -9.625 -18.562 4.008 1 97.38 150 ALA B C 1
ATOM 2609 O O . ALA B 1 150 ? -9.617 -17.828 3.018 1 97.38 150 ALA B O 1
ATOM 2610 N N . GLY B 1 151 ? -9.203 -18.219 5.188 1 96.81 151 GLY B N 1
ATOM 2611 C CA . GLY B 1 151 ? -8.562 -16.922 5.355 1 96.81 151 GLY B CA 1
ATOM 2612 C C . GLY B 1 151 ? -7.289 -16.781 4.543 1 96.81 151 GLY B C 1
ATOM 2613 O O . GLY B 1 151 ? -7.074 -15.758 3.895 1 96.81 151 GLY B O 1
ATOM 2614 N N . ALA B 1 152 ? -6.512 -17.844 4.57 1 96.25 152 ALA B N 1
ATOM 2615 C CA . ALA B 1 152 ? -5.277 -17.844 3.789 1 96.25 152 ALA B CA 1
ATOM 2616 C C . ALA B 1 152 ? -5.574 -17.812 2.293 1 96.25 152 ALA B C 1
ATOM 2618 O O . ALA B 1 152 ? -4.887 -17.125 1.532 1 96.25 152 ALA B O 1
ATOM 2619 N N . ALA B 1 153 ? -6.602 -18.547 1.889 1 97.62 153 ALA B N 1
ATOM 2620 C CA . ALA B 1 153 ? -7.008 -18.547 0.485 1 97.62 153 ALA B CA 1
ATOM 2621 C C . ALA B 1 153 ? -7.48 -17.156 0.05 1 97.62 153 ALA B C 1
ATOM 2623 O O . ALA B 1 153 ? -7.141 -16.703 -1.042 1 97.62 153 ALA B O 1
ATOM 2624 N N . ALA B 1 154 ? -8.227 -16.484 0.925 1 97 154 ALA B N 1
ATOM 2625 C CA . ALA B 1 154 ? -8.711 -15.141 0.628 1 97 154 ALA B CA 1
ATOM 2626 C C . ALA B 1 154 ? -7.547 -14.156 0.528 1 97 154 ALA B C 1
ATOM 2628 O O . ALA B 1 154 ? -7.527 -13.297 -0.353 1 97 154 ALA B O 1
ATOM 2629 N N . GLY B 1 155 ? -6.594 -14.258 1.421 1 96.19 155 GLY B N 1
ATOM 2630 C CA . GLY B 1 155 ? -5.391 -13.445 1.351 1 96.19 155 GLY B CA 1
ATOM 2631 C C . GLY B 1 155 ? -4.621 -13.633 0.058 1 96.19 155 GLY B C 1
ATOM 2632 O O . GLY B 1 155 ? -4.172 -12.664 -0.552 1 96.19 155 GLY B O 1
ATOM 2633 N N . LEU B 1 156 ? -4.512 -14.875 -0.318 1 97.12 156 LEU B N 1
ATOM 2634 C CA . LEU B 1 156 ? -3.818 -15.188 -1.563 1 97.12 156 LEU B CA 1
ATOM 2635 C C . LEU B 1 156 ? -4.539 -14.578 -2.756 1 97.12 156 LEU B C 1
ATOM 2637 O O . LEU B 1 156 ? -3.904 -14.008 -3.648 1 97.12 156 LEU B O 1
ATOM 2641 N N . TYR B 1 157 ? -5.852 -14.68 -2.768 1 97.06 157 TYR B N 1
ATOM 2642 C CA . TYR B 1 157 ? -6.641 -14.07 -3.834 1 97.06 157 TYR B CA 1
ATOM 2643 C C . TYR B 1 157 ? -6.391 -12.562 -3.902 1 97.06 157 TYR B C 1
ATOM 2645 O O . TYR B 1 157 ? -6.168 -12.016 -4.984 1 97.06 157 TYR B O 1
ATOM 2653 N N . LEU B 1 158 ? -6.422 -11.914 -2.785 1 96.44 158 LEU B N 1
ATOM 2654 C CA . LEU B 1 158 ? -6.219 -10.469 -2.744 1 96.44 158 LEU B CA 1
ATOM 2655 C C . LEU B 1 158 ? -4.801 -10.109 -3.17 1 96.44 158 LEU B C 1
ATOM 2657 O O . LEU B 1 158 ? -4.586 -9.094 -3.84 1 96.44 158 LEU B O 1
ATOM 2661 N N . ASP B 1 159 ? -3.836 -10.922 -2.75 1 96.81 159 ASP B N 1
ATOM 2662 C CA . ASP B 1 159 ? -2.463 -10.703 -3.189 1 96.81 159 ASP B CA 1
ATOM 2663 C C . ASP B 1 159 ? -2.367 -10.703 -4.715 1 96.81 159 ASP B C 1
ATOM 2665 O O . ASP B 1 159 ? -1.793 -9.789 -5.309 1 96.81 159 ASP B O 1
ATOM 2669 N N . LEU B 1 160 ? -2.984 -11.68 -5.312 1 96.75 160 LEU B N 1
ATOM 2670 C CA . LEU B 1 160 ? -2.947 -11.844 -6.762 1 96.75 160 LEU B CA 1
ATOM 2671 C C . LEU B 1 160 ? -3.715 -10.727 -7.457 1 96.75 160 LEU B C 1
ATOM 2673 O O . LEU B 1 160 ? -3.35 -10.312 -8.562 1 96.75 160 LEU B O 1
ATOM 2677 N N . LEU B 1 161 ? -4.734 -10.266 -6.809 1 97.25 161 LEU B N 1
ATOM 2678 C CA . LEU B 1 161 ? -5.652 -9.312 -7.426 1 97.25 161 LEU B CA 1
ATOM 2679 C C . LEU B 1 161 ? -5.121 -7.891 -7.312 1 97.25 161 LEU B C 1
ATOM 2681 O O . LEU B 1 161 ? -5.062 -7.164 -8.305 1 97.25 161 LEU B O 1
ATOM 2685 N N . VAL B 1 162 ? -4.699 -7.465 -6.164 1 96.62 162 VAL B N 1
ATOM 2686 C CA . VAL B 1 162 ? -4.391 -6.066 -5.879 1 96.62 162 VAL B CA 1
ATOM 2687 C C . VAL B 1 162 ? -2.885 -5.84 -5.977 1 96.62 162 VAL B C 1
ATOM 2689 O O . VAL B 1 162 ? -2.436 -4.906 -6.648 1 96.62 162 VAL B O 1
ATOM 2692 N N . GLY B 1 163 ? -2.098 -6.746 -5.406 1 94.75 163 GLY B N 1
ATOM 2693 C CA . GLY B 1 163 ? -0.659 -6.551 -5.348 1 94.75 163 GLY B CA 1
ATOM 2694 C C . GLY B 1 163 ? -0.262 -5.273 -4.629 1 94.75 163 GLY B C 1
ATOM 2695 O O . GLY B 1 163 ? -0.836 -4.934 -3.59 1 94.75 163 GLY B O 1
ATOM 2696 N N . ASP B 1 164 ? 0.679 -4.57 -5.18 1 94 164 ASP B N 1
ATOM 2697 C CA . ASP B 1 164 ? 1.185 -3.365 -4.527 1 94 164 ASP B CA 1
ATOM 2698 C C . ASP B 1 164 ? 0.525 -2.113 -5.102 1 94 164 ASP B C 1
ATOM 2700 O O . ASP B 1 164 ? 1.043 -1.006 -4.945 1 94 164 ASP B O 1
ATOM 2704 N N . GLN B 1 165 ? -0.557 -2.264 -5.781 1 96.5 165 GLN B N 1
ATOM 2705 C CA . GLN B 1 165 ? -1.159 -1.157 -6.52 1 96.5 165 GLN B CA 1
ATOM 2706 C C . GLN B 1 165 ? -1.697 -0.092 -5.57 1 96.5 165 GLN B C 1
ATOM 2708 O O . GLN B 1 165 ? -1.69 1.098 -5.895 1 96.5 165 GLN B O 1
ATOM 2713 N N . GLN B 1 166 ? -2.135 -0.513 -4.402 1 97.06 166 GLN B N 1
ATOM 2714 C CA . GLN B 1 166 ? -2.711 0.463 -3.484 1 97.06 166 GLN B CA 1
ATOM 2715 C C . GLN B 1 166 ? -1.66 1.468 -3.02 1 97.06 166 GLN B C 1
ATOM 2717 O O . GLN B 1 166 ? -1.91 2.676 -3.008 1 97.06 166 GLN B O 1
ATOM 2722 N N . ILE B 1 167 ? -0.478 0.965 -2.662 1 97.31 167 ILE B N 1
ATOM 2723 C CA . ILE B 1 167 ? 0.558 1.873 -2.182 1 97.31 167 ILE B CA 1
ATOM 2724 C C . ILE B 1 167 ? 1.041 2.758 -3.33 1 97.31 167 ILE B C 1
ATOM 2726 O O . ILE B 1 167 ? 1.312 3.945 -3.135 1 97.31 167 ILE B O 1
ATOM 2730 N N . ARG B 1 168 ? 1.096 2.246 -4.535 1 96.56 168 ARG B N 1
ATOM 2731 C CA . ARG B 1 168 ? 1.524 3.029 -5.691 1 96.56 168 ARG B CA 1
ATOM 2732 C C . ARG B 1 168 ? 0.517 4.125 -6.016 1 96.56 168 ARG B C 1
ATOM 2734 O O . ARG B 1 168 ? 0.895 5.215 -6.457 1 96.56 168 ARG B O 1
ATOM 2741 N N . ARG B 1 169 ? -0.766 3.805 -5.816 1 96.94 169 ARG B N 1
ATOM 2742 C CA . ARG B 1 169 ? -1.804 4.82 -5.957 1 96.94 169 ARG B CA 1
ATOM 2743 C C . ARG B 1 169 ? -1.644 5.918 -4.91 1 96.94 169 ARG B C 1
ATOM 2745 O O . ARG B 1 169 ? -1.662 7.105 -5.238 1 96.94 169 ARG B O 1
ATOM 2752 N N . VAL B 1 170 ? -1.426 5.527 -3.719 1 97.31 170 VAL B N 1
ATOM 2753 C CA . VAL B 1 170 ? -1.415 6.43 -2.57 1 97.31 170 VAL B CA 1
ATOM 2754 C C . VAL B 1 170 ? -0.22 7.375 -2.668 1 97.31 170 VAL B C 1
ATOM 2756 O O . VAL B 1 170 ? -0.325 8.555 -2.328 1 97.31 170 VAL B O 1
ATOM 2759 N N . ILE B 1 171 ? 0.886 6.914 -3.256 1 97.31 171 ILE B N 1
ATOM 2760 C CA . ILE B 1 171 ? 2.068 7.766 -3.324 1 97.31 171 ILE B CA 1
ATOM 2761 C C . ILE B 1 171 ? 2.107 8.484 -4.672 1 97.31 171 ILE B C 1
ATOM 2763 O O . ILE B 1 171 ? 3.098 9.141 -5.004 1 97.31 171 ILE B O 1
ATOM 2767 N N . GLY B 1 172 ? 1.118 8.266 -5.539 1 96.06 172 GLY B N 1
ATOM 2768 C CA . GLY B 1 172 ? 0.925 9.062 -6.738 1 96.06 172 GLY B CA 1
ATOM 2769 C C . GLY B 1 172 ? 1.654 8.516 -7.949 1 96.06 172 GLY B C 1
ATOM 2770 O O . GLY B 1 172 ? 1.927 9.25 -8.898 1 96.06 172 GLY B O 1
ATOM 2771 N N . ARG B 1 173 ? 1.948 7.199 -7.961 1 95.25 173 ARG B N 1
ATOM 2772 C CA . ARG B 1 173 ? 2.736 6.629 -9.047 1 95.25 173 ARG B CA 1
ATOM 2773 C C . ARG B 1 173 ? 1.842 5.926 -10.062 1 95.25 173 ARG B C 1
ATOM 2775 O O . ARG B 1 173 ? 2.279 5.609 -11.172 1 95.25 173 ARG B O 1
ATOM 2782 N N . LEU B 1 174 ? 0.684 5.613 -9.672 1 95.06 174 LEU B N 1
ATOM 2783 C CA . LEU B 1 174 ? -0.274 4.953 -10.555 1 95.06 174 LEU B CA 1
ATOM 2784 C C . LEU B 1 174 ? -1.562 5.762 -10.664 1 95.06 174 LEU B C 1
ATOM 2786 O O . LEU B 1 174 ? -2.074 6.262 -9.664 1 95.06 174 LEU B O 1
ATOM 2790 N N . PRO B 1 175 ? -2.031 5.945 -11.852 1 94.69 175 PRO B N 1
ATOM 2791 C CA . PRO B 1 175 ? -3.371 6.527 -11.977 1 94.69 175 PRO B CA 1
ATOM 2792 C C . PRO B 1 175 ? -4.477 5.539 -11.609 1 94.69 175 PRO B C 1
ATOM 2794 O O . PRO B 1 175 ? -4.203 4.355 -11.391 1 94.69 175 PRO B O 1
ATOM 2797 N N . ALA B 1 176 ? -5.711 6.027 -11.438 1 95.5 176 ALA B N 1
ATOM 2798 C CA . ALA B 1 176 ? -6.848 5.125 -11.266 1 95.5 176 ALA B CA 1
ATOM 2799 C C . ALA B 1 176 ? -6.934 4.121 -12.406 1 95.5 176 ALA B C 1
ATOM 2801 O O . ALA B 1 176 ? -6.711 4.473 -13.57 1 95.5 176 ALA B O 1
ATOM 2802 N N . PRO B 1 177 ? -7.191 2.92 -12.078 1 95.62 177 PRO B N 1
ATOM 2803 C CA . PRO B 1 177 ? -7.238 1.911 -13.141 1 95.62 177 PRO B CA 1
ATOM 2804 C C . PRO B 1 177 ? -8.445 2.074 -14.055 1 95.62 177 PRO B C 1
ATOM 2806 O O . PRO B 1 177 ? -9.516 2.498 -13.609 1 95.62 177 PRO B O 1
ATOM 2809 N N . SER B 1 178 ? -8.258 1.738 -15.312 1 96.38 178 SER B N 1
ATOM 2810 C CA . SER B 1 178 ? -9.375 1.674 -16.25 1 96.38 178 SER B CA 1
ATOM 2811 C C . SER B 1 178 ? -10.227 0.433 -16 1 96.38 178 SER B C 1
ATOM 2813 O O . SER B 1 178 ? -9.766 -0.53 -15.391 1 96.38 178 SER B O 1
ATOM 2815 N N . GLU B 1 179 ? -11.414 0.519 -16.453 1 95 179 GLU B N 1
ATOM 2816 C CA . GLU B 1 179 ? -12.297 -0.643 -16.359 1 95 179 GLU B CA 1
ATOM 2817 C C . GLU B 1 179 ? -11.68 -1.861 -17.031 1 95 179 GLU B C 1
ATOM 2819 O O . GLU B 1 179 ? -11.75 -2.975 -16.516 1 95 179 GLU B O 1
ATOM 2824 N N . ALA B 1 180 ? -11.055 -1.655 -18.172 1 96.44 180 ALA B N 1
ATOM 2825 C CA . ALA B 1 180 ? -10.43 -2.744 -18.906 1 96.44 180 ALA B CA 1
ATOM 2826 C C . ALA B 1 180 ? -9.281 -3.361 -18.125 1 96.44 180 ALA B C 1
ATOM 2828 O O . ALA B 1 180 ? -9.117 -4.586 -18.109 1 96.44 180 ALA B O 1
ATOM 2829 N N . ALA B 1 181 ? -8.5 -2.551 -17.469 1 96.19 181 ALA B N 1
ATOM 2830 C CA . ALA B 1 181 ? -7.391 -3.045 -16.672 1 96.19 181 ALA B CA 1
ATOM 2831 C C . ALA B 1 181 ? -7.895 -3.861 -15.477 1 96.19 181 ALA B C 1
ATOM 2833 O O . ALA B 1 181 ? -7.305 -4.887 -15.125 1 96.19 181 ALA B O 1
ATOM 2834 N N . CYS B 1 182 ? -9 -3.395 -14.898 1 96.94 182 CYS B N 1
ATOM 2835 C CA . CYS B 1 182 ? -9.594 -4.105 -13.773 1 96.94 182 CYS B CA 1
ATOM 2836 C C . CYS B 1 182 ? -10.117 -5.473 -14.203 1 96.94 182 CYS B C 1
ATOM 2838 O O . CYS B 1 182 ? -9.938 -6.461 -13.492 1 96.94 182 CYS B O 1
ATOM 2840 N N . GLN B 1 183 ? -10.719 -5.5 -15.367 1 96.25 183 GLN B N 1
ATOM 2841 C CA . GLN B 1 183 ? -11.242 -6.766 -15.883 1 96.25 183 GLN B CA 1
ATOM 2842 C C . GLN B 1 183 ? -10.109 -7.75 -16.156 1 96.25 183 GLN B C 1
ATOM 2844 O O . GLN B 1 183 ? -10.188 -8.914 -15.766 1 96.25 183 GLN B O 1
ATOM 2849 N N . ALA B 1 184 ? -9.078 -7.238 -16.812 1 96.62 184 ALA B N 1
ATOM 2850 C CA . ALA B 1 184 ? -7.945 -8.094 -17.156 1 96.62 184 ALA B CA 1
ATOM 2851 C C . ALA B 1 184 ? -7.262 -8.625 -15.906 1 96.62 184 ALA B C 1
ATOM 2853 O O . ALA B 1 184 ? -6.941 -9.812 -15.82 1 96.62 184 ALA B O 1
ATOM 2854 N N . ARG B 1 185 ? -7.082 -7.762 -14.906 1 96.94 185 ARG B N 1
ATOM 2855 C CA . ARG B 1 185 ? -6.434 -8.148 -13.656 1 96.94 185 ARG B CA 1
ATOM 2856 C C . ARG B 1 185 ? -7.297 -9.125 -12.867 1 96.94 185 ARG B C 1
ATOM 2858 O O . ARG B 1 185 ? -6.781 -10.062 -12.258 1 96.94 185 ARG B O 1
ATOM 2865 N N . GLY B 1 186 ? -8.578 -8.859 -12.852 1 96.62 186 GLY B N 1
ATOM 2866 C CA . GLY B 1 186 ? -9.484 -9.773 -12.18 1 96.62 186 GLY B CA 1
ATOM 2867 C C . GLY B 1 186 ? -9.469 -11.172 -12.781 1 96.62 186 GLY B C 1
ATOM 2868 O O . GLY B 1 186 ? -9.391 -12.164 -12.047 1 96.62 186 GLY B O 1
ATOM 2869 N N . ALA B 1 187 ? -9.531 -11.234 -14.094 1 96.25 187 ALA B N 1
ATOM 2870 C CA . ALA B 1 187 ? -9.5 -12.523 -14.781 1 96.25 187 ALA B CA 1
ATOM 2871 C C . ALA B 1 187 ? -8.188 -13.25 -14.508 1 96.25 187 ALA B C 1
ATOM 2873 O O . ALA B 1 187 ? -8.18 -14.461 -14.266 1 96.25 187 ALA B O 1
ATOM 2874 N N . ALA B 1 188 ? -7.105 -12.547 -14.508 1 96.25 188 ALA B N 1
ATOM 2875 C CA . ALA B 1 188 ? -5.797 -13.148 -14.25 1 96.25 188 ALA B CA 1
ATOM 2876 C C . ALA B 1 188 ? -5.715 -13.688 -12.82 1 96.25 188 ALA B C 1
ATOM 2878 O O . ALA B 1 188 ? -5.156 -14.766 -12.594 1 96.25 188 ALA B O 1
ATOM 2879 N N . ALA B 1 189 ? -6.262 -12.945 -11.875 1 97.12 189 ALA B N 1
ATOM 2880 C CA . ALA B 1 189 ? -6.219 -13.359 -10.477 1 97.12 189 ALA B CA 1
ATOM 2881 C C . ALA B 1 189 ? -6.965 -14.672 -10.273 1 97.12 189 ALA B C 1
ATOM 2883 O O . ALA B 1 189 ? -6.484 -15.562 -9.562 1 97.12 189 ALA B O 1
ATOM 2884 N N . VAL B 1 190 ? -8.125 -14.797 -10.906 1 96.38 190 VAL B N 1
ATOM 2885 C CA . VAL B 1 190 ? -8.914 -16.016 -10.781 1 96.38 190 VAL B CA 1
ATOM 2886 C C . VAL B 1 190 ? -8.172 -17.188 -11.43 1 96.38 190 VAL B C 1
ATOM 2888 O O . VAL B 1 190 ? -8.109 -18.281 -10.867 1 96.38 190 VAL B O 1
ATOM 2891 N N . THR B 1 191 ? -7.602 -16.984 -12.602 1 95.88 191 THR B N 1
ATOM 2892 C CA . THR B 1 191 ? -6.84 -18.016 -13.297 1 95.88 191 THR B CA 1
ATOM 2893 C C . THR B 1 191 ? -5.676 -18.5 -12.438 1 95.88 191 THR B C 1
ATOM 2895 O O . THR B 1 191 ? -5.477 -19.703 -12.273 1 95.88 191 THR B O 1
ATOM 2898 N N . HIS B 1 192 ? -4.91 -17.562 -11.844 1 96.88 192 HIS B N 1
ATOM 2899 C CA . HIS B 1 192 ? -3.777 -17.922 -10.992 1 96.88 192 HIS B CA 1
ATOM 2900 C C . HIS B 1 192 ? -4.238 -18.641 -9.734 1 96.88 192 HIS B C 1
ATOM 2902 O O . HIS B 1 192 ? -3.602 -19.609 -9.297 1 96.88 192 HIS B O 1
ATOM 2908 N N . LEU B 1 193 ? -5.332 -18.141 -9.164 1 97.19 193 LEU B N 1
ATOM 2909 C CA . LEU B 1 193 ? -5.844 -18.766 -7.957 1 97.19 193 LEU B CA 1
ATOM 2910 C C . LEU B 1 193 ? -6.238 -20.219 -8.227 1 97.19 193 LEU B C 1
ATOM 2912 O O . LEU B 1 193 ? -5.906 -21.109 -7.449 1 97.19 193 LEU B O 1
ATOM 2916 N N . CYS B 1 194 ? -6.918 -20.469 -9.336 1 95.88 194 CYS B N 1
ATOM 2917 C CA . CYS B 1 194 ? -7.348 -21.812 -9.703 1 95.88 194 CYS B CA 1
ATOM 2918 C C . CYS B 1 194 ? -6.152 -22.703 -9.969 1 95.88 194 CYS B C 1
ATOM 2920 O O . CYS B 1 194 ? -6.184 -23.906 -9.648 1 95.88 194 CYS B O 1
ATOM 2922 N N . ARG B 1 195 ? -5.145 -22.172 -10.516 1 95.62 195 ARG B N 1
ATOM 2923 C CA . ARG B 1 195 ? -3.936 -22.953 -10.742 1 95.62 195 ARG B CA 1
ATOM 2924 C C . ARG B 1 195 ? -3.268 -23.328 -9.422 1 95.62 195 ARG B C 1
ATOM 2926 O O . ARG B 1 195 ? -2.729 -24.438 -9.289 1 95.62 195 ARG B O 1
ATOM 2933 N N . LEU B 1 196 ? -3.342 -22.453 -8.445 1 97 196 LEU B N 1
ATOM 2934 C CA . LEU B 1 196 ? -2.641 -22.656 -7.184 1 97 196 LEU B CA 1
ATOM 2935 C C . LEU B 1 196 ? -3.451 -23.547 -6.254 1 97 196 LEU B C 1
ATOM 2937 O O . LEU B 1 196 ? -2.887 -24.375 -5.527 1 97 196 LEU B O 1
ATOM 2941 N N . LEU B 1 197 ? -4.809 -23.359 -6.355 1 96.31 197 LEU B N 1
ATOM 2942 C CA . LEU B 1 197 ? -5.641 -24.016 -5.355 1 96.31 197 LEU B CA 1
ATOM 2943 C C . LEU B 1 197 ? -6.633 -24.969 -6.02 1 96.31 197 LEU B C 1
ATOM 2945 O O . LEU B 1 197 ? -7.547 -25.469 -5.363 1 96.31 197 LEU B O 1
ATOM 2949 N N . GLY B 1 198 ? -6.547 -25.078 -7.297 1 89.44 198 GLY B N 1
ATOM 2950 C CA . GLY B 1 198 ? -7.492 -25.953 -7.977 1 89.44 198 GLY B CA 1
ATOM 2951 C C . GLY B 1 198 ? -7.164 -27.422 -7.824 1 89.44 198 GLY B C 1
ATOM 2952 O O . GLY B 1 198 ? -6.074 -27.781 -7.367 1 89.44 198 GLY B O 1
#

Foldseek 3Di:
DVVVVVVVLLVLLLVLQLVCLVVPNLVRDALVSSCVNSVHDSVVSCVVQVGSLSSLLVLLQVLQVVLLVVLVVCVVVVPQLLVSLLVSLLVVLCSCLPSSNLSQVLNQVVDPVNSSVVSNCVNHVVSCLVSLLSSVVSCVVVVQFADDDSSVLSVLLCCQRCPCSNVCSNVPNDDRDDSVRSSVSSVRSSVVSSVVGD/DVVVVVVVLLVLLLVLQLVCLVVPNLVRDALVSSCVNSVHDSVVSCVVQVGSLSSLLVLLQVLQVVLLVVLVVCVVVVPQLLVSLLVSLLVVLCSCLPSSNLSQVLNQVVDPVNVSVVSNCVNHVVSCLVSLLSSVVSCVVVVQFADDDSSVLSVLLCCQRCPCNNVCSNVPNDDRDDSVRSSVSSVRSSVVSSVVGD

Radius of gyration: 22.84 Å; Cα contacts (8 Å, |Δi|>4): 496; chains: 2; bounding box: 80×54×38 Å

InterPro domains:
  IPR001647 DNA-binding HTH domain, TetR-type [PF00440] (15-59)
  IPR001647 DNA-binding HTH domain, TetR-type [PS50977] (7-67)
  IPR009057 Homedomain-like superfamily [SSF46689] (5-85)
  IPR039536 Transcriptional regulator TetR, C-terminal, Proteobacteria type [PF14246] (84-192)
  IPR050109 HTH-type, TetR-like transcriptional regulator [PTHR30055] (5-192)